Protein AF-A0A959MSJ4-F1 (afdb_monomer)

Structure (mmCIF, N/CA/C/O backbone):
data_AF-A0A959MSJ4-F1
#
_entry.id   AF-A0A959MSJ4-F1
#
loop_
_atom_site.group_PDB
_atom_site.id
_atom_site.type_symbol
_atom_site.label_atom_id
_atom_site.label_alt_id
_atom_site.label_comp_id
_atom_site.label_asym_id
_atom_site.label_entity_id
_atom_site.label_seq_id
_atom_site.pdbx_PDB_ins_code
_atom_site.Cartn_x
_atom_site.Cartn_y
_atom_site.Cartn_z
_atom_site.occupancy
_atom_site.B_iso_or_equiv
_atom_site.auth_seq_id
_atom_site.auth_comp_id
_atom_site.auth_asym_id
_atom_site.auth_atom_id
_atom_site.pdbx_PDB_model_num
ATOM 1 N N . MET A 1 1 ? -48.640 30.436 11.383 1.00 39.69 1 MET A N 1
ATOM 2 C CA . MET A 1 1 ? -48.910 29.351 10.415 1.00 39.69 1 MET A CA 1
ATOM 3 C C . MET A 1 1 ? -49.982 29.755 9.416 1.00 39.69 1 MET A C 1
ATOM 5 O O . MET A 1 1 ? -49.741 29.589 8.230 1.00 39.69 1 MET A O 1
ATOM 9 N N . ASP A 1 2 ? -51.082 30.374 9.847 1.00 40.62 2 ASP A N 1
ATOM 10 C CA . ASP A 1 2 ? -52.229 30.666 8.967 1.00 40.62 2 ASP A CA 1
ATOM 11 C C . ASP A 1 2 ? -51.912 31.559 7.757 1.00 40.62 2 ASP A C 1
ATOM 13 O O . ASP A 1 2 ? -52.328 31.244 6.649 1.00 40.62 2 ASP A O 1
ATOM 17 N N . LYS A 1 3 ? -51.060 32.585 7.902 1.00 43.44 3 LYS A N 1
ATOM 18 C CA . LYS A 1 3 ? -50.625 33.423 6.762 1.00 43.44 3 LYS A CA 1
ATOM 19 C C . LYS A 1 3 ? -49.760 32.686 5.726 1.00 43.44 3 LYS A C 1
ATOM 21 O O . LYS A 1 3 ? -49.741 33.074 4.563 1.00 43.44 3 LYS A O 1
ATOM 26 N N . ILE A 1 4 ? -49.041 31.637 6.134 1.00 43.44 4 ILE A N 1
ATOM 27 C CA . ILE A 1 4 ? -48.208 30.823 5.230 1.00 43.44 4 ILE A CA 1
ATOM 28 C C . ILE A 1 4 ? -49.094 29.821 4.485 1.00 43.44 4 ILE A C 1
ATOM 30 O O . ILE A 1 4 ? -48.937 29.642 3.281 1.00 43.44 4 ILE A O 1
ATOM 34 N N . ILE A 1 5 ? -50.068 29.229 5.181 1.00 50.47 5 ILE A N 1
ATOM 35 C CA . ILE A 1 5 ? -51.049 28.307 4.597 1.00 50.47 5 ILE A CA 1
ATOM 36 C C . ILE A 1 5 ? -51.940 29.045 3.585 1.00 50.47 5 ILE A C 1
ATOM 38 O O . ILE A 1 5 ? -52.158 28.543 2.486 1.00 50.47 5 ILE A O 1
ATOM 42 N N . GLU A 1 6 ? -52.371 30.271 3.896 1.00 55.88 6 GLU A N 1
ATOM 43 C CA . GLU A 1 6 ? -53.158 31.107 2.981 1.00 55.88 6 GLU A CA 1
ATOM 44 C C . GLU A 1 6 ? -52.357 31.520 1.728 1.00 55.88 6 GLU A C 1
ATOM 46 O O . GLU A 1 6 ? -52.889 31.534 0.615 1.00 55.88 6 GLU A O 1
ATOM 51 N N . GLY A 1 7 ? -51.055 31.793 1.885 1.00 59.06 7 GLY A N 1
ATOM 52 C CA . GLY A 1 7 ? -50.142 32.053 0.768 1.00 59.06 7 GLY A CA 1
ATOM 53 C C . GLY A 1 7 ? -49.938 30.830 -0.133 1.00 59.06 7 GLY A C 1
ATOM 54 O O . GLY A 1 7 ? -49.958 30.955 -1.357 1.00 59.06 7 GLY A O 1
ATOM 55 N N . PHE A 1 8 ? -49.817 29.639 0.460 1.00 54.66 8 PHE A N 1
ATOM 56 C CA . PHE A 1 8 ? -49.661 28.384 -0.279 1.00 54.66 8 PHE A CA 1
ATOM 57 C C . PHE A 1 8 ? -50.933 28.012 -1.055 1.00 54.66 8 PHE A C 1
ATOM 59 O O . PHE A 1 8 ? -50.850 27.569 -2.199 1.00 54.66 8 PHE A O 1
ATOM 66 N N . TYR A 1 9 ? -52.112 28.269 -0.479 1.00 63.47 9 TYR A N 1
ATOM 67 C CA . TYR A 1 9 ? -53.400 28.047 -1.143 1.00 63.47 9 TYR A CA 1
ATOM 68 C C . TYR A 1 9 ? -53.600 28.971 -2.352 1.00 63.47 9 TYR A C 1
ATOM 70 O O . TYR A 1 9 ? -54.039 28.519 -3.409 1.00 63.47 9 TYR A O 1
ATOM 78 N N . LYS A 1 10 ? -53.224 30.253 -2.231 1.00 66.44 10 LYS A N 1
ATOM 79 C CA . LYS A 1 10 ? -53.262 31.208 -3.352 1.00 66.44 10 LYS A CA 1
ATOM 80 C C . LYS A 1 10 ? -52.304 30.804 -4.476 1.00 66.44 10 LYS A C 1
ATOM 82 O O . LYS A 1 10 ? -52.672 30.906 -5.642 1.00 66.44 10 LYS A O 1
ATOM 87 N N . LEU A 1 11 ? -51.120 30.290 -4.140 1.00 60.59 11 LEU A N 1
ATOM 88 C CA . LEU A 1 11 ? -50.159 29.791 -5.127 1.00 60.59 11 LEU A CA 1
ATOM 89 C C . LEU A 1 11 ? -50.690 28.550 -5.867 1.00 60.59 11 LEU A C 1
ATOM 91 O O . LEU A 1 11 ? -50.603 28.482 -7.090 1.00 60.59 11 LEU A O 1
ATOM 95 N N . LEU A 1 12 ? -51.297 27.605 -5.142 1.00 63.50 12 LEU A N 1
ATOM 96 C CA . LEU A 1 12 ? -51.919 26.405 -5.714 1.00 63.50 12 LEU A CA 1
ATOM 97 C C . LEU A 1 12 ? -53.081 26.743 -6.655 1.00 63.50 12 LEU A C 1
ATOM 99 O O . LEU A 1 12 ? -53.193 26.141 -7.719 1.00 63.50 12 LEU A O 1
ATOM 103 N N . LEU A 1 13 ? -53.894 27.744 -6.308 1.00 67.56 13 LEU A N 1
ATOM 104 C CA . LEU A 1 13 ? -54.973 28.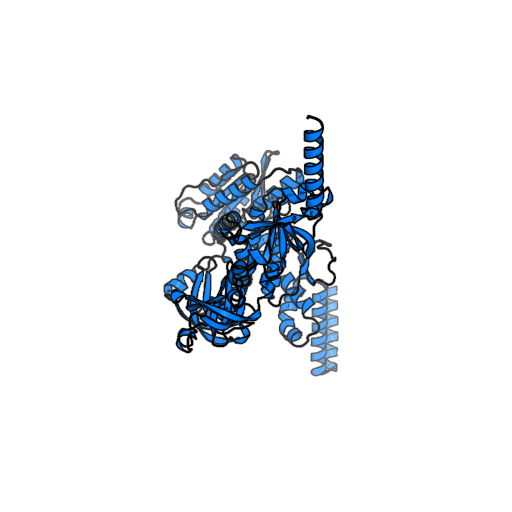251 -7.161 1.00 67.56 13 LEU A CA 1
ATOM 105 C C . LEU A 1 13 ? -54.446 28.883 -8.455 1.00 67.56 13 LEU A C 1
ATOM 107 O O . LEU A 1 13 ? -55.001 28.632 -9.520 1.00 67.56 13 LEU A O 1
ATOM 111 N N . VAL A 1 14 ? -53.355 29.653 -8.386 1.00 67.06 14 VAL A N 1
ATOM 112 C CA . VAL A 1 14 ? -52.717 30.250 -9.573 1.00 67.06 14 VAL A CA 1
ATOM 113 C C . VAL A 1 14 ? -52.116 29.174 -10.480 1.00 67.06 14 VAL A C 1
ATOM 115 O O . VAL A 1 14 ? -52.281 29.236 -11.698 1.00 67.06 14 VAL A O 1
ATOM 118 N N . VAL A 1 15 ? -51.466 28.160 -9.901 1.00 61.62 15 VAL A N 1
ATOM 119 C CA . VAL A 1 15 ? -50.906 27.024 -10.651 1.00 61.62 15 VAL A CA 1
ATOM 120 C C . VAL A 1 15 ? -52.016 26.190 -11.296 1.00 61.62 15 VAL A C 1
ATOM 122 O O . VAL A 1 15 ? -51.901 25.849 -12.471 1.00 61.62 15 VAL A O 1
ATOM 125 N N . TYR A 1 16 ? -53.115 25.929 -10.582 1.00 67.81 16 TYR A N 1
ATOM 126 C CA . TYR A 1 16 ? -54.288 25.238 -11.124 1.00 67.81 16 TYR A CA 1
ATOM 127 C C . TYR A 1 16 ? -54.891 25.993 -12.320 1.00 67.81 16 TYR A C 1
ATOM 129 O O . TYR A 1 16 ? -55.100 25.406 -13.380 1.00 67.81 16 TYR A O 1
ATOM 137 N N . PHE A 1 17 ? -55.067 27.314 -12.201 1.00 66.31 17 PHE A N 1
ATOM 138 C CA . PHE A 1 17 ? -55.611 28.150 -13.280 1.00 66.31 17 PHE A CA 1
ATOM 139 C C . PHE A 1 17 ? -54.689 28.223 -14.511 1.00 66.31 17 PHE A C 1
ATOM 141 O O . PHE A 1 17 ? -55.156 28.299 -15.648 1.00 66.31 17 PHE A O 1
ATOM 148 N N . LEU A 1 18 ? -53.368 28.200 -14.299 1.00 58.41 18 LEU A N 1
ATOM 149 C CA . LEU A 1 18 ? -52.376 28.143 -15.378 1.00 58.41 18 LEU A CA 1
ATOM 150 C C . LEU A 1 18 ? -52.411 26.793 -16.104 1.00 58.41 18 LEU A C 1
ATOM 152 O O . LEU A 1 18 ? -52.370 26.769 -17.332 1.00 58.41 18 LEU A O 1
ATOM 156 N N . ILE A 1 19 ? -52.540 25.687 -15.366 1.00 61.50 19 ILE A N 1
ATOM 157 C CA . ILE A 1 19 ? -52.662 24.330 -15.920 1.00 61.50 19 ILE A CA 1
ATOM 158 C C . ILE A 1 19 ? -53.930 24.192 -16.776 1.00 61.50 19 ILE A C 1
ATOM 160 O O . ILE A 1 19 ? -53.875 23.609 -17.858 1.00 61.50 19 ILE A O 1
ATOM 164 N N . GLU A 1 20 ? -55.046 24.785 -16.345 1.00 66.94 20 GLU A N 1
ATOM 165 C CA . GLU A 1 20 ? -56.328 24.725 -17.059 1.00 66.94 20 GLU A CA 1
ATOM 166 C C . GLU A 1 20 ? -56.305 25.504 -18.392 1.00 66.94 20 GLU A C 1
ATOM 168 O O . GLU A 1 20 ? -56.897 25.071 -19.380 1.00 66.94 20 GLU A O 1
ATOM 173 N N . LYS A 1 21 ? -55.556 26.616 -18.468 1.00 66.06 21 LYS A N 1
ATOM 174 C CA . LYS A 1 21 ? -55.425 27.431 -19.694 1.00 66.06 21 LYS A CA 1
ATOM 175 C C . LYS A 1 21 ? -54.394 26.927 -20.706 1.00 66.06 21 LYS A C 1
ATOM 177 O O . LYS A 1 21 ? -54.508 27.251 -21.885 1.00 66.06 21 LYS A O 1
ATOM 182 N N . LEU A 1 22 ? -53.367 26.207 -20.261 1.00 63.62 22 LEU A N 1
ATOM 183 C CA . LEU A 1 22 ? -52.199 25.860 -21.081 1.00 63.62 22 LEU A CA 1
ATOM 184 C C . LEU A 1 22 ? -52.282 24.466 -21.735 1.00 63.62 22 LEU A C 1
ATOM 186 O O . LEU A 1 22 ? -51.413 24.102 -22.531 1.00 63.62 22 LEU A O 1
ATOM 190 N N . GLY A 1 23 ? -53.326 23.691 -21.427 1.00 71.44 23 GLY A N 1
ATOM 191 C CA . GLY A 1 23 ? -53.483 22.315 -21.899 1.00 71.44 23 GLY A CA 1
ATOM 192 C C . GLY A 1 23 ? -52.412 21.363 -21.345 1.00 71.44 23 GLY A C 1
ATOM 193 O O . GLY A 1 23 ? -51.493 21.759 -20.626 1.00 71.44 23 GLY A O 1
ATOM 194 N N . PHE A 1 24 ? -52.513 20.075 -21.691 1.00 61.75 24 PHE A N 1
ATOM 195 C CA . PHE A 1 24 ? -51.659 19.014 -21.128 1.00 61.75 24 PHE A CA 1
ATOM 196 C C . PHE A 1 24 ? -50.152 19.273 -21.323 1.00 61.75 24 PHE A C 1
ATOM 198 O O . PHE A 1 24 ? -49.358 19.081 -20.402 1.00 61.75 24 PHE A O 1
ATOM 205 N N . PHE A 1 25 ? -49.753 19.777 -22.495 1.00 54.62 25 PHE A N 1
ATOM 206 C CA . PHE A 1 25 ? -48.349 20.073 -22.793 1.00 54.62 25 PHE A CA 1
ATOM 207 C C . PHE A 1 25 ? -47.805 21.263 -21.997 1.00 54.62 25 PHE A C 1
ATOM 209 O O . PHE A 1 25 ? -46.685 21.198 -21.494 1.00 54.62 25 PHE A O 1
ATOM 216 N N . GLY A 1 26 ? -48.576 22.338 -21.831 1.00 66.75 26 GLY A N 1
ATOM 217 C CA . GLY A 1 26 ? -48.100 23.480 -21.058 1.00 66.75 26 GLY A CA 1
ATOM 218 C C . GLY A 1 26 ? -48.110 23.222 -19.548 1.00 66.75 26 GLY A C 1
ATOM 219 O O . GLY A 1 26 ? -47.221 23.706 -18.851 1.00 66.75 26 GLY A O 1
ATOM 220 N N . ALA A 1 27 ? -49.013 22.368 -19.051 1.00 65.06 27 ALA A N 1
ATOM 221 C CA . ALA A 1 27 ? -48.964 21.862 -17.679 1.00 65.06 27 ALA A CA 1
ATOM 222 C C . ALA A 1 27 ? -47.688 21.043 -17.411 1.00 65.06 27 ALA A C 1
ATOM 224 O O . ALA A 1 27 ? -47.039 21.230 -16.382 1.00 65.06 27 ALA A O 1
ATOM 225 N N . PHE A 1 28 ? -47.280 20.198 -18.364 1.00 64.75 28 PHE A N 1
ATOM 226 C CA . PHE A 1 28 ? -46.033 19.435 -18.281 1.00 64.75 28 PHE A CA 1
ATOM 227 C C . PHE A 1 28 ? -44.800 20.349 -18.201 1.00 64.75 28 PHE A C 1
ATOM 229 O O . PHE A 1 28 ? -43.960 20.172 -17.319 1.00 64.75 28 PHE A O 1
ATOM 236 N N . PHE A 1 29 ? -44.720 21.379 -19.052 1.00 66.38 29 PHE A N 1
ATOM 237 C CA . PHE A 1 29 ? -43.623 22.354 -19.009 1.00 66.38 29 PHE A CA 1
ATOM 238 C C . PHE A 1 29 ? -43.627 23.208 -17.736 1.00 66.38 29 PHE A C 1
ATOM 240 O O . PHE A 1 29 ? -42.558 23.503 -17.204 1.00 66.38 29 PHE A O 1
ATOM 247 N N . LEU A 1 30 ? -44.800 23.567 -17.209 1.00 70.19 30 LEU A N 1
ATOM 248 C CA . LEU A 1 30 ? -44.914 24.312 -15.954 1.00 70.19 30 LEU A CA 1
ATOM 249 C C . LEU A 1 30 ? -44.437 23.471 -14.760 1.00 70.19 30 LEU A C 1
ATOM 251 O O . LEU A 1 30 ? -43.705 23.973 -13.911 1.00 70.19 30 LEU A O 1
ATOM 255 N N . ILE A 1 31 ? -44.789 22.181 -14.721 1.00 70.12 31 ILE A N 1
ATOM 256 C CA . ILE A 1 31 ? -44.311 21.238 -13.700 1.00 70.12 31 ILE A CA 1
ATOM 257 C C . ILE A 1 31 ? -42.794 21.067 -13.804 1.00 70.12 31 ILE A C 1
ATOM 259 O O . ILE A 1 31 ? -42.111 21.126 -12.784 1.00 70.12 31 ILE A O 1
ATOM 263 N N . LEU A 1 32 ? -42.249 20.929 -15.016 1.00 66.25 32 LEU A N 1
ATOM 264 C CA . LEU A 1 32 ? -40.802 20.869 -15.242 1.00 66.25 32 LEU A CA 1
ATOM 265 C C . LEU A 1 32 ? -40.090 22.154 -14.800 1.00 66.25 32 LEU A C 1
ATOM 267 O O . LEU A 1 32 ? -39.016 22.088 -14.205 1.00 66.25 32 LEU A O 1
ATOM 271 N N . PHE A 1 33 ? -40.692 23.317 -15.044 1.00 74.00 33 PHE A N 1
ATOM 272 C CA . PHE A 1 33 ? -40.145 24.611 -14.646 1.00 74.00 33 PHE A CA 1
ATOM 273 C C . PHE A 1 33 ? -40.177 24.812 -13.125 1.00 74.00 33 PHE A C 1
ATOM 275 O O . PHE A 1 33 ? -39.187 25.246 -12.538 1.00 74.00 33 PHE A O 1
ATOM 282 N N . ILE A 1 34 ? -41.276 24.433 -12.467 1.00 70.88 34 ILE A N 1
ATOM 283 C CA . ILE A 1 34 ? -41.399 24.461 -11.003 1.00 70.88 34 ILE A CA 1
ATOM 284 C C . ILE A 1 34 ? -40.434 23.452 -10.374 1.00 70.88 34 ILE A C 1
ATOM 286 O O . ILE A 1 34 ? -39.748 23.791 -9.415 1.00 70.88 34 ILE A O 1
ATOM 290 N N . PHE A 1 35 ? -40.310 22.248 -10.936 1.00 70.25 35 PHE A N 1
ATOM 291 C CA . PHE A 1 35 ? -39.333 21.252 -10.498 1.00 70.25 35 PHE A CA 1
ATOM 292 C C . PHE A 1 35 ? -37.901 21.777 -10.648 1.00 70.25 35 PHE A C 1
ATOM 294 O O . PHE A 1 35 ? -37.117 21.684 -9.710 1.00 70.25 35 PHE A O 1
ATOM 301 N N . SER A 1 36 ? -37.580 22.421 -11.774 1.00 65.94 36 SER A N 1
ATOM 302 C CA . SER A 1 36 ? -36.308 23.118 -11.991 1.00 65.94 36 SER A CA 1
ATOM 303 C C . SER A 1 36 ? -36.064 24.204 -10.940 1.00 65.94 36 SER A C 1
ATOM 305 O O . SER A 1 36 ? -34.979 24.267 -10.375 1.00 65.94 36 SER A O 1
ATOM 307 N N . LEU A 1 37 ? -37.063 25.032 -10.621 1.00 65.88 37 LEU A N 1
ATOM 308 C CA . LEU A 1 37 ? -36.950 26.068 -9.590 1.00 65.88 37 LEU A CA 1
ATOM 309 C C . LEU A 1 37 ? -36.778 25.490 -8.184 1.00 65.88 37 LEU A C 1
ATOM 311 O O . LEU A 1 37 ? -35.983 26.020 -7.418 1.00 65.88 37 LEU A O 1
ATOM 315 N N . VAL A 1 38 ? -37.465 24.395 -7.852 1.00 65.75 38 VAL A N 1
ATOM 316 C CA . VAL A 1 38 ? -37.291 23.679 -6.580 1.00 65.75 38 VAL A CA 1
ATOM 317 C C . VAL A 1 38 ? -35.899 23.057 -6.510 1.00 65.75 38 VAL A C 1
ATOM 319 O O . VAL A 1 38 ? -35.240 23.165 -5.484 1.00 65.75 38 VAL A O 1
ATOM 322 N N . VAL A 1 39 ? -35.402 22.480 -7.605 1.00 58.56 39 VAL A N 1
ATOM 323 C CA . VAL A 1 39 ? -34.027 21.976 -7.699 1.00 58.56 39 VAL A CA 1
ATOM 324 C C . VAL A 1 39 ? -33.019 23.121 -7.555 1.00 58.56 39 VAL A C 1
ATOM 326 O O . VAL A 1 39 ? -32.069 22.978 -6.797 1.00 58.56 39 VAL A O 1
ATOM 329 N N . ILE A 1 40 ? -33.236 24.276 -8.192 1.00 61.00 40 ILE A N 1
ATOM 330 C CA . ILE A 1 40 ? -32.391 25.478 -8.057 1.00 61.00 40 ILE A CA 1
ATOM 331 C C . ILE A 1 40 ? -32.438 26.039 -6.629 1.00 61.00 40 ILE A C 1
ATOM 333 O O . ILE A 1 40 ? -31.405 26.422 -6.090 1.00 61.00 40 ILE A O 1
ATOM 337 N N . TYR A 1 41 ? -33.604 26.054 -5.989 1.00 59.56 41 TYR A N 1
ATOM 338 C CA . TYR A 1 41 ? -33.762 26.489 -4.602 1.00 59.56 41 TYR A CA 1
ATOM 339 C C . TYR A 1 41 ? -33.049 25.534 -3.632 1.00 59.56 41 TYR A C 1
ATOM 341 O O . TYR A 1 41 ? -32.261 25.980 -2.802 1.00 59.56 41 TYR A O 1
ATOM 349 N N . LEU A 1 42 ? -33.199 24.219 -3.822 1.00 46.53 42 LEU A N 1
ATOM 350 C CA . LEU A 1 42 ? -32.448 23.195 -3.086 1.00 46.53 42 LEU A CA 1
ATOM 351 C C . LEU A 1 42 ? -30.930 23.269 -3.359 1.00 46.53 42 LEU A C 1
ATOM 353 O O . LEU A 1 42 ? -30.136 22.942 -2.480 1.00 46.53 42 LEU A O 1
ATOM 357 N N . ILE A 1 43 ? -30.516 23.733 -4.546 1.00 48.34 43 ILE A N 1
ATOM 358 C CA . ILE A 1 43 ? -29.118 24.045 -4.895 1.00 48.34 43 ILE A CA 1
ATOM 359 C C . ILE A 1 43 ? -28.602 25.294 -4.150 1.00 48.34 43 ILE A C 1
ATOM 361 O O . ILE A 1 43 ? -27.398 25.428 -3.939 1.00 48.34 43 ILE A O 1
ATOM 365 N N . ILE A 1 44 ? -29.470 26.226 -3.757 1.00 49.62 44 ILE A N 1
ATOM 366 C CA . ILE A 1 44 ? -29.071 27.448 -3.043 1.00 49.62 44 ILE A CA 1
ATOM 367 C C . ILE A 1 44 ? -29.031 27.219 -1.522 1.00 49.62 44 ILE A C 1
ATOM 369 O O . ILE A 1 44 ? -28.192 27.811 -0.846 1.00 49.62 44 ILE A O 1
ATOM 373 N N . GLU A 1 45 ? -29.892 26.352 -0.983 1.00 40.47 45 GLU A N 1
ATOM 374 C CA . GLU A 1 45 ? -30.111 26.227 0.466 1.00 40.47 45 GLU A CA 1
ATOM 375 C C . GLU A 1 45 ? -29.155 25.249 1.185 1.00 40.47 45 GLU A C 1
ATOM 377 O O . GLU A 1 45 ? -28.860 25.456 2.361 1.00 40.47 45 GLU A O 1
ATOM 382 N N . ASP A 1 46 ? -28.609 24.223 0.513 1.00 42.59 46 ASP A N 1
ATOM 383 C CA . ASP A 1 46 ? -27.745 23.226 1.173 1.00 42.59 46 ASP A CA 1
ATOM 384 C C . ASP A 1 46 ? -26.601 22.726 0.266 1.00 42.59 46 ASP A C 1
ATOM 386 O O . ASP A 1 46 ? -26.752 21.798 -0.533 1.00 42.59 46 ASP A O 1
ATOM 390 N N . SER A 1 47 ? -25.416 23.338 0.397 1.00 47.81 47 SER A N 1
ATOM 391 C CA . SER A 1 47 ? -24.247 23.023 -0.446 1.00 47.81 47 SER A CA 1
ATOM 392 C C . SER A 1 47 ? -23.699 21.599 -0.269 1.00 47.81 47 SER A C 1
ATOM 394 O O . SER A 1 47 ? -23.043 21.087 -1.177 1.00 47.81 47 SER A O 1
ATOM 396 N N . ASP A 1 48 ? -24.037 20.920 0.833 1.00 44.16 48 ASP A N 1
ATOM 397 C CA . ASP A 1 48 ? -23.501 19.598 1.178 1.00 44.16 48 ASP A CA 1
ATOM 398 C C . ASP A 1 48 ? -24.294 18.435 0.527 1.00 44.16 48 ASP A C 1
ATOM 400 O O . ASP A 1 48 ? -23.748 17.349 0.318 1.00 44.16 48 ASP A O 1
ATOM 404 N N . ARG A 1 49 ? -25.566 18.632 0.132 1.00 47.56 49 ARG A N 1
ATOM 405 C CA . ARG A 1 49 ? -26.350 17.622 -0.628 1.00 47.56 49 ARG A CA 1
ATOM 406 C C . ARG A 1 49 ? -26.074 17.658 -2.132 1.00 47.56 49 ARG A C 1
ATOM 408 O O . ARG A 1 49 ? -26.305 16.672 -2.832 1.00 47.56 49 ARG A O 1
ATOM 415 N N . ILE A 1 50 ? -25.548 18.779 -2.614 1.00 48.78 50 ILE A N 1
ATOM 416 C CA . ILE A 1 50 ? -25.322 19.061 -4.031 1.00 48.78 50 ILE A CA 1
ATOM 417 C C . ILE A 1 50 ? -24.198 18.213 -4.619 1.00 48.78 50 ILE A C 1
ATOM 419 O O . ILE A 1 50 ? -24.336 17.775 -5.754 1.00 48.78 50 ILE A O 1
ATOM 423 N N . GLU A 1 51 ? -23.107 17.949 -3.898 1.00 48.31 51 GLU A N 1
ATOM 424 C CA . GLU A 1 51 ? -21.986 17.173 -4.462 1.00 48.31 51 GLU A CA 1
ATOM 425 C C . GLU A 1 51 ? -22.391 15.731 -4.780 1.00 48.31 51 GLU A C 1
ATOM 427 O O . GLU A 1 51 ? -22.064 15.207 -5.841 1.00 48.31 51 GLU A O 1
ATOM 432 N N . LYS A 1 52 ? -23.207 15.130 -3.911 1.00 43.81 52 LYS A N 1
ATOM 433 C CA . LYS A 1 52 ? -23.695 13.756 -4.065 1.00 43.81 52 LYS A CA 1
ATOM 434 C C . LYS A 1 52 ? -24.808 13.620 -5.112 1.00 43.81 52 LYS A C 1
ATOM 436 O O . LYS A 1 52 ? -24.973 12.571 -5.727 1.00 43.81 52 LYS A O 1
ATOM 441 N N . LEU A 1 53 ? -25.601 14.678 -5.302 1.00 44.56 53 LEU A N 1
ATOM 442 C CA . LEU A 1 53 ? -26.661 14.727 -6.313 1.00 44.56 53 LEU A CA 1
ATOM 443 C C . LEU A 1 53 ? -26.087 15.086 -7.695 1.00 44.56 53 LEU A C 1
ATOM 445 O O . LEU A 1 53 ? -26.534 14.547 -8.703 1.00 44.56 53 LEU A O 1
ATOM 449 N N . LYS A 1 54 ? -25.032 15.916 -7.738 1.00 47.34 54 LYS A N 1
ATOM 450 C CA . LYS A 1 54 ? -24.239 16.195 -8.944 1.00 47.34 54 LYS A CA 1
ATOM 451 C C . LYS A 1 54 ? -23.513 14.958 -9.469 1.00 47.34 54 LYS A C 1
ATOM 453 O O . LYS A 1 54 ? -23.471 14.801 -10.684 1.00 47.34 54 LYS A O 1
ATOM 458 N N . SER A 1 55 ? -22.997 14.084 -8.597 1.00 49.50 55 SER A N 1
ATOM 459 C CA . SER A 1 55 ? -22.368 12.827 -9.028 1.00 49.50 55 SER A CA 1
ATOM 460 C C . SER A 1 55 ? -23.396 11.837 -9.584 1.00 49.50 55 SER A C 1
ATOM 462 O O . SER A 1 55 ? -23.260 11.363 -10.704 1.00 49.50 55 SER A O 1
ATOM 464 N N . ASN A 1 56 ? -24.484 11.580 -8.851 1.00 45.47 56 ASN A N 1
ATOM 465 C CA . ASN A 1 56 ? -25.384 10.468 -9.178 1.00 45.47 56 ASN A CA 1
ATOM 466 C C . ASN A 1 56 ? -26.441 10.789 -10.250 1.00 45.47 56 ASN A C 1
ATOM 468 O O . ASN A 1 56 ? -26.851 9.888 -10.974 1.00 45.47 56 ASN A O 1
ATOM 472 N N . VAL A 1 57 ? -26.912 12.038 -10.359 1.00 47.91 57 VAL A N 1
ATOM 473 C CA . VAL A 1 57 ? -28.001 12.406 -11.295 1.00 47.91 57 VAL A CA 1
ATOM 474 C C . VAL A 1 57 ? -27.465 12.810 -12.666 1.00 47.91 57 VAL A C 1
ATOM 476 O O . VAL A 1 57 ? -28.103 12.556 -13.685 1.00 47.91 57 VAL A O 1
ATOM 479 N N . PHE A 1 58 ? -26.280 13.416 -12.714 1.00 47.50 58 PHE A N 1
ATOM 480 C CA . PHE A 1 58 ? -25.713 13.921 -13.960 1.00 47.50 58 PHE A CA 1
ATOM 481 C C . PHE A 1 58 ? -24.674 12.990 -14.598 1.00 47.50 58 PHE A C 1
ATOM 483 O O . PHE A 1 58 ? -24.208 13.306 -15.688 1.00 47.50 58 PHE A O 1
ATOM 490 N N . TYR A 1 59 ? -24.339 11.841 -13.998 1.00 45.91 59 TYR A N 1
ATOM 491 C CA . TYR A 1 59 ? -23.435 10.849 -14.604 1.00 45.91 59 TYR A CA 1
ATOM 492 C C . TYR A 1 59 ? -23.810 10.484 -16.061 1.00 45.91 59 TYR A C 1
ATOM 494 O O . TYR A 1 59 ? -22.937 10.550 -16.931 1.00 45.91 59 TYR A O 1
ATOM 502 N N . PRO A 1 60 ? -25.094 10.232 -16.407 1.00 49.00 60 PRO A N 1
ATOM 503 C CA . PRO A 1 60 ? -25.479 9.977 -17.798 1.00 49.00 60 PRO A CA 1
ATOM 504 C C . PRO A 1 60 ? -25.366 11.224 -18.691 1.00 49.00 60 PRO A C 1
ATOM 506 O O . PRO A 1 60 ? -25.033 11.119 -19.868 1.00 49.00 60 PRO A O 1
ATOM 509 N N . PHE A 1 61 ? -25.624 12.413 -18.135 1.00 44.19 61 PHE A N 1
ATOM 510 C CA . PHE A 1 61 ? -25.628 13.692 -18.857 1.00 44.19 61 PHE A CA 1
ATOM 511 C C . PHE A 1 61 ? -24.212 14.223 -19.143 1.00 44.19 61 PHE A C 1
ATOM 513 O O . PHE A 1 61 ? -23.968 14.782 -20.212 1.00 44.19 61 PHE A O 1
ATOM 520 N N . PHE A 1 62 ? -23.261 14.030 -18.225 1.00 45.84 62 PHE A N 1
ATOM 521 C CA . PHE A 1 62 ? -21.871 14.468 -18.384 1.00 45.84 62 PHE A CA 1
ATOM 522 C C . PHE A 1 62 ? -21.058 13.552 -19.304 1.00 45.84 62 PHE A C 1
ATOM 524 O O . PHE A 1 62 ? -20.167 14.046 -19.992 1.00 45.84 62 PHE A O 1
ATOM 531 N N . LYS A 1 63 ? -21.414 12.261 -19.414 1.00 42.91 63 LYS A N 1
ATOM 532 C CA . LYS A 1 63 ? -20.825 11.345 -20.410 1.00 42.91 63 LYS A CA 1
ATOM 533 C C . LYS A 1 63 ? -21.035 11.835 -21.855 1.00 42.91 63 LYS A C 1
ATOM 535 O O . LYS A 1 63 ? -20.205 11.561 -22.716 1.00 42.91 63 LYS A O 1
ATOM 540 N N . PHE A 1 64 ? -22.104 12.595 -22.113 1.00 40.84 64 PHE A N 1
ATOM 541 C CA . PHE A 1 64 ? -22.443 13.114 -23.444 1.00 40.84 64 PHE A CA 1
ATOM 542 C C . PHE A 1 64 ? -21.798 14.468 -23.801 1.00 40.84 64 PHE A C 1
ATOM 544 O O . PHE A 1 64 ? -21.656 14.770 -24.984 1.00 40.84 64 PHE A O 1
ATOM 551 N N . PHE A 1 65 ? -21.366 15.279 -22.827 1.00 39.59 65 PHE A N 1
ATOM 552 C CA . PHE A 1 65 ? -20.807 16.617 -23.078 1.00 39.59 65 PHE A CA 1
ATOM 553 C C . PHE A 1 65 ? -19.380 16.751 -22.515 1.00 39.59 65 PHE A C 1
ATOM 555 O O . PHE A 1 65 ? -19.187 17.004 -21.327 1.00 39.59 65 PHE A O 1
ATOM 562 N N . LYS A 1 66 ? -18.363 16.678 -23.392 1.00 38.12 66 LYS A N 1
ATOM 563 C CA . LYS A 1 66 ? -16.908 16.764 -23.092 1.00 38.12 66 LYS A CA 1
ATOM 564 C C . LYS A 1 66 ? -16.415 18.080 -22.439 1.00 38.12 66 LYS A C 1
ATOM 566 O O . LYS A 1 66 ? -15.215 18.264 -22.274 1.00 38.12 66 LYS A O 1
ATOM 571 N N . PHE A 1 67 ? -17.297 19.009 -22.066 1.00 40.28 67 PHE A N 1
ATOM 572 C CA . PHE A 1 67 ? -16.926 20.375 -21.657 1.00 40.28 67 PHE A CA 1
ATOM 573 C C . PHE A 1 67 ? -16.659 20.561 -20.145 1.00 40.28 67 PHE A C 1
ATOM 575 O O . PHE A 1 67 ? -16.112 21.590 -19.752 1.00 40.28 67 PHE A O 1
ATOM 582 N N . PHE A 1 68 ? -17.021 19.598 -19.281 1.00 47.16 68 PHE A N 1
ATOM 583 C CA . PHE A 1 68 ? -16.912 19.726 -17.810 1.00 47.16 68 PHE A CA 1
ATOM 584 C C . PHE A 1 68 ? -16.179 18.604 -17.018 1.00 47.16 68 PHE A C 1
ATOM 586 O O . PHE A 1 68 ? -16.349 18.572 -15.793 1.00 47.16 68 PHE A O 1
ATOM 593 N N . PRO A 1 69 ? -15.336 17.723 -17.605 1.00 61.28 69 PRO A N 1
ATOM 594 C CA . PRO A 1 69 ? -14.804 16.543 -16.905 1.00 61.28 69 PRO A CA 1
ATOM 595 C C . PRO A 1 69 ? -14.009 16.895 -15.637 1.00 61.28 69 PRO A C 1
ATOM 597 O O . PRO A 1 69 ? -14.286 16.369 -14.563 1.00 61.28 69 PRO A O 1
ATOM 600 N N . ASN A 1 70 ? -13.113 17.882 -15.700 1.00 60.28 70 ASN A N 1
ATOM 601 C CA . ASN A 1 70 ? -12.206 18.182 -14.585 1.00 60.28 70 ASN A CA 1
ATOM 602 C C . ASN A 1 70 ? -12.936 18.696 -13.332 1.00 60.28 70 ASN A C 1
ATOM 604 O O . ASN A 1 70 ? -12.572 18.351 -12.208 1.00 60.28 70 ASN A O 1
ATOM 608 N N . LYS A 1 71 ? -13.988 19.511 -13.496 1.00 63.78 71 LYS A N 1
ATOM 609 C CA . LYS A 1 71 ? -14.780 20.009 -12.355 1.00 63.78 71 LYS A CA 1
ATOM 610 C C . LYS A 1 71 ? -15.616 18.901 -11.717 1.00 63.78 71 LYS A C 1
ATOM 612 O O . LYS A 1 71 ? -15.784 18.911 -10.501 1.00 63.78 71 LYS A O 1
ATOM 617 N N . TYR A 1 72 ? -16.135 17.984 -12.531 1.00 67.75 72 TYR A N 1
ATOM 618 C CA . TYR A 1 72 ? -16.888 16.828 -12.060 1.00 67.75 72 TYR A CA 1
ATOM 619 C C . TYR A 1 72 ? -15.984 15.878 -11.266 1.00 67.75 72 TYR A C 1
ATOM 621 O O . TYR A 1 72 ? -16.259 15.631 -10.095 1.00 67.75 72 TYR A O 1
ATOM 629 N N . ILE A 1 73 ? -14.856 15.464 -11.851 1.00 69.69 73 ILE A N 1
ATOM 630 C CA . ILE A 1 73 ? -13.895 14.553 -11.216 1.00 69.69 73 ILE A CA 1
ATOM 631 C C . ILE A 1 73 ? -13.391 15.144 -9.892 1.00 69.69 73 ILE A C 1
ATOM 633 O O . ILE A 1 73 ? -13.410 14.481 -8.861 1.00 69.69 73 ILE A O 1
ATOM 637 N N . ALA A 1 74 ? -13.034 16.433 -9.870 1.00 72.00 74 ALA A N 1
ATOM 638 C CA . ALA A 1 74 ? -12.615 17.091 -8.633 1.00 72.00 74 ALA A CA 1
ATOM 639 C C . ALA A 1 74 ? -13.704 17.057 -7.543 1.00 72.00 74 ALA A C 1
ATOM 641 O O . ALA A 1 74 ? -13.388 16.881 -6.365 1.00 72.00 74 ALA A O 1
ATOM 642 N N . SER A 1 75 ? -14.977 17.226 -7.916 1.00 75.12 75 SER A N 1
ATOM 643 C CA . SER A 1 75 ? -16.108 17.151 -6.982 1.00 75.12 75 SER A CA 1
ATOM 644 C C . SER A 1 75 ? -16.331 15.731 -6.471 1.00 75.12 75 SER A C 1
ATOM 646 O O . SER A 1 75 ? -16.615 15.554 -5.290 1.00 75.12 75 SER A O 1
ATOM 648 N N . GLU A 1 76 ? -16.207 14.731 -7.341 1.00 75.56 76 GLU A N 1
ATOM 649 C CA . GLU A 1 76 ? -16.349 13.324 -6.978 1.00 75.56 76 GLU A CA 1
ATOM 650 C C . GLU A 1 76 ? -15.269 12.904 -5.982 1.00 75.56 76 GLU A C 1
ATOM 652 O O . GLU A 1 76 ? -15.595 12.428 -4.892 1.00 75.56 76 GLU A O 1
ATOM 657 N N . ILE A 1 77 ? -14.001 13.196 -6.288 1.00 81.12 77 ILE A N 1
ATOM 658 C CA . ILE A 1 77 ? -12.888 12.901 -5.384 1.00 81.12 77 ILE A CA 1
ATOM 659 C C . ILE A 1 77 ? -13.084 13.624 -4.039 1.00 81.12 77 ILE A C 1
ATOM 661 O O . ILE A 1 77 ? -12.947 13.022 -2.971 1.00 81.12 77 ILE A O 1
ATOM 665 N N . SER A 1 78 ? -13.466 14.908 -4.071 1.00 82.31 78 SER A N 1
ATOM 666 C CA . SER A 1 78 ? -13.701 15.699 -2.853 1.00 82.31 78 SER A CA 1
ATOM 667 C C . SER A 1 78 ? -14.791 15.070 -1.988 1.00 82.31 78 SER A C 1
ATOM 669 O O . SER A 1 78 ? -14.629 14.969 -0.769 1.00 82.31 78 SER A O 1
ATOM 671 N N . SER A 1 79 ? -15.874 14.603 -2.615 1.00 82.25 79 SER A N 1
ATOM 672 C CA . SER A 1 79 ? -17.000 13.974 -1.933 1.00 82.25 79 SER A CA 1
ATOM 673 C C . SER A 1 79 ? -16.611 12.643 -1.296 1.00 82.25 79 SER A C 1
ATOM 675 O O . SER A 1 79 ? -16.948 12.407 -0.134 1.00 82.25 79 SER A O 1
ATOM 677 N N . GLN A 1 80 ? -15.866 11.793 -2.010 1.00 83.88 80 GLN A N 1
ATOM 678 C CA . GLN A 1 80 ? -15.420 10.492 -1.504 1.00 83.88 80 GLN A CA 1
ATOM 679 C C . GLN A 1 80 ? -14.514 10.649 -0.273 1.00 83.88 80 GLN A C 1
ATOM 681 O O . GLN A 1 80 ? -14.781 10.042 0.767 1.00 83.88 80 GLN A O 1
ATOM 686 N N . ILE A 1 81 ? -13.517 11.539 -0.335 1.00 85.75 81 ILE A N 1
ATOM 687 C CA . ILE A 1 81 ? -12.594 11.793 0.785 1.00 85.75 81 ILE A CA 1
ATOM 688 C C . ILE A 1 81 ? -13.325 12.441 1.961 1.00 85.75 81 ILE A C 1
ATOM 690 O O . ILE A 1 81 ? -13.193 12.001 3.104 1.00 85.75 81 ILE A O 1
ATOM 694 N N . THR A 1 82 ? -14.145 13.461 1.693 1.00 85.75 82 THR A N 1
ATOM 695 C CA . THR A 1 82 ? -14.937 14.143 2.727 1.00 85.75 82 THR A CA 1
ATOM 696 C C . THR A 1 82 ? -15.889 13.168 3.417 1.00 85.75 82 THR A C 1
ATOM 698 O O . THR A 1 82 ? -16.051 13.211 4.639 1.00 85.75 82 THR A O 1
ATOM 701 N N . ALA A 1 83 ? -16.522 12.269 2.659 1.00 85.75 83 ALA A N 1
ATOM 702 C CA . ALA A 1 83 ? -17.400 11.248 3.208 1.00 85.75 83 ALA A CA 1
ATOM 703 C C . ALA A 1 83 ? -16.628 10.240 4.063 1.00 85.75 83 ALA A C 1
ATOM 705 O O . ALA A 1 83 ? -17.099 9.923 5.155 1.00 85.75 83 ALA A O 1
ATOM 706 N N . PHE A 1 84 ? -15.469 9.771 3.596 1.00 87.88 84 PHE A N 1
ATOM 707 C CA . PHE A 1 84 ? -14.603 8.865 4.345 1.00 87.88 84 PHE A CA 1
ATOM 708 C C . PHE A 1 84 ? -14.169 9.484 5.676 1.00 87.88 84 PHE A C 1
ATOM 710 O O . PHE A 1 84 ? -14.508 8.947 6.729 1.00 87.88 84 PHE A O 1
ATOM 717 N N . LEU A 1 85 ? -13.527 10.655 5.656 1.00 85.75 85 LEU A N 1
ATOM 718 C CA . LEU A 1 85 ? -13.019 11.296 6.872 1.00 85.75 85 LEU A CA 1
ATOM 719 C C . LEU A 1 85 ? -14.138 11.574 7.868 1.00 85.75 85 LEU A C 1
ATOM 721 O O . LEU A 1 85 ? -14.043 11.187 9.028 1.00 85.75 85 LEU A O 1
ATOM 725 N N . ASN A 1 86 ? -15.242 12.177 7.420 1.00 85.38 86 ASN A N 1
ATOM 726 C CA . ASN A 1 86 ? -16.317 12.534 8.339 1.00 85.38 86 ASN A CA 1
ATOM 727 C C . ASN A 1 86 ? -17.053 11.318 8.905 1.00 85.38 86 ASN A C 1
ATOM 729 O O . ASN A 1 86 ? -17.477 11.358 10.057 1.00 85.38 86 ASN A O 1
ATOM 733 N N . LYS A 1 87 ? -17.256 10.252 8.121 1.00 81.00 87 LYS A N 1
ATOM 734 C CA . LYS A 1 87 ? -18.052 9.095 8.565 1.00 81.00 87 LYS A CA 1
ATOM 735 C C . LYS A 1 87 ? -17.229 8.027 9.269 1.00 81.00 87 LYS A C 1
ATOM 737 O O . LYS A 1 87 ? -17.755 7.406 10.189 1.00 81.00 87 LYS A O 1
ATOM 742 N N . GLU A 1 88 ? -15.995 7.802 8.829 1.00 79.81 88 GLU A N 1
ATOM 743 C CA . GLU A 1 88 ? -15.164 6.685 9.283 1.00 79.81 88 GLU A CA 1
ATOM 744 C C . GLU A 1 88 ? -14.093 7.096 10.286 1.00 79.81 88 GLU A C 1
ATOM 746 O O . GLU A 1 88 ? -13.752 6.272 11.133 1.00 79.81 88 GLU A O 1
ATOM 751 N N . VAL A 1 89 ? -13.606 8.340 10.222 1.00 81.88 89 VAL A N 1
ATOM 752 C CA . VAL A 1 89 ? -12.561 8.853 11.120 1.00 81.88 89 VAL A CA 1
ATOM 753 C C . VAL A 1 89 ? -13.178 9.779 12.170 1.00 81.88 89 VAL A C 1
ATOM 755 O O . VAL A 1 89 ? -13.380 9.375 13.310 1.00 81.88 89 VAL A O 1
ATOM 758 N N . ILE A 1 90 ? -13.600 10.978 11.766 1.00 79.94 90 ILE A N 1
ATOM 759 C CA . ILE A 1 90 ? -14.054 12.069 12.645 1.00 79.94 90 ILE A CA 1
ATOM 760 C C . ILE A 1 90 ? -15.272 11.661 13.468 1.00 79.94 90 ILE A C 1
ATOM 762 O O . ILE A 1 90 ? -15.313 11.903 14.663 1.00 79.94 90 ILE A O 1
ATOM 766 N N . LYS A 1 91 ? -16.262 10.970 12.887 1.00 75.38 91 LYS A N 1
ATOM 767 C CA . LYS A 1 91 ? -17.430 10.501 13.655 1.00 75.38 91 LYS A CA 1
ATOM 768 C C . LYS A 1 91 ? -17.052 9.558 14.810 1.00 75.38 91 LYS A C 1
ATOM 770 O O . LYS A 1 91 ? -17.841 9.436 15.748 1.00 75.38 91 LYS A O 1
ATOM 775 N N . LYS A 1 92 ? -15.913 8.862 14.728 1.00 73.56 92 LYS A N 1
ATOM 776 C CA . LYS A 1 92 ? -15.421 7.934 15.761 1.00 73.56 92 LYS A CA 1
ATOM 777 C C . LYS A 1 92 ? -14.507 8.619 16.790 1.00 73.56 92 LYS A C 1
ATOM 779 O O . LYS A 1 92 ? -14.175 7.979 17.781 1.00 73.56 92 LYS A O 1
ATOM 784 N N . ILE A 1 93 ? -14.151 9.886 16.574 1.00 70.69 93 ILE A N 1
ATOM 785 C CA . ILE A 1 93 ? -13.333 10.715 17.464 1.00 70.69 93 ILE A CA 1
ATOM 786 C C . ILE A 1 93 ? -14.263 11.766 18.102 1.00 70.69 93 ILE A C 1
ATOM 788 O O . ILE A 1 93 ? -14.840 12.588 17.384 1.00 70.69 93 ILE A O 1
ATOM 792 N N . PRO A 1 94 ? -14.488 11.744 19.426 1.00 62.03 94 PRO A N 1
ATOM 793 C CA . PRO A 1 94 ? -15.314 12.741 20.101 1.00 62.03 94 PRO A CA 1
ATOM 794 C C . PRO A 1 94 ? -14.846 14.179 19.830 1.00 62.03 94 PRO A C 1
ATOM 796 O O . PRO A 1 94 ? -13.655 14.442 19.739 1.00 62.03 94 PRO A O 1
ATOM 799 N N . ASN A 1 95 ? -15.795 15.114 19.709 1.00 62.59 95 ASN A N 1
ATOM 800 C CA . ASN A 1 95 ? -15.560 16.565 19.597 1.00 62.59 95 ASN A CA 1
ATOM 801 C C . ASN A 1 95 ? -14.681 17.046 18.419 1.00 62.59 95 ASN A C 1
ATOM 803 O O . ASN A 1 95 ? -14.405 18.240 18.319 1.00 62.59 95 ASN A O 1
ATOM 807 N N . SER A 1 96 ? -14.318 16.169 17.477 1.00 67.06 96 SER A N 1
ATOM 808 C CA . SER A 1 96 ? -13.517 16.542 16.309 1.00 67.06 96 SER A CA 1
ATOM 809 C C . SER A 1 96 ? -14.346 17.327 15.268 1.00 67.06 96 SER A C 1
ATOM 811 O O . SER A 1 96 ? -15.478 16.936 14.941 1.00 67.06 96 SER A O 1
ATOM 813 N N . PRO A 1 97 ? -13.835 18.456 14.734 1.00 71.56 97 PRO A N 1
ATOM 814 C CA . PRO A 1 97 ? -14.556 19.265 13.759 1.00 71.56 97 PRO A CA 1
ATOM 815 C C . PRO A 1 97 ? -14.704 18.530 12.423 1.00 71.56 97 PRO A C 1
ATOM 817 O O . PRO A 1 97 ? -13.791 17.863 11.944 1.00 71.56 97 PRO A O 1
ATOM 820 N N . LYS A 1 98 ? -15.855 18.710 11.762 1.00 78.75 98 LYS A N 1
ATOM 821 C CA . LYS A 1 98 ? -16.055 18.173 10.409 1.00 78.75 98 LYS A CA 1
ATOM 822 C C . LYS A 1 98 ? -15.038 18.765 9.438 1.00 78.75 98 LYS A C 1
ATOM 824 O O . LYS A 1 98 ? -14.862 19.982 9.373 1.00 78.75 98 LYS A O 1
ATOM 829 N N . VAL A 1 99 ? -14.460 17.903 8.612 1.00 79.88 99 VAL A N 1
ATOM 830 C CA . VAL A 1 99 ? -13.533 18.293 7.549 1.00 79.88 99 VAL A CA 1
ATOM 831 C C . VAL A 1 99 ? -14.313 18.537 6.262 1.00 79.88 99 VAL A C 1
ATOM 833 O O . VAL A 1 99 ? -15.179 17.743 5.897 1.00 79.88 99 VAL A O 1
ATOM 836 N N . LYS A 1 100 ? -13.999 19.628 5.557 1.00 79.12 100 LYS A N 1
ATOM 837 C CA . LYS A 1 100 ? -14.484 19.896 4.196 1.00 79.12 100 LYS A CA 1
ATOM 838 C C . LYS A 1 100 ? -13.295 19.956 3.239 1.00 79.12 100 LYS A C 1
ATOM 840 O O . LYS A 1 100 ? -12.397 20.781 3.417 1.00 79.12 100 LYS A O 1
ATOM 845 N N . VAL A 1 101 ? -13.298 19.094 2.226 1.00 80.19 101 VAL A N 1
ATOM 846 C CA . VAL A 1 101 ? -12.234 19.012 1.214 1.00 80.19 101 VAL A CA 1
ATOM 847 C C . VAL A 1 101 ? -12.742 19.593 -0.095 1.00 80.19 101 VAL A C 1
ATOM 849 O O . VAL A 1 101 ? -13.870 19.323 -0.492 1.00 80.19 101 VAL A O 1
ATOM 852 N N . LYS A 1 102 ? -11.911 20.381 -0.780 1.00 77.69 102 LYS A N 1
ATOM 853 C CA . LYS A 1 102 ? -12.189 20.849 -2.136 1.00 77.69 102 LYS A CA 1
ATOM 854 C C . LYS A 1 102 ? -10.958 20.696 -3.012 1.00 77.69 102 LYS A C 1
ATOM 856 O O . LYS A 1 102 ? -9.939 21.339 -2.790 1.00 77.69 102 LYS A O 1
ATOM 861 N N . ILE A 1 103 ? -11.072 19.905 -4.063 1.00 74.44 103 ILE A N 1
ATOM 862 C CA . ILE A 1 103 ? -9.966 19.663 -4.985 1.00 74.44 103 ILE A CA 1
ATOM 863 C C . ILE A 1 103 ? -9.944 20.707 -6.095 1.00 74.44 103 ILE A C 1
ATOM 865 O O . ILE A 1 103 ? -10.982 21.120 -6.624 1.00 74.44 103 ILE A O 1
ATOM 869 N N . ARG A 1 104 ? -8.734 21.145 -6.445 1.00 68.56 104 ARG A N 1
ATOM 870 C CA . ARG A 1 104 ? -8.457 21.944 -7.635 1.00 68.56 104 ARG A CA 1
ATOM 871 C C . ARG A 1 104 ? -7.331 21.287 -8.422 1.00 68.56 104 ARG A C 1
ATOM 873 O O . ARG A 1 104 ? -6.288 20.948 -7.876 1.00 68.56 104 ARG A O 1
ATOM 880 N N . TRP A 1 105 ? -7.529 21.136 -9.722 1.00 65.88 105 TRP A N 1
ATOM 881 C CA . TRP A 1 105 ? -6.442 20.743 -10.614 1.00 65.88 105 TRP A CA 1
ATOM 882 C C . TRP A 1 105 ? -5.398 21.854 -10.679 1.00 65.88 105 TRP A C 1
ATOM 884 O O . TRP A 1 105 ? -5.746 23.032 -10.563 1.00 65.88 105 TRP A O 1
ATOM 894 N N . VAL A 1 106 ? -4.131 21.477 -10.837 1.00 58.72 106 VAL A N 1
ATOM 895 C CA . VAL A 1 106 ? -3.036 22.439 -11.003 1.00 58.72 106 VAL A CA 1
ATOM 896 C C . VAL A 1 106 ? -3.298 23.282 -12.252 1.00 58.72 106 VAL A C 1
ATOM 898 O O . VAL A 1 106 ? -3.472 22.731 -13.336 1.00 58.72 106 VAL A O 1
ATOM 901 N N . ILE A 1 107 ? -3.332 24.609 -12.095 1.00 53.91 107 ILE A N 1
ATOM 902 C CA . ILE A 1 107 ? -3.363 25.559 -13.219 1.00 53.91 107 ILE A CA 1
ATOM 903 C C . ILE A 1 107 ? -2.009 26.276 -13.311 1.00 53.91 107 ILE A C 1
ATOM 905 O O . ILE A 1 107 ? -1.481 26.395 -14.410 1.00 53.91 107 ILE A O 1
ATOM 909 N N . ASN A 1 108 ? -1.411 26.660 -12.170 1.00 50.50 108 ASN A N 1
ATOM 910 C CA . ASN A 1 108 ? -0.050 27.200 -12.085 1.00 50.50 108 ASN A CA 1
ATOM 911 C C . ASN A 1 108 ? 0.824 26.450 -11.048 1.00 50.50 108 ASN A C 1
ATOM 913 O O . ASN A 1 108 ? 0.306 26.016 -10.012 1.00 50.50 108 ASN A O 1
ATOM 917 N N . PRO A 1 109 ? 2.153 26.342 -11.263 1.00 47.56 109 PRO A N 1
ATOM 918 C CA . PRO A 1 109 ? 3.094 25.686 -10.341 1.00 47.56 109 PRO A CA 1
ATOM 919 C C . PRO A 1 109 ? 3.194 26.309 -8.938 1.00 47.56 109 PRO A C 1
ATOM 921 O O . PRO A 1 109 ? 3.679 25.645 -8.024 1.00 47.56 109 PRO A O 1
ATOM 924 N N . ASP A 1 110 ? 2.675 27.524 -8.731 1.00 48.81 110 ASP A N 1
ATOM 925 C CA . ASP A 1 110 ? 2.834 28.294 -7.487 1.00 48.81 110 ASP A CA 1
ATOM 926 C C . ASP A 1 110 ? 1.540 28.450 -6.645 1.00 48.81 110 ASP A C 1
ATOM 928 O O . ASP A 1 110 ? 1.600 28.990 -5.548 1.00 48.81 110 ASP A O 1
ATOM 932 N N . ASP A 1 111 ? 0.376 27.927 -7.070 1.00 50.16 111 ASP A N 1
ATOM 933 C CA . ASP A 1 111 ? -0.955 28.083 -6.407 1.00 50.16 111 ASP A CA 1
ATOM 934 C C . ASP A 1 111 ? -1.108 27.458 -4.992 1.00 50.16 111 ASP A C 1
ATOM 936 O O . ASP A 1 111 ? -1.468 26.295 -4.869 1.00 50.16 111 ASP A O 1
ATOM 940 N N . PRO A 1 112 ? -0.851 28.092 -3.851 1.00 46.91 112 PRO A N 1
ATOM 941 C CA . PRO A 1 112 ? -0.430 27.336 -2.661 1.00 46.91 112 PRO A CA 1
ATOM 942 C C . PRO A 1 112 ? -1.526 26.458 -2.020 1.00 46.91 112 PRO A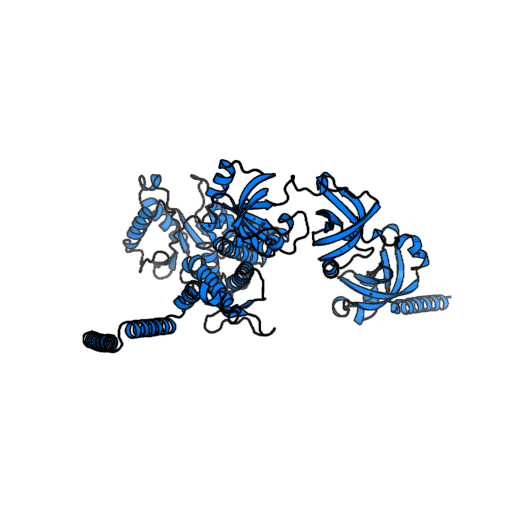 C 1
ATOM 944 O O . PRO A 1 112 ? -2.725 26.722 -2.149 1.00 46.91 112 PRO A O 1
ATOM 947 N N . ILE A 1 113 ? -1.107 25.388 -1.330 1.00 53.34 113 ILE A N 1
ATOM 948 C CA . ILE A 1 113 ? -2.010 24.557 -0.522 1.00 53.34 113 ILE A CA 1
ATOM 949 C C . ILE A 1 113 ? -2.432 25.406 0.672 1.00 53.34 113 ILE A C 1
ATOM 951 O O . ILE A 1 113 ? -1.617 25.723 1.535 1.00 53.34 113 ILE A O 1
ATOM 955 N N . PHE A 1 114 ? -3.698 25.807 0.718 1.00 56.81 114 PHE A N 1
ATOM 956 C CA . PHE A 1 114 ? -4.176 26.691 1.770 1.00 56.81 114 PHE A CA 1
ATOM 957 C C . PHE A 1 114 ? -5.503 26.225 2.344 1.00 56.81 114 PHE A C 1
ATOM 959 O O . PHE A 1 114 ? -6.449 25.896 1.623 1.00 56.81 114 PHE A O 1
ATOM 966 N N . LYS A 1 115 ? -5.590 26.299 3.672 1.00 53.47 115 LYS A N 1
ATOM 967 C CA . LYS A 1 115 ? -6.847 26.266 4.411 1.00 53.47 115 LYS A CA 1
ATOM 968 C C . LYS A 1 115 ? -7.513 27.632 4.256 1.00 53.47 115 LYS A C 1
ATOM 970 O O . LYS A 1 115 ? -7.070 28.610 4.853 1.00 53.47 115 LYS A O 1
ATOM 975 N N . LYS A 1 116 ? -8.580 27.722 3.459 1.00 53.53 116 LYS A N 1
ATOM 976 C CA . LYS A 1 116 ? -9.372 28.956 3.320 1.00 53.53 116 LYS A CA 1
ATOM 977 C C . LYS A 1 116 ? -10.769 28.719 3.874 1.00 53.53 116 LYS A C 1
ATOM 979 O O . LYS A 1 116 ? -11.481 27.850 3.385 1.00 53.53 116 LYS A O 1
ATOM 984 N N . ASN A 1 117 ? -11.158 29.481 4.896 1.00 53.97 117 ASN A N 1
ATOM 985 C CA . ASN A 1 117 ? -12.473 29.387 5.548 1.00 53.97 117 ASN A CA 1
ATOM 986 C C . ASN A 1 117 ? -12.838 27.955 6.006 1.00 53.97 117 ASN A C 1
ATOM 988 O O . ASN A 1 117 ? -13.978 27.527 5.855 1.00 53.97 117 ASN A O 1
ATOM 992 N N . GLY A 1 118 ? -11.864 27.188 6.512 1.00 58.28 118 GLY A N 1
ATOM 993 C CA . GLY A 1 118 ? -12.087 25.805 6.963 1.00 58.28 118 GLY A CA 1
ATOM 994 C C . GLY A 1 118 ? -12.178 24.754 5.848 1.00 58.28 118 GLY A C 1
ATOM 995 O O . GLY A 1 118 ? -12.480 23.602 6.139 1.00 58.28 118 GLY A O 1
ATOM 996 N N . VAL A 1 119 ? -11.896 25.127 4.594 1.00 62.84 119 VAL A N 1
ATOM 997 C CA . VAL A 1 119 ? -11.844 24.210 3.446 1.00 62.84 119 VAL A CA 1
ATOM 998 C C . VAL A 1 119 ? -10.393 23.949 3.053 1.00 62.84 119 VAL A C 1
ATOM 1000 O O . VAL A 1 119 ? -9.619 24.897 2.888 1.00 62.84 119 VAL A O 1
ATOM 1003 N N . LEU A 1 120 ? -10.040 22.673 2.881 1.00 67.44 120 LEU A N 1
ATOM 1004 C CA . LEU A 1 120 ? -8.731 22.254 2.384 1.00 67.44 120 LEU A CA 1
ATOM 1005 C C . LEU A 1 120 ? -8.707 22.293 0.852 1.00 67.44 120 LEU A C 1
ATOM 1007 O O . LEU A 1 120 ? -9.552 21.652 0.224 1.00 67.44 120 LEU A O 1
ATOM 1011 N N . ILE A 1 121 ? -7.764 23.028 0.256 1.00 66.12 121 ILE A N 1
ATOM 1012 C CA . ILE A 1 121 ? -7.595 23.095 -1.201 1.00 66.12 121 ILE A CA 1
ATOM 1013 C C . ILE A 1 121 ? -6.366 22.286 -1.612 1.00 66.12 121 ILE A C 1
ATOM 1015 O O . ILE A 1 121 ? -5.243 22.694 -1.326 1.00 66.12 121 ILE A O 1
ATOM 1019 N N . LEU A 1 122 ? -6.586 21.163 -2.300 1.00 66.25 122 LEU A N 1
ATOM 1020 C CA . LEU A 1 122 ? -5.516 20.293 -2.798 1.00 66.25 122 LEU A CA 1
ATOM 1021 C C . LEU A 1 122 ? -5.254 20.497 -4.285 1.00 66.25 122 LEU A C 1
ATOM 1023 O O . LEU A 1 122 ? -6.199 20.692 -5.051 1.00 66.25 122 LEU A O 1
ATOM 1027 N N . ARG A 1 123 ? -3.975 20.382 -4.662 1.00 66.62 123 ARG A N 1
ATOM 1028 C CA . ARG A 1 123 ? -3.498 20.312 -6.043 1.00 66.62 123 ARG A CA 1
ATOM 1029 C C . ARG A 1 123 ? -3.316 18.860 -6.462 1.00 66.62 123 ARG A C 1
ATOM 1031 O O . ARG A 1 123 ? -2.522 18.162 -5.842 1.00 66.62 123 ARG A O 1
ATOM 1038 N N . LEU A 1 124 ? -3.977 18.439 -7.535 1.00 66.50 124 LEU A N 1
ATOM 1039 C CA . LEU A 1 124 ? -3.751 17.120 -8.133 1.00 66.50 124 LEU A CA 1
ATOM 1040 C C . LEU A 1 124 ? -3.155 17.242 -9.533 1.00 66.50 124 LEU A C 1
ATOM 1042 O O . LEU A 1 124 ? -3.538 18.128 -10.304 1.00 66.50 124 LEU A O 1
ATOM 1046 N N . LYS A 1 125 ? -2.204 16.352 -9.832 1.00 64.25 125 LYS A N 1
ATOM 1047 C CA . LYS A 1 125 ? -1.744 16.070 -11.195 1.00 64.25 125 LYS A CA 1
ATOM 1048 C C . LYS A 1 125 ? -2.767 15.155 -11.858 1.00 64.25 125 LYS A C 1
ATOM 1050 O O . LYS A 1 125 ? -3.350 14.326 -11.172 1.00 64.25 125 LYS A O 1
ATOM 1055 N N . HIS A 1 126 ? -2.990 15.330 -13.156 1.00 62.62 126 HIS A N 1
ATOM 1056 C CA . HIS A 1 126 ? -3.870 14.438 -13.902 1.00 62.62 126 HIS A CA 1
ATOM 1057 C C . HIS A 1 126 ? -3.261 13.031 -13.940 1.00 62.62 126 HIS A C 1
ATOM 1059 O O . HIS A 1 126 ? -2.094 12.888 -14.297 1.00 62.62 126 HIS A O 1
ATOM 1065 N N . ASP A 1 127 ? -4.059 12.034 -13.576 1.00 68.31 127 ASP A N 1
ATOM 1066 C CA . ASP A 1 127 ? -3.772 10.607 -13.729 1.00 68.31 127 ASP A CA 1
ATOM 1067 C C . ASP A 1 127 ? -5.009 9.959 -14.361 1.00 68.31 127 ASP A C 1
ATOM 1069 O O . ASP A 1 127 ? -6.142 10.386 -14.083 1.00 68.31 127 ASP A O 1
ATOM 1073 N N . ASP A 1 128 ? -4.784 8.980 -15.231 1.00 69.31 128 ASP A N 1
ATOM 1074 C CA . ASP A 1 128 ? -5.848 8.292 -15.955 1.00 69.31 128 ASP A CA 1
ATOM 1075 C C . ASP A 1 128 ? -6.656 7.383 -15.015 1.00 69.31 128 ASP A C 1
ATOM 1077 O O . ASP A 1 128 ? -7.866 7.224 -15.205 1.00 69.31 128 ASP A O 1
ATOM 1081 N N . ASP A 1 129 ? -6.040 6.888 -13.932 1.00 77.50 129 ASP A N 1
ATOM 1082 C CA . ASP A 1 129 ? -6.736 6.157 -12.876 1.00 77.50 129 ASP A CA 1
ATOM 1083 C C . ASP A 1 129 ? -7.307 7.108 -11.812 1.00 77.50 129 ASP A C 1
ATOM 1085 O O . ASP A 1 129 ? -6.612 7.686 -10.966 1.00 77.50 129 ASP A O 1
ATOM 1089 N N . GLN A 1 130 ? -8.635 7.229 -11.803 1.00 80.00 130 GLN A N 1
ATOM 1090 C CA . GLN A 1 130 ? -9.333 8.069 -10.834 1.00 80.00 130 GLN A CA 1
ATOM 1091 C C . GLN A 1 130 ? -9.183 7.581 -9.397 1.00 80.00 130 GLN A C 1
ATOM 1093 O O . GLN A 1 130 ? -9.141 8.400 -8.481 1.00 80.00 130 GLN A O 1
ATOM 1098 N N . THR A 1 131 ? -9.028 6.281 -9.175 1.00 83.56 131 THR A N 1
ATOM 1099 C CA . THR A 1 131 ? -8.818 5.735 -7.833 1.00 83.56 131 THR A CA 1
ATOM 1100 C C . THR A 1 131 ? -7.478 6.178 -7.270 1.00 83.56 131 THR A C 1
ATOM 1102 O O . THR A 1 131 ? -7.388 6.551 -6.099 1.00 83.56 131 THR A O 1
ATOM 1105 N N . LYS A 1 132 ? -6.445 6.230 -8.112 1.00 84.06 132 LYS A N 1
ATOM 1106 C CA . LYS A 1 132 ? -5.139 6.765 -7.730 1.00 84.06 132 LYS A CA 1
ATOM 1107 C C . LYS A 1 132 ? -5.227 8.249 -7.385 1.00 84.06 132 LYS A C 1
ATOM 1109 O O . LYS A 1 132 ? -4.718 8.646 -6.339 1.00 84.06 132 LYS A O 1
ATOM 1114 N N . ASN A 1 133 ? -5.977 9.041 -8.160 1.00 82.62 133 ASN A N 1
ATOM 1115 C CA . ASN A 1 133 ? -6.262 10.440 -7.814 1.00 82.62 133 ASN A CA 1
ATOM 1116 C C . ASN A 1 133 ? -6.957 10.572 -6.446 1.00 82.62 133 ASN A C 1
ATOM 1118 O O . ASN A 1 133 ? -6.596 11.449 -5.654 1.00 82.62 133 ASN A O 1
ATOM 1122 N N . VAL A 1 134 ? -7.924 9.695 -6.138 1.00 86.38 134 VAL A N 1
ATOM 1123 C CA . VAL A 1 134 ? -8.615 9.673 -4.837 1.00 86.38 134 VAL A CA 1
ATOM 1124 C C . VAL A 1 134 ? -7.667 9.330 -3.699 1.00 86.38 134 VAL A C 1
ATOM 1126 O O . VAL A 1 134 ? -7.694 10.009 -2.673 1.00 86.38 134 VAL A O 1
ATOM 1129 N N . LEU A 1 135 ? -6.820 8.316 -3.861 1.00 89.44 135 LEU A N 1
ATOM 1130 C CA . LEU A 1 135 ? -5.880 7.890 -2.828 1.00 89.44 135 LEU A CA 1
ATOM 1131 C C . LEU A 1 135 ? -4.761 8.912 -2.608 1.00 89.44 135 LEU A C 1
ATOM 1133 O O . LEU A 1 135 ? -4.477 9.249 -1.461 1.00 89.44 135 LEU A O 1
ATOM 1137 N N . SER A 1 136 ? -4.195 9.495 -3.669 1.00 88.88 136 SER A N 1
ATOM 1138 C CA . SER A 1 136 ? -3.199 10.568 -3.550 1.00 88.88 136 SER A CA 1
ATOM 1139 C C . SER A 1 136 ? -3.769 11.776 -2.813 1.00 88.88 136 SER A C 1
ATOM 1141 O O . SER A 1 136 ? -3.169 12.267 -1.857 1.00 88.88 136 SER A O 1
ATOM 1143 N N . ALA A 1 137 ? -4.961 12.228 -3.209 1.00 85.31 137 ALA A N 1
ATOM 1144 C CA . ALA A 1 137 ? -5.649 13.305 -2.513 1.00 85.31 137 ALA A CA 1
ATOM 1145 C C . ALA A 1 137 ? -5.972 12.918 -1.063 1.00 85.31 137 ALA A C 1
ATOM 1147 O O . ALA A 1 137 ? -5.747 13.707 -0.150 1.00 85.31 137 ALA A O 1
ATOM 1148 N N . GLY A 1 138 ? -6.467 11.699 -0.845 1.00 89.38 138 GLY A N 1
ATOM 1149 C CA . GLY A 1 138 ? -6.809 11.163 0.467 1.00 89.38 138 GLY A CA 1
ATOM 1150 C C . GLY A 1 138 ? -5.624 11.185 1.423 1.00 89.38 138 GLY A C 1
ATOM 1151 O O . GLY A 1 138 ? -5.760 11.706 2.527 1.00 89.38 138 GLY A O 1
ATOM 1152 N N . LEU A 1 139 ? -4.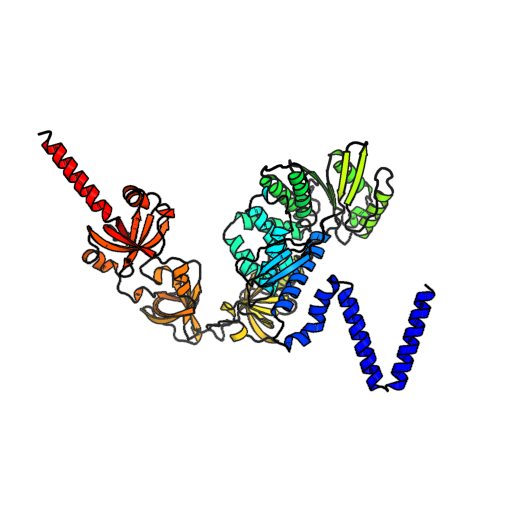458 10.712 0.979 1.00 91.50 139 LEU A N 1
ATOM 1153 C CA . LEU A 1 139 ? -3.219 10.728 1.754 1.00 91.50 139 LEU A CA 1
ATOM 1154 C C . LEU A 1 139 ? -2.828 12.155 2.162 1.00 91.50 139 LEU A C 1
ATOM 1156 O O . LEU A 1 139 ? -2.568 12.407 3.337 1.00 91.50 139 LEU A O 1
ATOM 1160 N N . MET A 1 140 ? -2.878 13.108 1.224 1.00 86.31 140 MET A N 1
ATOM 1161 C CA . MET A 1 140 ? -2.590 14.516 1.519 1.00 86.31 140 MET A CA 1
ATOM 1162 C C . MET A 1 140 ? -3.571 15.109 2.540 1.00 86.31 140 MET A C 1
ATOM 1164 O O . MET A 1 140 ? -3.160 15.860 3.424 1.00 86.31 140 MET A O 1
ATOM 1168 N N . VAL A 1 141 ? -4.870 14.791 2.444 1.00 86.12 141 VAL A N 1
ATOM 1169 C CA . VAL A 1 141 ? -5.845 15.265 3.440 1.00 86.12 141 VAL A CA 1
ATOM 1170 C C . VAL A 1 141 ? -5.592 14.619 4.798 1.00 86.12 141 VAL A C 1
ATOM 1172 O O . VAL A 1 141 ? -5.598 15.329 5.802 1.00 86.12 141 VAL A O 1
ATOM 1175 N N . ILE A 1 142 ? -5.362 13.304 4.852 1.00 90.06 142 ILE A N 1
ATOM 1176 C CA . ILE A 1 142 ? -5.070 12.568 6.093 1.00 90.06 142 ILE A CA 1
ATOM 1177 C C . ILE A 1 142 ? -3.891 13.229 6.816 1.00 90.06 142 ILE A C 1
ATOM 1179 O O . ILE A 1 142 ? -4.021 13.595 7.986 1.00 90.06 142 ILE A O 1
ATOM 1183 N N . GLN A 1 143 ? -2.810 13.515 6.088 1.00 87.62 143 GLN A N 1
ATOM 1184 C CA . GLN A 1 143 ? -1.612 14.168 6.619 1.00 87.62 143 GLN A CA 1
ATOM 1185 C C . GLN A 1 143 ? -1.863 15.546 7.241 1.00 87.62 143 GLN A C 1
ATOM 1187 O O . GLN A 1 143 ? -1.156 15.949 8.160 1.00 87.62 143 GLN A O 1
ATOM 1192 N N . GLN A 1 144 ? -2.863 16.274 6.746 1.00 81.94 144 GLN A N 1
ATOM 1193 C CA . GLN A 1 144 ? -3.173 17.634 7.195 1.00 81.94 144 GLN A CA 1
ATOM 1194 C C . GLN A 1 144 ? -4.294 17.703 8.232 1.00 81.94 144 GLN A C 1
ATOM 1196 O O . GLN A 1 144 ? -4.483 18.747 8.855 1.00 81.94 144 GLN A O 1
ATOM 1201 N N . THR A 1 145 ? -5.078 16.636 8.381 1.00 81.38 145 THR A N 1
ATOM 1202 C CA . THR A 1 145 ? -6.318 16.663 9.173 1.00 81.38 145 THR A CA 1
ATOM 1203 C C . THR A 1 145 ? -6.343 15.680 10.326 1.00 81.38 145 THR A C 1
ATOM 1205 O O . THR A 1 145 ? -7.201 15.827 11.188 1.00 81.38 145 THR A O 1
ATOM 1208 N N . THR A 1 146 ? -5.429 14.711 10.357 1.00 85.31 146 THR A N 1
ATOM 1209 C CA . THR A 1 146 ? -5.365 13.704 11.419 1.00 85.31 146 THR A CA 1
ATOM 1210 C C . THR A 1 146 ? -4.070 13.826 12.208 1.00 85.31 146 THR A C 1
ATOM 1212 O O . THR A 1 146 ? -2.989 14.019 11.639 1.00 85.31 146 THR A O 1
ATOM 1215 N N . CYS A 1 147 ? -4.198 13.729 13.529 1.00 86.38 147 CYS A N 1
ATOM 1216 C CA . CYS A 1 147 ? -3.132 13.869 14.514 1.00 86.38 147 CYS A CA 1
ATOM 1217 C C . CYS A 1 147 ? -2.336 15.174 14.338 1.00 86.38 147 CYS A C 1
ATOM 1219 O O . CYS A 1 147 ? -1.120 15.192 14.534 1.00 86.38 147 CYS A O 1
ATOM 1221 N N . SER A 1 148 ? -2.993 16.270 13.931 1.00 82.88 148 SER A N 1
ATOM 1222 C CA . SER A 1 148 ? -2.304 17.471 13.431 1.00 82.88 148 SER A CA 1
ATOM 1223 C C . SER A 1 148 ? -1.360 18.103 14.451 1.00 82.88 148 SER A C 1
ATOM 1225 O O . SER A 1 148 ? -0.326 18.634 14.066 1.00 82.88 148 SER A O 1
ATOM 1227 N N . TYR A 1 149 ? -1.698 18.026 15.740 1.00 84.38 149 TYR A N 1
ATOM 1228 C CA . TYR A 1 149 ? -0.947 18.688 16.807 1.00 84.38 149 TYR A CA 1
ATOM 1229 C C . TYR A 1 149 ? 0.208 17.863 17.378 1.00 84.38 149 TYR A C 1
ATOM 1231 O O . TYR A 1 149 ? 1.142 18.438 17.916 1.00 84.38 149 TYR A O 1
ATOM 1239 N N . ILE A 1 150 ? 0.163 16.533 17.266 1.00 88.00 150 ILE A N 1
ATOM 1240 C CA . ILE A 1 150 ? 1.205 15.649 17.818 1.00 88.00 150 ILE A CA 1
ATOM 1241 C C . ILE A 1 150 ? 2.257 15.252 16.772 1.00 88.00 150 ILE A C 1
ATOM 1243 O O . ILE A 1 150 ? 3.294 14.688 17.107 1.00 88.00 150 ILE A O 1
ATOM 1247 N N . ARG A 1 151 ? 2.005 15.550 15.492 1.00 91.00 151 ARG A N 1
ATOM 1248 C CA . ARG A 1 151 ? 2.886 15.211 14.366 1.00 91.00 151 ARG A CA 1
ATOM 1249 C C . ARG A 1 151 ? 4.317 15.722 14.523 1.00 91.00 151 ARG A C 1
ATOM 1251 O O . ARG A 1 151 ? 5.239 15.004 14.168 1.00 91.00 151 ARG A O 1
ATOM 1258 N N . GLU A 1 152 ? 4.515 16.915 15.076 1.00 89.25 152 GLU A N 1
ATOM 1259 C CA . GLU A 1 152 ? 5.862 17.477 15.283 1.00 89.25 152 GLU A CA 1
ATOM 1260 C C . GLU A 1 152 ? 6.643 16.773 16.406 1.00 89.25 152 GLU A C 1
ATOM 1262 O O . GLU A 1 152 ? 7.863 16.893 16.486 1.00 89.25 152 GLU A O 1
ATOM 1267 N N . ASN A 1 153 ? 5.955 16.002 17.251 1.00 93.06 153 ASN A N 1
ATOM 1268 C CA . ASN A 1 153 ? 6.521 15.313 18.406 1.00 93.06 153 ASN A CA 1
ATOM 1269 C C . ASN A 1 153 ? 6.756 13.815 18.170 1.00 93.06 153 ASN A C 1
ATOM 1271 O O . ASN A 1 153 ? 7.110 13.104 19.112 1.00 93.06 153 ASN A O 1
ATOM 1275 N N . ILE A 1 154 ? 6.492 13.303 16.968 1.00 93.75 154 ILE A N 1
ATOM 1276 C CA . ILE A 1 154 ? 6.562 11.874 16.660 1.00 93.75 154 ILE A CA 1
ATOM 1277 C C . ILE A 1 154 ? 7.452 11.659 15.436 1.00 93.75 154 ILE A C 1
ATOM 1279 O O . ILE A 1 154 ? 7.389 12.401 14.460 1.00 93.75 154 ILE A O 1
ATOM 1283 N N . ASP A 1 155 ? 8.243 10.591 15.480 1.00 94.75 155 ASP A N 1
ATOM 1284 C CA . ASP A 1 155 ? 9.071 10.133 14.377 1.00 94.75 155 ASP A CA 1
ATOM 1285 C C . ASP A 1 155 ? 8.275 9.915 13.077 1.00 94.75 155 ASP A C 1
ATOM 1287 O O . ASP A 1 155 ? 7.149 9.402 13.054 1.00 94.75 155 ASP A O 1
ATOM 1291 N N . THR A 1 156 ? 8.915 10.267 11.964 1.00 93.88 156 THR A N 1
ATOM 1292 C CA . THR A 1 156 ? 8.304 10.230 10.633 1.00 93.88 156 THR A CA 1
ATOM 1293 C C . THR A 1 156 ? 7.846 8.833 10.208 1.00 93.88 156 THR A C 1
ATOM 1295 O O . THR A 1 156 ? 6.826 8.725 9.526 1.00 93.88 156 THR A O 1
ATOM 1298 N N . ASN A 1 157 ? 8.501 7.757 10.656 1.00 95.44 157 ASN A N 1
ATOM 1299 C CA . ASN A 1 157 ? 8.113 6.391 10.298 1.00 95.44 157 ASN A CA 1
ATOM 1300 C C . ASN A 1 157 ? 6.815 5.962 10.978 1.00 95.44 157 ASN A C 1
ATOM 1302 O O . ASN A 1 157 ? 5.991 5.268 10.379 1.00 95.44 157 ASN A O 1
ATOM 1306 N N . ILE A 1 158 ? 6.596 6.415 12.215 1.00 96.19 158 ILE A N 1
ATOM 1307 C CA . ILE A 1 158 ? 5.338 6.189 12.932 1.00 96.19 158 ILE A CA 1
ATOM 1308 C C . ILE A 1 158 ? 4.203 6.924 12.218 1.00 96.19 158 ILE A C 1
ATOM 1310 O O . ILE A 1 158 ? 3.146 6.335 11.986 1.00 96.19 158 ILE A O 1
ATOM 1314 N N . LEU A 1 159 ? 4.427 8.180 11.820 1.00 95.06 159 LEU A N 1
ATOM 1315 C CA . LEU A 1 159 ? 3.438 8.960 11.073 1.00 95.06 159 LEU A CA 1
ATOM 1316 C C . LEU A 1 159 ? 3.090 8.307 9.736 1.00 95.06 159 LEU A C 1
ATOM 1318 O O . LEU A 1 159 ? 1.910 8.135 9.439 1.00 95.06 159 LEU A O 1
ATOM 1322 N N . LYS A 1 160 ? 4.096 7.868 8.971 1.00 95.50 160 LYS A N 1
ATOM 1323 C CA . LYS A 1 160 ? 3.882 7.131 7.720 1.00 95.50 160 LYS A CA 1
ATOM 1324 C C . LYS A 1 160 ? 3.039 5.877 7.943 1.00 95.50 160 LYS A C 1
ATOM 1326 O O . LYS A 1 160 ? 2.064 5.669 7.229 1.00 95.50 160 LYS A O 1
ATOM 1331 N N . ALA A 1 161 ? 3.351 5.068 8.956 1.00 96.38 161 ALA A N 1
ATOM 1332 C CA . ALA A 1 161 ? 2.578 3.864 9.254 1.00 96.38 161 ALA A CA 1
ATOM 1333 C C . ALA A 1 161 ? 1.108 4.178 9.605 1.00 96.38 161 ALA A C 1
ATOM 1335 O O . ALA A 1 161 ? 0.202 3.463 9.166 1.00 96.38 161 ALA A O 1
ATOM 1336 N N . ILE A 1 162 ? 0.855 5.258 10.353 1.00 96.06 162 ILE A N 1
ATOM 1337 C CA . ILE A 1 162 ? -0.499 5.742 10.669 1.00 96.06 162 ILE A CA 1
ATOM 1338 C C . ILE A 1 162 ? -1.234 6.178 9.398 1.00 96.06 162 ILE A C 1
ATOM 1340 O O . ILE A 1 162 ? -2.365 5.742 9.163 1.00 96.06 162 ILE A O 1
ATOM 1344 N N . ASP A 1 163 ? -0.584 6.990 8.568 1.00 95.75 163 ASP A N 1
ATOM 1345 C CA . ASP A 1 163 ? -1.158 7.541 7.342 1.00 95.75 163 ASP A CA 1
ATOM 1346 C C . ASP A 1 163 ? -1.507 6.445 6.341 1.00 95.75 163 ASP A C 1
ATOM 1348 O O . ASP A 1 163 ? -2.628 6.407 5.835 1.00 95.75 163 ASP A O 1
ATOM 1352 N N . LEU A 1 164 ? -0.589 5.502 6.117 1.00 96.06 164 LEU A N 1
ATOM 1353 C CA . LEU A 1 164 ? -0.809 4.344 5.251 1.00 96.06 164 LEU A CA 1
ATOM 1354 C C . LEU A 1 164 ? -1.934 3.447 5.776 1.00 96.06 164 LEU A C 1
ATOM 1356 O O . LEU A 1 164 ? -2.704 2.894 4.989 1.00 96.06 164 LEU A O 1
ATOM 1360 N N . SER A 1 165 ? -2.086 3.324 7.096 1.00 94.94 165 SER A N 1
ATOM 1361 C CA . SER A 1 165 ? -3.179 2.549 7.698 1.00 94.94 165 SER A CA 1
ATOM 1362 C C . SER A 1 165 ? -4.541 3.218 7.482 1.00 94.94 165 SER A C 1
ATOM 1364 O O . SER A 1 165 ? -5.508 2.554 7.109 1.00 94.94 165 SER A O 1
ATOM 1366 N N . LEU A 1 166 ? -4.631 4.543 7.644 1.00 93.62 166 LEU A N 1
ATOM 1367 C CA . LEU A 1 166 ? -5.845 5.305 7.326 1.00 93.62 166 LEU A CA 1
ATOM 1368 C C . LEU A 1 166 ? -6.141 5.304 5.820 1.00 93.62 166 LEU A C 1
ATOM 1370 O O . LEU A 1 166 ? -7.298 5.153 5.423 1.00 93.62 166 LEU A O 1
ATOM 1374 N N . LEU A 1 167 ? -5.110 5.407 4.979 1.00 95.00 167 LEU A N 1
ATOM 1375 C CA . LEU A 1 167 ? -5.242 5.324 3.527 1.00 95.00 167 LEU A CA 1
ATOM 1376 C C . LEU A 1 167 ? -5.739 3.943 3.088 1.00 95.00 167 LEU A C 1
ATOM 1378 O O . LEU A 1 167 ? -6.638 3.857 2.257 1.00 95.00 167 LEU A O 1
ATOM 1382 N N . THR A 1 168 ? -5.249 2.871 3.716 1.00 92.94 168 THR A N 1
ATOM 1383 C CA . THR A 1 168 ? -5.723 1.497 3.478 1.00 92.94 168 THR A CA 1
ATOM 1384 C C . THR A 1 168 ? -7.222 1.374 3.751 1.00 92.94 168 THR A C 1
ATOM 1386 O O . THR A 1 168 ? -7.948 0.733 2.992 1.00 92.94 168 THR A O 1
ATOM 1389 N N . LYS A 1 169 ? -7.737 2.049 4.784 1.00 90.00 169 LYS A N 1
ATOM 1390 C CA . LYS A 1 169 ? -9.184 2.084 5.027 1.00 90.00 169 LYS A CA 1
ATOM 1391 C C . LYS A 1 169 ? -9.963 2.800 3.932 1.00 90.00 169 LYS A C 1
ATOM 1393 O O . LYS A 1 169 ? -11.052 2.345 3.584 1.00 90.00 169 LYS A O 1
ATOM 1398 N N . LEU A 1 170 ? -9.441 3.916 3.420 1.00 90.75 170 LEU A N 1
ATOM 1399 C CA . LEU A 1 170 ? -10.045 4.618 2.288 1.00 90.75 170 LEU A CA 1
ATOM 1400 C C . LEU A 1 170 ? -10.045 3.710 1.053 1.00 90.75 170 LEU A C 1
ATOM 1402 O O . LEU A 1 170 ? -11.094 3.518 0.449 1.00 90.75 170 LEU A O 1
ATOM 1406 N N . ALA A 1 171 ? -8.909 3.086 0.747 1.00 89.94 171 ALA A N 1
ATOM 1407 C CA . ALA A 1 171 ? -8.744 2.150 -0.358 1.00 89.94 171 ALA A CA 1
ATOM 1408 C C . ALA A 1 171 ? -9.751 1.000 -0.314 1.00 89.94 171 ALA A C 1
ATOM 1410 O O . ALA A 1 171 ? -10.438 0.744 -1.297 1.00 89.94 171 ALA A O 1
ATOM 1411 N N . ASN A 1 172 ? -9.933 0.378 0.851 1.00 85.06 172 ASN A N 1
ATOM 1412 C CA . ASN A 1 172 ? -10.897 -0.706 1.017 1.00 85.06 172 ASN A CA 1
ATOM 1413 C C . ASN A 1 172 ? -12.350 -0.255 0.752 1.00 85.06 172 ASN A C 1
ATOM 1415 O O . ASN A 1 172 ? -13.164 -1.051 0.289 1.00 85.06 172 ASN A O 1
ATOM 1419 N N . LYS A 1 173 ? -12.697 1.019 1.002 1.00 84.50 173 LYS A N 1
ATOM 1420 C CA . LYS A 1 173 ? -14.024 1.581 0.670 1.00 84.50 173 LYS A CA 1
ATOM 1421 C C . LYS A 1 173 ? -14.213 1.853 -0.821 1.00 84.50 173 LYS A C 1
ATOM 1423 O O . LYS A 1 173 ? -15.358 1.933 -1.259 1.00 84.50 173 LYS A O 1
ATOM 1428 N N . LEU A 1 174 ? -13.123 1.999 -1.570 1.00 82.56 174 LEU A N 1
ATOM 1429 C CA . LEU A 1 174 ? -13.137 2.147 -3.027 1.00 82.56 174 LEU A CA 1
ATOM 1430 C C . LEU A 1 174 ? -13.251 0.788 -3.746 1.00 82.56 174 LEU A C 1
ATOM 1432 O O . LEU A 1 174 ? -13.268 0.747 -4.971 1.00 82.56 174 LEU A O 1
ATOM 1436 N N . GLY A 1 175 ? -13.365 -0.318 -3.003 1.00 77.69 175 GLY A N 1
ATOM 1437 C CA . GLY A 1 175 ? -13.473 -1.665 -3.559 1.00 77.69 175 GLY A CA 1
ATOM 1438 C C . GLY A 1 175 ? -12.113 -2.264 -3.914 1.00 77.69 175 GLY A C 1
ATOM 1439 O O . GLY A 1 175 ? -11.066 -1.744 -3.530 1.00 77.69 175 GLY A O 1
ATOM 1440 N N . ASN A 1 176 ? -12.122 -3.388 -4.629 1.00 74.00 176 ASN A N 1
ATOM 1441 C CA . ASN A 1 176 ? -10.903 -4.154 -4.896 1.00 74.00 176 ASN A CA 1
ATOM 1442 C C . ASN A 1 176 ? -9.911 -3.413 -5.803 1.00 74.00 176 ASN A C 1
ATOM 1444 O O . ASN A 1 176 ? -8.712 -3.457 -5.531 1.00 74.00 176 ASN A O 1
ATOM 1448 N N . HIS A 1 177 ? -10.404 -2.623 -6.763 1.00 79.12 177 HIS A N 1
ATOM 1449 C CA . HIS A 1 177 ? -9.586 -1.671 -7.526 1.00 79.12 177 HIS A CA 1
ATOM 1450 C C . HIS A 1 177 ? -8.811 -0.732 -6.584 1.00 79.12 177 HIS A C 1
ATOM 1452 O O . HIS A 1 177 ? -7.590 -0.636 -6.653 1.00 79.12 177 HIS A O 1
ATOM 1458 N N . GLY A 1 178 ? -9.499 -0.149 -5.595 1.00 84.44 178 GLY A N 1
ATOM 1459 C CA . GLY A 1 178 ? -8.906 0.639 -4.508 1.00 84.44 178 GLY A CA 1
ATOM 1460 C C . GLY A 1 178 ? -7.781 -0.061 -3.759 1.00 84.44 178 GLY A C 1
ATOM 1461 O O . GLY A 1 178 ? -6.711 0.521 -3.569 1.00 84.44 178 GLY A O 1
ATOM 1462 N N . LYS A 1 179 ? -8.004 -1.311 -3.345 1.00 84.38 179 LYS A N 1
ATOM 1463 C CA . LYS A 1 179 ? -7.010 -2.103 -2.605 1.00 84.38 179 LYS A CA 1
ATOM 1464 C C . LYS A 1 179 ? -5.730 -2.316 -3.409 1.00 84.38 179 LYS A C 1
ATOM 1466 O O . LYS A 1 179 ? -4.640 -2.142 -2.868 1.00 84.38 179 LYS A O 1
ATOM 1471 N N . VAL A 1 180 ? -5.869 -2.662 -4.688 1.00 80.62 180 VAL A N 1
ATOM 1472 C CA . VAL A 1 180 ? -4.744 -2.948 -5.590 1.00 80.62 180 VAL A CA 1
ATOM 1473 C C . VAL A 1 180 ? -3.928 -1.688 -5.852 1.00 80.62 180 VAL A C 1
ATOM 1475 O O . VAL A 1 180 ? -2.709 -1.712 -5.686 1.00 80.62 180 VAL A O 1
ATOM 1478 N N . VAL A 1 181 ? -4.591 -0.570 -6.168 1.00 85.38 181 VAL A N 1
ATOM 1479 C CA . VAL A 1 181 ? -3.924 0.729 -6.363 1.00 85.38 181 VAL A CA 1
ATOM 1480 C C . VAL A 1 181 ? -3.176 1.139 -5.102 1.00 85.38 181 VAL A C 1
ATOM 1482 O O . VAL A 1 181 ? -2.016 1.541 -5.172 1.00 85.38 181 VAL A O 1
ATOM 1485 N N . ASN A 1 182 ? -3.816 1.011 -3.938 1.00 90.62 182 ASN A N 1
ATOM 1486 C CA . ASN A 1 182 ? -3.190 1.330 -2.662 1.00 90.62 182 ASN A CA 1
ATOM 1487 C C . ASN A 1 182 ? -1.948 0.474 -2.405 1.00 90.62 182 ASN A C 1
ATOM 1489 O O . ASN A 1 182 ? -0.904 1.017 -2.054 1.00 90.62 182 ASN A O 1
ATOM 1493 N N . LYS A 1 183 ? -2.042 -0.843 -2.623 1.00 86.75 183 LYS A N 1
ATOM 1494 C CA . LYS A 1 183 ? -0.907 -1.753 -2.465 1.00 86.75 183 LYS A CA 1
ATOM 1495 C C . LYS A 1 183 ? 0.250 -1.351 -3.381 1.00 86.75 183 LYS A C 1
ATOM 1497 O O . LYS A 1 183 ? 1.304 -0.972 -2.884 1.00 86.75 183 LYS A O 1
ATOM 1502 N N . LYS A 1 184 ? 0.004 -1.310 -4.692 1.00 83.75 184 LYS A N 1
ATOM 1503 C CA . LYS A 1 184 ? 1.032 -1.073 -5.713 1.00 83.75 184 LYS A CA 1
ATOM 1504 C C . LYS A 1 184 ? 1.711 0.293 -5.586 1.00 83.75 184 LYS A C 1
ATOM 1506 O O . LYS A 1 184 ? 2.927 0.386 -5.714 1.00 83.75 184 LYS A O 1
ATOM 1511 N N . PHE A 1 185 ? 0.939 1.362 -5.381 1.00 87.81 185 PHE A N 1
ATOM 1512 C CA . PHE A 1 185 ? 1.458 2.730 -5.503 1.00 87.81 185 PHE A CA 1
ATOM 1513 C C . PHE A 1 185 ? 1.738 3.432 -4.174 1.00 87.81 185 PHE A C 1
ATOM 1515 O O . PHE A 1 185 ? 2.421 4.453 -4.182 1.00 87.81 185 PHE A O 1
ATOM 1522 N N . PHE A 1 186 ? 1.218 2.929 -3.050 1.00 91.31 186 PHE A N 1
ATOM 1523 C CA . PHE A 1 186 ? 1.330 3.615 -1.757 1.00 91.31 186 PHE A CA 1
ATOM 1524 C C . PHE A 1 186 ? 1.903 2.727 -0.650 1.00 91.31 186 PHE A C 1
ATOM 1526 O O . PHE A 1 186 ? 2.684 3.220 0.158 1.00 91.31 186 PHE A O 1
ATOM 1533 N N . LEU A 1 187 ? 1.551 1.437 -0.599 1.00 90.12 187 LEU A N 1
ATOM 1534 C CA . LEU A 1 187 ? 2.092 0.517 0.405 1.00 90.12 187 LEU A CA 1
ATOM 1535 C C . LEU A 1 187 ? 3.447 -0.045 -0.023 1.00 90.12 187 LEU A C 1
ATOM 1537 O O . LEU A 1 187 ? 4.436 0.227 0.647 1.00 90.12 187 LEU A O 1
ATOM 1541 N N . ASP A 1 188 ? 3.519 -0.787 -1.128 1.00 87.06 188 ASP A N 1
ATOM 1542 C CA . ASP A 1 188 ? 4.728 -1.508 -1.545 1.00 87.06 188 ASP A CA 1
ATOM 1543 C C . ASP A 1 188 ? 5.976 -0.605 -1.623 1.00 87.06 188 ASP A C 1
ATOM 1545 O O . ASP A 1 188 ? 7.019 -1.026 -1.110 1.00 87.06 188 ASP A O 1
ATOM 1549 N N . PRO A 1 189 ? 5.903 0.643 -2.145 1.00 88.50 189 PRO A N 1
ATOM 1550 C CA . PRO A 1 189 ? 7.051 1.548 -2.159 1.00 88.50 189 PRO A CA 1
ATOM 1551 C C . PRO A 1 189 ? 7.551 1.936 -0.761 1.00 88.50 189 PRO A C 1
ATOM 1553 O O . PRO A 1 189 ? 8.745 2.124 -0.569 1.00 88.50 189 PRO A O 1
ATOM 1556 N N . GLU A 1 190 ? 6.672 2.059 0.232 1.00 88.31 190 GLU A N 1
ATOM 1557 C CA . GLU A 1 190 ? 7.058 2.472 1.588 1.00 88.31 190 GLU A CA 1
ATOM 1558 C C . GLU A 1 190 ? 7.435 1.264 2.462 1.00 88.31 190 GLU A C 1
ATOM 1560 O O . GLU A 1 190 ? 8.423 1.303 3.196 1.00 88.31 190 GLU A O 1
ATOM 1565 N N . LEU A 1 191 ? 6.683 0.162 2.364 1.00 87.44 191 LEU A N 1
ATOM 1566 C CA . LEU A 1 191 ? 6.874 -1.027 3.200 1.00 87.44 191 LEU A CA 1
ATOM 1567 C C . LEU A 1 191 ? 8.103 -1.851 2.785 1.00 87.44 191 LEU A C 1
ATOM 1569 O O . LEU A 1 191 ? 8.751 -2.444 3.649 1.00 87.44 191 LEU A O 1
ATOM 1573 N N . SER A 1 192 ? 8.447 -1.875 1.491 1.00 80.31 192 SER A N 1
ATOM 1574 C CA . SER A 1 192 ? 9.625 -2.607 0.991 1.00 80.31 192 SER A CA 1
ATOM 1575 C C . SER A 1 192 ? 10.936 -1.888 1.306 1.00 80.31 192 SER A C 1
ATOM 1577 O O . SER A 1 192 ? 11.973 -2.530 1.472 1.00 80.31 192 SER A O 1
ATOM 1579 N N . ASN A 1 193 ? 10.890 -0.557 1.401 1.00 79.06 193 ASN A N 1
ATOM 1580 C CA . ASN A 1 193 ? 12.068 0.274 1.620 1.00 79.06 193 ASN A CA 1
ATOM 1581 C C . ASN A 1 193 ? 12.513 0.286 3.086 1.00 79.06 193 ASN A C 1
ATOM 1583 O O . ASN A 1 193 ? 13.713 0.313 3.362 1.00 79.06 193 ASN A O 1
ATOM 1587 N N . GLU A 1 194 ? 11.571 0.249 4.035 1.00 85.81 194 GLU A N 1
ATOM 1588 C CA . GLU A 1 194 ? 11.892 0.432 5.449 1.00 85.81 194 GLU A CA 1
ATOM 1589 C C . GLU A 1 194 ? 11.139 -0.532 6.373 1.00 85.81 194 GLU A C 1
ATOM 1591 O O . GLU A 1 194 ? 9.939 -0.416 6.636 1.00 85.81 194 GLU A O 1
ATOM 1596 N N . LYS A 1 195 ? 11.894 -1.471 6.958 1.00 90.19 195 LYS A N 1
ATOM 1597 C CA . LYS A 1 195 ? 11.352 -2.528 7.826 1.00 90.19 195 LYS A CA 1
ATOM 1598 C C . LYS A 1 195 ? 10.562 -1.989 9.024 1.00 90.19 195 LYS A C 1
ATOM 1600 O O . LYS A 1 195 ? 9.565 -2.591 9.413 1.00 90.19 195 LYS A O 1
ATOM 1605 N N . LEU A 1 196 ? 10.983 -0.861 9.603 1.00 91.62 196 LEU A N 1
ATOM 1606 C CA . LEU A 1 196 ? 10.298 -0.268 10.754 1.00 91.62 196 LEU A CA 1
ATOM 1607 C C . LEU A 1 196 ? 8.868 0.168 10.401 1.00 91.62 196 LEU A C 1
ATOM 1609 O O . LEU A 1 196 ? 7.952 -0.071 11.188 1.00 91.62 196 LEU A O 1
ATOM 1613 N N . ILE A 1 197 ? 8.666 0.751 9.213 1.00 93.31 197 ILE A N 1
ATOM 1614 C CA . ILE A 1 197 ? 7.338 1.142 8.724 1.00 93.31 197 ILE A CA 1
ATOM 1615 C C . ILE A 1 197 ? 6.479 -0.109 8.535 1.00 93.31 197 ILE A C 1
ATOM 1617 O O . ILE A 1 197 ? 5.352 -0.143 9.024 1.00 93.31 197 ILE A O 1
ATOM 1621 N N . SER A 1 198 ? 7.026 -1.156 7.910 1.00 90.88 198 SER A N 1
ATOM 1622 C CA . SER A 1 198 ? 6.343 -2.446 7.731 1.00 90.88 198 SER A CA 1
ATOM 1623 C C . SER A 1 198 ? 5.888 -3.073 9.053 1.00 90.88 198 SER A C 1
ATOM 1625 O O . SER A 1 198 ? 4.732 -3.494 9.185 1.00 90.88 198 SER A O 1
ATOM 1627 N N . ASP A 1 199 ? 6.762 -3.093 10.061 1.00 93.19 199 ASP A N 1
ATOM 1628 C CA . ASP A 1 199 ? 6.444 -3.643 11.378 1.00 93.19 199 ASP A CA 1
ATOM 1629 C C . ASP A 1 199 ? 5.349 -2.817 12.079 1.00 93.19 199 ASP A C 1
ATOM 1631 O O . ASP A 1 199 ? 4.395 -3.380 12.623 1.00 93.19 199 ASP A O 1
ATOM 1635 N N . LEU A 1 200 ? 5.443 -1.483 12.048 1.00 96.12 200 LEU A N 1
ATOM 1636 C CA . LEU A 1 200 ? 4.446 -0.589 12.649 1.00 96.12 200 LEU A CA 1
ATOM 1637 C C . LEU A 1 200 ? 3.094 -0.669 11.933 1.00 96.12 200 LEU A C 1
ATOM 1639 O O . LEU A 1 200 ? 2.068 -0.816 12.598 1.00 96.12 200 LEU A O 1
ATOM 1643 N N . TYR A 1 201 ? 3.091 -0.642 10.600 1.00 95.44 201 TYR A N 1
ATOM 1644 C CA . TYR A 1 201 ? 1.895 -0.798 9.772 1.00 95.44 201 TYR A CA 1
ATOM 1645 C C . TYR A 1 201 ? 1.177 -2.108 10.105 1.00 95.44 201 TYR A C 1
ATOM 1647 O O . TYR A 1 201 ? -0.003 -2.106 10.451 1.00 95.44 201 TYR A O 1
ATOM 1655 N N . SER A 1 202 ? 1.910 -3.224 10.135 1.00 91.75 202 SER A N 1
ATOM 1656 C CA . SER A 1 202 ? 1.352 -4.540 10.469 1.00 91.75 202 SER A CA 1
ATOM 1657 C C . SER A 1 202 ? 0.721 -4.572 11.866 1.00 91.75 202 SER A C 1
ATOM 1659 O O . SER A 1 202 ? -0.360 -5.136 12.057 1.00 91.75 202 SER A O 1
ATOM 1661 N N . LYS A 1 203 ? 1.357 -3.937 12.863 1.00 95.81 203 LYS A N 1
ATOM 1662 C CA . LYS A 1 203 ? 0.781 -3.803 14.211 1.00 95.81 203 LYS A CA 1
ATOM 1663 C C . LYS A 1 203 ? -0.505 -2.977 14.196 1.00 95.81 203 LYS A C 1
ATOM 1665 O O . LYS A 1 203 ? -1.473 -3.375 14.844 1.00 95.81 203 LYS A O 1
ATOM 1670 N N . ILE A 1 204 ? -0.530 -1.861 13.467 1.00 95.44 204 ILE A N 1
ATOM 1671 C CA . ILE A 1 204 ? -1.712 -0.998 13.358 1.00 95.44 204 ILE A CA 1
ATOM 1672 C C . ILE A 1 204 ? -2.872 -1.749 12.702 1.00 95.44 204 ILE A C 1
ATOM 1674 O O . ILE A 1 204 ? -3.972 -1.726 13.248 1.00 95.44 204 ILE A O 1
ATOM 1678 N N . ILE A 1 205 ? -2.633 -2.476 11.608 1.00 90.56 205 ILE A N 1
ATOM 1679 C CA . ILE A 1 205 ? -3.664 -3.283 10.939 1.00 90.56 205 ILE A CA 1
ATOM 1680 C C . ILE A 1 205 ? -4.262 -4.329 11.893 1.00 90.56 205 ILE A C 1
ATOM 1682 O O . ILE A 1 205 ? -5.477 -4.516 11.935 1.00 90.56 205 ILE A O 1
ATOM 1686 N N . GLU A 1 206 ? -3.449 -4.983 12.724 1.00 88.19 206 GLU A N 1
ATOM 1687 C CA . GLU A 1 206 ? -3.945 -5.935 13.728 1.00 88.19 206 GLU A CA 1
ATOM 1688 C C . GLU A 1 206 ? -4.771 -5.263 14.840 1.00 88.19 206 GLU A C 1
ATOM 1690 O O . GLU A 1 206 ? -5.794 -5.795 15.283 1.00 88.19 206 GLU A O 1
ATOM 1695 N N . VAL A 1 207 ? -4.360 -4.072 15.280 1.00 91.19 207 VAL A N 1
ATOM 1696 C CA . VAL A 1 207 ? -5.119 -3.245 16.232 1.00 91.19 207 VAL A CA 1
ATOM 1697 C C . VAL A 1 207 ? -6.447 -2.783 15.625 1.00 91.19 207 VAL A C 1
ATOM 1699 O O . VAL A 1 207 ? -7.481 -2.772 16.305 1.00 91.19 207 VAL A O 1
ATOM 1702 N N . ASP A 1 208 ? -6.438 -2.452 14.339 1.00 88.19 208 ASP A N 1
ATOM 1703 C CA . ASP A 1 208 ? -7.593 -1.998 13.581 1.00 88.19 208 ASP A CA 1
ATOM 1704 C C . ASP A 1 208 ? -8.612 -3.114 13.323 1.00 88.19 208 ASP A C 1
ATOM 1706 O O . ASP A 1 208 ? -9.796 -2.921 13.587 1.00 88.19 208 ASP A O 1
ATOM 1710 N N . LYS A 1 209 ? -8.173 -4.332 12.975 1.00 81.06 209 LYS A N 1
ATOM 1711 C CA . LYS A 1 209 ? -9.034 -5.536 12.937 1.00 81.06 209 LYS A CA 1
ATOM 1712 C C . LYS A 1 209 ? -9.782 -5.758 14.259 1.00 81.06 209 LYS A C 1
ATOM 1714 O O . LYS A 1 209 ? -10.920 -6.236 14.280 1.00 81.06 209 LYS A O 1
ATOM 1719 N N . GLY A 1 210 ? -9.149 -5.405 15.380 1.00 78.12 210 GLY A N 1
ATOM 1720 C CA . GLY A 1 210 ? -9.752 -5.434 16.714 1.00 78.12 210 GLY A CA 1
ATOM 1721 C C . GLY A 1 210 ? -10.764 -4.311 16.991 1.00 78.12 210 GLY A C 1
ATOM 1722 O O . GLY A 1 210 ? -11.509 -4.410 17.967 1.00 78.12 210 GLY A O 1
ATOM 1723 N N . GLY A 1 211 ? -10.808 -3.282 16.142 1.00 79.50 211 GLY A N 1
ATOM 1724 C CA . GLY A 1 211 ? -11.652 -2.093 16.260 1.00 79.50 211 GLY A CA 1
ATOM 1725 C C . GLY A 1 211 ? -11.059 -0.980 17.131 1.00 79.50 211 GLY A C 1
ATOM 1726 O O . GLY A 1 211 ? -11.785 -0.063 17.503 1.00 79.50 211 GLY A O 1
ATOM 1727 N N . TYR A 1 212 ? -9.775 -1.047 17.503 1.00 86.31 212 TYR A N 1
ATOM 1728 C CA . TYR A 1 212 ? -9.172 -0.130 18.485 1.00 86.31 212 TYR A CA 1
ATOM 1729 C C . TYR A 1 212 ? -8.374 1.026 17.862 1.00 86.31 212 TYR A C 1
ATOM 1731 O O . TYR A 1 212 ? -8.047 1.977 18.570 1.00 86.31 212 TYR A O 1
ATOM 1739 N N . PHE A 1 213 ? -8.058 0.963 16.564 1.00 90.88 213 PHE A N 1
ATOM 1740 C CA . PHE A 1 213 ? -7.173 1.931 15.910 1.00 90.88 213 PHE A CA 1
ATOM 1741 C C . PHE A 1 213 ? -7.763 3.346 15.897 1.00 90.88 213 PHE A C 1
ATOM 1743 O O . PHE A 1 213 ? -7.274 4.220 16.598 1.00 90.88 213 PHE A O 1
ATOM 1750 N N . ILE A 1 214 ? -8.858 3.600 15.184 1.00 86.12 214 ILE A N 1
ATOM 1751 C CA . ILE A 1 214 ? -9.446 4.953 15.182 1.00 86.12 214 ILE A CA 1
ATOM 1752 C C . ILE A 1 214 ? -10.030 5.332 16.559 1.00 86.12 214 ILE A C 1
ATOM 1754 O O . ILE A 1 214 ? -9.688 6.394 17.077 1.00 86.12 214 ILE A O 1
ATOM 1758 N N . PRO A 1 215 ? -10.877 4.499 17.196 1.00 82.12 215 PRO A N 1
ATOM 1759 C CA . PRO A 1 215 ? -11.638 4.946 18.367 1.00 82.12 215 PRO A CA 1
ATOM 1760 C C . PRO A 1 215 ? -10.822 5.109 19.653 1.00 82.12 215 PRO A C 1
ATOM 1762 O O . PRO A 1 215 ? -11.308 5.738 20.589 1.00 82.12 215 PRO A O 1
ATOM 1765 N N . ILE A 1 216 ? -9.632 4.501 19.735 1.00 87.12 216 ILE A N 1
ATOM 1766 C CA . ILE A 1 216 ? -8.749 4.621 20.903 1.00 87.12 216 ILE A CA 1
ATOM 1767 C C . ILE A 1 216 ? -7.390 5.169 20.488 1.00 87.12 216 ILE A C 1
ATOM 1769 O O . ILE A 1 216 ? -6.993 6.204 21.002 1.00 87.12 216 ILE A O 1
ATOM 1773 N N . PHE A 1 217 ? -6.678 4.508 19.568 1.00 93.00 217 PHE A N 1
ATOM 1774 C CA . PHE A 1 217 ? -5.308 4.909 19.231 1.00 93.00 217 PHE A CA 1
ATOM 1775 C C . PHE A 1 217 ? -5.246 6.324 18.642 1.00 93.00 217 PHE A C 1
ATOM 1777 O O . PHE A 1 217 ? -4.593 7.182 19.222 1.00 93.00 217 PHE A O 1
ATOM 1784 N N . ILE A 1 218 ? -5.969 6.598 17.551 1.00 90.88 218 ILE A N 1
ATOM 1785 C CA . ILE A 1 218 ? -6.011 7.940 16.945 1.00 90.88 218 ILE A CA 1
ATOM 1786 C C . ILE A 1 218 ? -6.615 8.960 17.913 1.00 90.88 218 ILE A C 1
ATOM 1788 O O . ILE A 1 218 ? -6.099 10.063 18.034 1.00 90.88 218 ILE A O 1
ATOM 1792 N N . ASN A 1 219 ? -7.666 8.585 18.647 1.00 86.38 219 ASN A N 1
ATOM 1793 C CA . ASN A 1 219 ? -8.295 9.484 19.610 1.00 86.38 219 ASN A CA 1
ATOM 1794 C C . ASN A 1 219 ? -7.330 9.954 20.716 1.00 86.38 219 ASN A C 1
ATOM 1796 O O . ASN A 1 219 ? -7.256 11.143 21.000 1.00 86.38 219 ASN A O 1
ATOM 1800 N N . GLU A 1 220 ? -6.564 9.043 21.320 1.00 88.31 220 GLU A N 1
ATOM 1801 C CA . GLU A 1 220 ? -5.568 9.405 22.337 1.00 88.31 220 GLU A CA 1
ATOM 1802 C C . GLU A 1 220 ? -4.440 10.268 21.756 1.00 88.31 220 GLU A C 1
ATOM 1804 O O . GLU A 1 220 ? -3.954 11.162 22.444 1.00 88.31 220 GLU A O 1
ATOM 1809 N N . LEU A 1 221 ? -4.045 10.048 20.495 1.00 91.88 221 LEU A N 1
ATOM 1810 C CA . LEU A 1 221 ? -3.062 10.899 19.815 1.00 91.88 221 LEU A CA 1
ATOM 1811 C C . LEU A 1 221 ? -3.574 12.327 19.596 1.00 91.88 221 LEU A C 1
ATOM 1813 O O . LEU A 1 221 ? -2.817 13.270 19.816 1.00 91.88 221 LEU A O 1
ATOM 1817 N N . GLU A 1 222 ? -4.837 12.494 19.200 1.00 85.81 222 GLU A N 1
ATOM 1818 C CA . GLU A 1 222 ? -5.455 13.819 19.052 1.00 85.81 222 GLU A CA 1
ATOM 1819 C C . GLU A 1 222 ? -5.520 14.549 20.399 1.00 85.81 222 GLU A C 1
ATOM 1821 O O . GLU A 1 222 ? -5.050 15.682 20.506 1.00 85.81 222 GLU A O 1
ATOM 1826 N N . ILE A 1 223 ? -6.005 13.878 21.452 1.00 81.88 223 ILE A N 1
ATOM 1827 C CA . ILE A 1 223 ? -6.111 14.469 22.796 1.00 81.88 223 ILE A CA 1
ATOM 1828 C C . ILE A 1 223 ? -4.729 14.854 23.342 1.00 81.88 223 ILE A C 1
ATOM 1830 O O . ILE A 1 223 ? -4.537 15.959 23.856 1.00 81.88 223 ILE A O 1
ATOM 1834 N N . ALA A 1 224 ? -3.743 13.960 23.219 1.00 86.19 224 ALA A N 1
ATOM 1835 C CA . ALA A 1 224 ? -2.376 14.252 23.634 1.00 86.19 224 ALA A CA 1
ATOM 1836 C C . ALA A 1 224 ? -1.788 15.424 22.835 1.00 86.19 224 ALA A C 1
ATOM 1838 O O . ALA A 1 224 ? -1.148 16.297 23.419 1.00 86.19 224 ALA A O 1
ATOM 1839 N N . GLY A 1 225 ? -2.050 15.481 21.526 1.00 85.75 225 GLY A N 1
ATOM 1840 C CA . GLY A 1 225 ? -1.641 16.583 20.663 1.00 85.75 225 GLY A CA 1
ATOM 1841 C C . GLY A 1 225 ? -2.196 17.934 21.113 1.00 85.75 225 GLY A C 1
ATOM 1842 O O . GLY A 1 225 ? -1.438 18.894 21.217 1.00 85.75 225 GLY A O 1
ATOM 1843 N N . GLU A 1 226 ? -3.485 18.018 21.444 1.00 80.62 226 GLU A N 1
ATOM 1844 C CA . GLU A 1 226 ? -4.095 19.254 21.957 1.00 80.62 226 GLU A CA 1
ATOM 1845 C C . GLU A 1 226 ? -3.438 19.724 23.266 1.00 80.62 226 GLU A C 1
ATOM 1847 O O . GLU A 1 226 ? -3.149 20.916 23.436 1.00 80.62 226 GLU A O 1
ATOM 1852 N N . GLY A 1 227 ? -3.152 18.791 24.182 1.00 78.19 227 GLY A N 1
ATOM 1853 C CA . GLY A 1 227 ? -2.453 19.079 25.437 1.00 78.19 227 GLY A CA 1
ATOM 1854 C C . GLY A 1 227 ? -1.009 19.551 25.229 1.00 78.19 227 GLY A C 1
ATOM 1855 O O . GLY A 1 227 ? -0.568 20.519 25.858 1.00 78.19 227 GLY A O 1
ATOM 1856 N N . ILE A 1 228 ? -0.282 18.909 24.314 1.00 80.00 228 ILE A N 1
ATOM 1857 C CA . ILE A 1 228 ? 1.090 19.264 23.932 1.00 80.00 228 ILE A CA 1
ATOM 1858 C C . ILE A 1 228 ? 1.137 20.656 23.293 1.00 80.00 228 ILE A C 1
ATOM 1860 O O . ILE A 1 228 ? 1.892 21.516 23.747 1.00 80.00 228 ILE A O 1
ATOM 1864 N N . TYR A 1 229 ? 0.272 20.919 22.313 1.00 75.44 229 TYR A N 1
ATOM 1865 C CA . TYR A 1 229 ? 0.177 22.218 21.649 1.00 75.44 229 TYR A CA 1
ATOM 1866 C C . TYR A 1 229 ? -0.151 23.342 22.640 1.00 75.44 229 TYR A C 1
ATOM 1868 O O . TYR A 1 229 ? 0.455 24.410 22.603 1.00 75.44 229 TYR A O 1
ATOM 1876 N N . SER A 1 230 ? -1.068 23.084 23.578 1.00 75.44 230 SER A N 1
ATOM 1877 C CA . SER A 1 230 ? -1.451 24.058 24.608 1.00 75.44 230 SER A CA 1
ATOM 1878 C C . SER A 1 230 ? -0.329 24.354 25.607 1.00 75.44 230 SER A C 1
ATOM 1880 O O . SER A 1 230 ? -0.275 25.451 26.162 1.00 75.44 230 SER A O 1
ATOM 1882 N N . SER A 1 231 ? 0.554 23.385 25.860 1.00 75.06 231 SER A N 1
ATOM 1883 C CA . SER A 1 231 ? 1.681 23.524 26.791 1.00 75.06 231 SER A CA 1
ATOM 1884 C C . SER A 1 231 ? 2.984 23.977 26.123 1.00 75.06 231 SER A C 1
ATOM 1886 O O . SER A 1 231 ? 3.896 24.413 26.825 1.00 75.06 231 SER A O 1
ATOM 1888 N N . GLY A 1 232 ? 3.069 23.918 24.789 1.00 76.00 232 GLY A N 1
ATOM 1889 C CA . GLY A 1 232 ? 4.290 24.193 24.029 1.00 76.00 232 GLY A CA 1
ATOM 1890 C C . GLY A 1 232 ? 5.391 23.151 24.256 1.00 76.00 232 GLY A C 1
ATOM 1891 O O . GLY A 1 232 ? 6.570 23.501 24.259 1.00 76.00 232 GLY A O 1
ATOM 1892 N N . ASP A 1 233 ? 5.025 21.893 24.513 1.00 78.31 233 ASP A N 1
ATOM 1893 C CA . ASP A 1 233 ? 5.980 20.802 24.739 1.00 78.31 233 ASP A CA 1
ATOM 1894 C C . ASP A 1 233 ? 6.526 20.257 23.405 1.00 78.31 233 ASP A C 1
ATOM 1896 O O . ASP A 1 233 ? 5.813 19.627 22.636 1.00 78.31 233 ASP A O 1
ATOM 1900 N N . TYR A 1 234 ? 7.816 20.456 23.132 1.00 81.25 234 TYR A N 1
ATOM 1901 C CA . TYR A 1 234 ? 8.476 19.960 21.911 1.00 81.25 234 TYR A CA 1
ATOM 1902 C C . TYR A 1 234 ? 9.229 18.639 22.119 1.00 81.25 234 TYR A C 1
ATOM 1904 O O . TYR A 1 234 ? 10.061 18.257 21.297 1.00 81.25 234 TYR A O 1
ATOM 1912 N N . SER A 1 235 ? 9.012 17.947 23.241 1.00 86.50 235 SER A N 1
ATOM 1913 C CA . SER A 1 235 ? 9.688 16.675 23.499 1.00 86.50 235 SER A CA 1
ATOM 1914 C C . SER A 1 235 ? 9.176 15.555 22.593 1.00 86.50 235 SER A C 1
ATOM 1916 O O . SER A 1 235 ? 7.994 15.495 22.244 1.00 86.50 235 SER A O 1
ATOM 1918 N N . ASP A 1 236 ? 10.087 14.650 22.238 1.00 91.69 236 ASP A N 1
ATOM 1919 C CA . ASP A 1 236 ? 9.788 13.460 21.446 1.00 91.69 236 ASP A CA 1
ATOM 1920 C C . ASP A 1 236 ? 8.898 12.484 22.236 1.00 91.69 236 ASP A C 1
ATOM 1922 O O . ASP A 1 236 ? 9.252 12.022 23.327 1.00 91.69 236 ASP A O 1
ATOM 1926 N N . LYS A 1 237 ? 7.733 12.159 21.669 1.00 94.25 237 LYS A N 1
ATOM 1927 C CA . LYS A 1 237 ? 6.736 11.229 22.217 1.00 94.25 237 LYS A CA 1
ATOM 1928 C C . LYS A 1 237 ? 6.722 9.879 21.501 1.00 94.25 237 LYS A C 1
ATOM 1930 O O . LYS A 1 237 ? 5.913 9.018 21.849 1.00 94.25 237 LYS A O 1
ATOM 1935 N N . SER A 1 238 ? 7.624 9.635 20.552 1.00 94.88 238 SER A N 1
ATOM 1936 C CA . SER A 1 238 ? 7.651 8.422 19.718 1.00 94.88 238 SER A CA 1
ATOM 1937 C C . SER A 1 238 ? 7.604 7.132 20.536 1.00 94.88 238 SER A C 1
ATOM 1939 O O . SER A 1 238 ? 6.807 6.234 20.262 1.00 94.88 238 SER A O 1
ATOM 1941 N N . ARG A 1 239 ? 8.403 7.051 21.607 1.00 95.12 239 ARG A N 1
ATOM 1942 C CA . ARG A 1 239 ? 8.433 5.878 22.495 1.00 95.12 239 ARG A CA 1
ATOM 1943 C C . ARG A 1 239 ? 7.090 5.630 23.184 1.00 95.12 239 ARG A C 1
ATOM 1945 O O . ARG A 1 239 ? 6.681 4.478 23.341 1.00 95.12 239 ARG A O 1
ATOM 1952 N N . ASP A 1 240 ? 6.416 6.694 23.600 1.00 94.94 240 ASP A N 1
ATOM 1953 C CA . ASP A 1 240 ? 5.123 6.602 24.267 1.00 94.94 240 ASP A CA 1
ATOM 1954 C C . ASP A 1 240 ? 4.033 6.140 23.299 1.00 94.94 240 ASP A C 1
ATOM 1956 O O . ASP A 1 240 ? 3.201 5.311 23.673 1.00 94.94 240 ASP A O 1
ATOM 1960 N N . VAL A 1 241 ? 4.079 6.611 22.051 1.00 96.69 241 VAL A N 1
ATOM 1961 C CA . VAL A 1 241 ? 3.157 6.213 20.978 1.00 96.69 241 VAL A CA 1
ATOM 1962 C C . VAL A 1 241 ? 3.339 4.743 20.599 1.00 96.69 241 VAL A C 1
ATOM 1964 O O . VAL A 1 241 ? 2.358 4.004 20.505 1.00 96.69 241 VAL A O 1
ATOM 1967 N N . VAL A 1 242 ? 4.581 4.275 20.448 1.00 97.25 242 VAL A N 1
ATOM 1968 C CA . VAL A 1 242 ? 4.858 2.854 20.168 1.00 97.25 242 VAL A CA 1
ATOM 1969 C C . VAL A 1 242 ? 4.408 1.968 21.335 1.00 97.25 242 VAL A C 1
ATOM 1971 O O . VAL A 1 242 ? 3.774 0.938 21.114 1.00 97.25 242 VAL A O 1
ATOM 1974 N N . SER A 1 243 ? 4.648 2.392 22.580 1.00 97.12 243 SER A N 1
ATOM 1975 C CA . SER A 1 243 ? 4.179 1.679 23.779 1.00 97.12 243 SER A CA 1
ATOM 1976 C C . SER A 1 243 ? 2.649 1.564 23.828 1.00 97.12 243 SER A C 1
ATOM 1978 O O . SER A 1 243 ? 2.109 0.505 24.163 1.00 97.12 243 SER A O 1
ATOM 1980 N N . LEU A 1 244 ? 1.937 2.630 23.446 1.00 96.94 244 LEU A N 1
ATOM 1981 C CA . LEU A 1 244 ? 0.481 2.624 23.317 1.00 96.94 244 LEU A CA 1
ATOM 1982 C C . LEU A 1 244 ? 0.016 1.617 22.254 1.00 96.94 244 LEU A C 1
ATOM 1984 O O . LEU A 1 244 ? -0.896 0.824 22.509 1.00 96.94 244 LEU A O 1
ATOM 1988 N N . LEU A 1 245 ? 0.657 1.614 21.084 1.00 97.50 245 LEU A N 1
ATOM 1989 C CA . LEU A 1 245 ? 0.346 0.677 20.004 1.00 97.50 245 LEU A CA 1
ATOM 1990 C C . LEU A 1 245 ? 0.553 -0.782 20.444 1.00 97.50 245 LEU A C 1
ATOM 1992 O O . LEU A 1 245 ? -0.330 -1.617 20.244 1.00 97.50 245 LEU A O 1
ATOM 1996 N N . ASP A 1 246 ? 1.675 -1.084 21.098 1.00 96.69 246 ASP A N 1
ATOM 1997 C CA . ASP A 1 246 ? 1.998 -2.426 21.601 1.00 96.69 246 ASP A CA 1
ATOM 1998 C C . ASP A 1 246 ? 1.012 -2.898 22.683 1.00 96.69 246 ASP A C 1
ATOM 2000 O O . ASP A 1 246 ? 0.598 -4.068 22.718 1.00 96.69 246 ASP A O 1
ATOM 2004 N N . TYR A 1 247 ? 0.573 -1.982 23.549 1.00 96.00 247 TYR A N 1
ATOM 2005 C CA . TYR A 1 247 ? -0.486 -2.256 24.513 1.00 96.00 247 TYR A CA 1
ATOM 2006 C C . TYR A 1 247 ? -1.801 -2.619 23.813 1.00 96.00 247 TYR A C 1
ATOM 2008 O O . TYR A 1 247 ? -2.394 -3.658 24.116 1.00 96.00 247 TYR A O 1
ATOM 2016 N N . LEU A 1 248 ? -2.249 -1.810 22.849 1.00 94.38 248 LEU A N 1
ATOM 2017 C CA . LEU A 1 248 ? -3.491 -2.080 22.123 1.00 94.38 248 LEU A CA 1
ATOM 2018 C C . LEU A 1 248 ? -3.409 -3.368 21.303 1.00 94.38 248 LEU A C 1
ATOM 2020 O O . LEU A 1 248 ? -4.386 -4.114 21.250 1.00 94.38 248 LEU A O 1
ATOM 2024 N N . LEU A 1 249 ? -2.242 -3.692 20.746 1.00 94.44 249 LEU A N 1
ATOM 2025 C CA . LEU A 1 249 ? -2.003 -4.959 20.058 1.00 94.44 249 LEU A CA 1
ATOM 2026 C C . LEU A 1 249 ? -2.194 -6.152 21.000 1.00 94.44 249 LEU A C 1
ATOM 2028 O O . LEU A 1 249 ? -2.833 -7.141 20.636 1.00 94.44 249 LEU A O 1
ATOM 2032 N N . THR A 1 250 ? -1.711 -6.039 22.239 1.00 93.38 250 THR A N 1
ATOM 2033 C CA . THR A 1 250 ? -1.920 -7.054 23.283 1.00 93.38 250 THR A CA 1
ATOM 2034 C C . THR A 1 250 ? -3.406 -7.204 23.625 1.00 93.38 250 THR A C 1
ATOM 2036 O O . THR A 1 250 ? -3.909 -8.319 23.790 1.00 93.38 250 THR A O 1
ATOM 2039 N N . VAL A 1 251 ? -4.142 -6.090 23.688 1.00 90.19 251 VAL A N 1
ATOM 2040 C CA . VAL A 1 251 ? -5.594 -6.087 23.928 1.00 90.19 251 VAL A CA 1
ATOM 2041 C C . VAL A 1 251 ? -6.359 -6.707 22.751 1.00 90.19 251 VAL A C 1
ATOM 2043 O O . VAL A 1 251 ? -7.344 -7.416 22.988 1.00 90.19 251 VAL A O 1
ATOM 2046 N N . ALA A 1 252 ? -5.915 -6.466 21.514 1.00 86.69 252 ALA A N 1
ATOM 2047 C CA . ALA A 1 252 ? -6.524 -6.960 20.281 1.00 86.69 252 ALA A CA 1
ATOM 2048 C C . ALA A 1 252 ? -6.291 -8.465 20.068 1.00 86.69 252 ALA A C 1
ATOM 2050 O O . ALA A 1 252 ? -7.241 -9.190 19.776 1.00 86.69 252 ALA A O 1
ATOM 2051 N N . LYS A 1 253 ? -5.066 -8.955 20.301 1.00 87.19 253 LYS A N 1
ATOM 2052 C CA . LYS A 1 253 ? -4.668 -10.365 20.104 1.00 87.19 253 LYS A CA 1
ATOM 2053 C C . LYS A 1 253 ? -5.025 -11.301 21.264 1.00 87.19 253 LYS A C 1
ATOM 2055 O O . LYS A 1 253 ? -4.657 -12.478 21.253 1.00 87.19 253 LYS A O 1
ATOM 2060 N N . ARG A 1 254 ? -5.728 -10.809 22.287 1.00 83.81 254 ARG A N 1
ATOM 2061 C CA . ARG A 1 254 ? -6.065 -11.603 23.476 1.00 83.81 254 ARG A CA 1
ATOM 2062 C C . ARG A 1 254 ? -6.892 -12.845 23.121 1.00 83.81 254 ARG A C 1
ATOM 2064 O O . ARG A 1 254 ? -7.859 -12.773 22.359 1.00 83.81 254 ARG A O 1
ATOM 2071 N N . LYS A 1 255 ? -6.575 -13.978 23.750 1.00 75.38 255 LYS A N 1
ATOM 2072 C CA . LYS A 1 255 ? -7.406 -15.187 23.670 1.00 75.38 255 LYS A CA 1
ATOM 2073 C C . LYS A 1 255 ? -8.537 -15.114 24.696 1.00 75.38 255 LYS A C 1
ATOM 2075 O O . LYS A 1 255 ? -8.467 -14.395 25.694 1.00 75.38 255 LYS A O 1
ATOM 2080 N N . VAL A 1 256 ? -9.615 -15.857 24.466 1.00 67.12 256 VAL A N 1
ATOM 2081 C CA . VAL A 1 256 ? -10.703 -15.942 25.449 1.00 67.12 256 VAL A CA 1
ATOM 2082 C C . VAL A 1 256 ? -10.147 -16.531 26.750 1.00 67.12 256 VAL A C 1
ATOM 2084 O O . VAL A 1 256 ? -9.487 -17.562 26.730 1.00 67.12 256 VAL A O 1
ATOM 2087 N N . GLY A 1 257 ? -10.392 -15.857 27.877 1.00 63.97 257 GLY A N 1
ATOM 2088 C CA . GLY A 1 257 ? -9.953 -16.309 29.202 1.00 63.97 257 GLY A CA 1
ATOM 2089 C C . GLY A 1 257 ? -8.575 -15.813 29.655 1.00 63.97 257 GLY A C 1
ATOM 2090 O O . GLY A 1 257 ? -8.243 -15.993 30.824 1.00 63.97 257 GLY A O 1
ATOM 2091 N N . THR A 1 258 ? -7.793 -15.135 28.806 1.00 76.19 258 THR A N 1
ATOM 2092 C CA . THR A 1 258 ? -6.501 -14.565 29.231 1.00 76.19 258 THR A CA 1
ATOM 2093 C C . THR A 1 258 ? -6.700 -13.346 30.126 1.00 76.19 258 THR A C 1
ATOM 2095 O O . THR A 1 258 ? -7.449 -12.431 29.770 1.00 76.19 258 THR A O 1
ATOM 2098 N N . GLN A 1 259 ? -5.996 -13.296 31.259 1.00 75.69 259 GLN A N 1
ATOM 2099 C CA . GLN A 1 259 ? -5.929 -12.088 32.076 1.00 75.69 259 GLN A CA 1
ATOM 2100 C C . GLN A 1 259 ? -4.977 -11.081 31.429 1.00 75.69 259 GLN A C 1
ATOM 2102 O O . GLN A 1 259 ? -3.801 -11.369 31.231 1.00 75.69 259 GLN A O 1
ATOM 2107 N N . ILE A 1 260 ? -5.495 -9.897 31.108 1.00 83.12 260 ILE A N 1
ATOM 2108 C CA . ILE A 1 260 ? -4.714 -8.776 30.583 1.00 83.12 260 ILE A CA 1
ATOM 2109 C C . ILE A 1 260 ? -4.959 -7.536 31.438 1.00 83.12 260 ILE A C 1
ATOM 2111 O O . ILE A 1 260 ? -6.061 -7.325 31.954 1.00 83.12 260 ILE A O 1
ATOM 2115 N N . LYS A 1 261 ? -3.930 -6.699 31.588 1.00 84.56 261 LYS A N 1
ATOM 2116 C CA . LYS A 1 261 ? -4.072 -5.385 32.217 1.00 84.56 261 LYS A CA 1
ATOM 2117 C C . LYS A 1 261 ? -4.894 -4.506 31.273 1.00 84.56 261 LYS A C 1
ATOM 2119 O O . LYS A 1 261 ? -4.508 -4.331 30.129 1.00 84.56 261 LYS A O 1
ATOM 2124 N N . LEU A 1 262 ? -6.013 -3.964 31.749 1.00 86.38 262 LEU A N 1
ATOM 2125 C CA . LEU A 1 262 ? -6.895 -3.082 30.969 1.00 86.38 262 LEU A CA 1
ATOM 2126 C C . LEU A 1 262 ? -6.740 -1.606 31.354 1.00 86.38 262 LEU A C 1
ATOM 2128 O O . LEU A 1 262 ? -7.662 -0.817 31.205 1.00 86.38 262 LEU A O 1
ATOM 2132 N N . SER A 1 263 ? -5.598 -1.243 31.925 1.00 87.44 263 SER A N 1
ATOM 2133 C CA . SER A 1 263 ? -5.242 0.134 32.268 1.00 87.44 263 SER A CA 1
ATOM 2134 C C . SER A 1 263 ? -3.885 0.431 31.652 1.00 87.44 263 SER A C 1
ATOM 2136 O O . SER A 1 263 ? -2.941 -0.326 31.917 1.00 87.44 263 SER A O 1
ATOM 2138 N N . PHE A 1 264 ? -3.784 1.520 30.904 1.00 91.12 264 PHE A N 1
ATOM 2139 C CA . PHE A 1 264 ? -2.558 1.974 30.269 1.00 91.12 264 PHE A CA 1
ATOM 2140 C C . PHE A 1 264 ? -2.135 3.314 30.856 1.00 91.12 264 PHE A C 1
ATOM 2142 O O . PHE A 1 264 ? -2.959 4.210 31.003 1.00 91.12 264 PHE A O 1
ATOM 2149 N N . VAL A 1 265 ? -0.861 3.413 31.232 1.00 87.94 265 VAL A N 1
ATOM 2150 C CA . VAL A 1 265 ? -0.277 4.626 31.809 1.00 87.94 265 VAL A CA 1
ATOM 2151 C C . VAL A 1 265 ? 1.173 4.724 31.348 1.00 87.94 265 VAL A C 1
ATOM 2153 O O . VAL A 1 265 ? 1.945 3.787 31.574 1.00 87.94 265 VAL A O 1
ATOM 2156 N N . ASN A 1 266 ? 1.536 5.851 30.748 1.00 90.38 266 ASN A N 1
ATOM 2157 C CA . ASN A 1 266 ? 2.913 6.301 30.538 1.00 90.38 266 ASN A CA 1
ATOM 2158 C C . ASN A 1 266 ? 2.992 7.828 30.743 1.00 90.38 266 ASN A C 1
ATOM 2160 O O . ASN A 1 266 ? 2.140 8.384 31.436 1.00 90.38 266 ASN A O 1
ATOM 2164 N N . MET A 1 267 ? 4.034 8.497 30.232 1.00 84.50 267 MET A N 1
ATOM 2165 C CA . MET A 1 267 ? 4.190 9.943 30.451 1.00 84.50 267 MET A CA 1
ATOM 2166 C C . MET A 1 267 ? 3.157 10.768 29.675 1.00 84.50 267 MET A C 1
ATOM 2168 O O . MET A 1 267 ? 2.780 11.839 30.138 1.00 84.50 267 MET A O 1
ATOM 2172 N N . THR A 1 268 ? 2.699 10.267 28.525 1.00 85.38 268 THR A N 1
ATOM 2173 C CA . THR A 1 268 ? 1.795 10.991 27.616 1.00 85.38 268 THR A CA 1
ATOM 2174 C C . THR A 1 268 ? 0.329 10.571 27.758 1.00 85.38 268 THR A C 1
ATOM 2176 O O . THR A 1 268 ? -0.558 11.414 27.702 1.00 85.38 268 THR A O 1
ATOM 2179 N N . PHE A 1 269 ? 0.055 9.283 27.971 1.00 88.00 269 PHE A N 1
ATOM 2180 C CA . PHE A 1 269 ? -1.286 8.696 27.948 1.00 88.00 269 PHE A CA 1
ATOM 2181 C C . PHE A 1 269 ? -1.640 8.039 29.282 1.00 88.00 269 PHE A C 1
ATOM 2183 O O . PHE A 1 269 ? -0.830 7.328 29.888 1.00 88.00 269 PHE A O 1
ATOM 2190 N N . ASN A 1 270 ? -2.892 8.199 29.708 1.00 85.56 270 ASN A N 1
ATOM 2191 C CA . ASN A 1 270 ? -3.407 7.586 30.927 1.00 85.56 270 ASN A CA 1
ATOM 2192 C C . ASN A 1 270 ? -4.902 7.268 30.800 1.00 85.56 270 ASN A C 1
ATOM 2194 O O . ASN A 1 270 ? -5.761 8.122 31.030 1.00 85.56 270 ASN A O 1
ATOM 2198 N N . PHE A 1 271 ? -5.226 6.014 30.483 1.00 86.12 271 PHE A N 1
ATOM 2199 C CA . PHE A 1 271 ? -6.610 5.594 30.286 1.00 86.12 271 PHE A CA 1
ATOM 2200 C C . PHE A 1 271 ? -6.894 4.150 30.719 1.00 86.12 271 PHE A C 1
ATOM 2202 O O . PHE A 1 271 ? -6.007 3.308 30.894 1.00 86.12 271 PHE A O 1
ATOM 2209 N N . GLY A 1 272 ? -8.182 3.850 30.887 1.00 85.06 272 GLY A N 1
ATOM 2210 C CA . GLY A 1 272 ? -8.703 2.515 31.174 1.00 85.06 272 GLY A CA 1
ATOM 2211 C C . GLY A 1 272 ? -9.567 1.966 30.041 1.00 85.06 272 GLY A C 1
ATOM 2212 O O . GLY A 1 272 ? -10.242 2.713 29.344 1.00 85.06 272 GLY A O 1
ATOM 2213 N N . ILE A 1 273 ? -9.591 0.645 29.882 1.00 87.06 273 ILE A N 1
ATOM 2214 C CA . ILE A 1 273 ? -10.515 -0.085 29.011 1.00 87.06 273 ILE A CA 1
ATOM 2215 C C . ILE A 1 273 ? -11.423 -0.960 29.884 1.00 87.06 273 ILE A C 1
ATOM 2217 O O . ILE A 1 273 ? -10.986 -1.596 30.846 1.00 87.06 273 ILE A O 1
ATOM 2221 N N . ILE A 1 274 ? -12.706 -1.018 29.542 1.00 84.00 274 ILE A N 1
ATOM 2222 C CA . ILE A 1 274 ? -13.686 -1.940 30.116 1.00 84.00 274 ILE A CA 1
ATOM 2223 C C . ILE A 1 274 ? -14.283 -2.746 28.970 1.00 84.00 274 ILE A C 1
ATOM 2225 O O . ILE A 1 274 ? -14.932 -2.199 28.086 1.00 84.00 274 ILE A O 1
ATOM 2229 N N . LEU A 1 275 ? -14.072 -4.059 28.987 1.00 80.50 275 LEU A N 1
ATOM 2230 C CA . LEU A 1 275 ? -14.556 -4.964 27.948 1.00 80.50 275 LEU A CA 1
ATOM 2231 C C . LEU A 1 275 ? -15.882 -5.588 28.378 1.00 80.50 275 LEU A C 1
ATOM 2233 O O . LEU A 1 275 ? -15.894 -6.383 29.316 1.00 80.50 275 LEU A O 1
ATOM 2237 N N . LEU A 1 276 ? -16.982 -5.290 27.688 1.00 73.50 276 LEU A N 1
ATOM 2238 C CA . LEU A 1 276 ? -18.263 -5.947 27.954 1.00 73.50 276 LEU A CA 1
ATOM 2239 C C . LEU A 1 276 ? -18.255 -7.378 27.387 1.00 73.50 276 LEU A C 1
ATOM 2241 O O . LEU A 1 276 ? -18.011 -7.586 26.197 1.00 73.50 276 LEU A O 1
ATOM 2245 N N . ALA A 1 277 ? -18.493 -8.378 28.243 1.00 60.19 277 ALA A N 1
ATOM 2246 C CA . ALA A 1 277 ? -18.432 -9.794 27.865 1.00 60.19 277 ALA A CA 1
ATOM 2247 C C . ALA A 1 277 ? -19.566 -10.209 26.910 1.00 60.19 277 ALA A C 1
ATOM 2249 O O . ALA A 1 277 ? -20.605 -9.554 26.854 1.00 60.19 277 ALA A O 1
ATOM 2250 N N . LYS A 1 278 ? -19.394 -11.347 26.217 1.00 54.94 278 LYS A N 1
ATOM 2251 C CA . LYS A 1 278 ? -20.489 -12.057 25.531 1.00 54.94 278 LYS A CA 1
ATOM 2252 C C . LYS A 1 278 ? -21.475 -12.645 26.559 1.00 54.94 278 LYS A C 1
ATOM 2254 O O . LYS A 1 278 ? -21.105 -12.938 27.697 1.00 54.94 278 LYS A O 1
ATOM 2259 N N . THR A 1 279 ? -22.716 -12.807 26.120 1.00 51.88 279 THR A N 1
ATOM 2260 C CA . THR A 1 279 ? -23.972 -13.092 26.840 1.00 51.88 279 THR A CA 1
ATOM 2261 C C . THR A 1 279 ? -23.879 -14.042 28.054 1.00 51.88 279 THR A C 1
ATOM 2263 O O . THR A 1 279 ? -24.465 -13.749 29.090 1.00 51.88 279 THR A O 1
ATOM 2266 N N . ALA A 1 280 ? -23.046 -15.090 28.028 1.00 46.88 280 ALA A N 1
ATOM 2267 C CA . ALA A 1 280 ? -22.944 -16.082 29.115 1.00 46.88 280 ALA A CA 1
ATOM 2268 C C . ALA A 1 280 ? -22.430 -15.540 30.475 1.00 46.88 280 ALA A C 1
ATOM 2270 O O . ALA A 1 280 ? -22.872 -15.973 31.538 1.00 46.88 280 ALA A O 1
ATOM 2271 N N . LYS A 1 281 ? -21.504 -14.565 30.483 1.00 50.47 281 LYS A N 1
ATOM 2272 C CA . LYS A 1 281 ? -21.023 -13.935 31.738 1.00 50.47 281 LYS A CA 1
ATOM 2273 C C . LYS A 1 281 ? -21.968 -12.825 32.223 1.00 50.47 281 LYS A C 1
ATOM 2275 O O . LYS A 1 281 ? -21.947 -12.454 33.394 1.00 50.47 281 LYS A O 1
ATOM 2280 N N . GLN A 1 282 ? -22.792 -12.298 31.313 1.00 52.25 282 GLN A N 1
ATOM 2281 C CA . GLN A 1 282 ? -23.791 -11.266 31.601 1.00 52.25 282 GLN A CA 1
ATOM 2282 C C . GLN A 1 282 ? -24.955 -11.836 32.422 1.00 52.25 282 GLN A C 1
ATOM 2284 O O . GLN A 1 282 ? -25.449 -11.157 33.319 1.00 52.25 282 GLN A O 1
ATOM 2289 N N . GLU A 1 283 ? -25.347 -13.083 32.146 1.00 51.72 283 GLU A N 1
ATOM 2290 C CA . GLU A 1 283 ? -26.454 -13.776 32.819 1.00 51.72 283 GLU A CA 1
ATOM 2291 C C . GLU A 1 283 ? -26.127 -14.203 34.259 1.00 51.72 283 GLU A C 1
ATOM 2293 O O . GLU A 1 283 ? -27.024 -14.248 35.093 1.00 51.72 283 GLU A O 1
ATOM 2298 N N . SER A 1 284 ? -24.851 -14.447 34.588 1.00 58.06 284 SER A N 1
ATOM 2299 C CA . SER A 1 284 ? -24.436 -14.939 35.915 1.00 58.06 284 SER A CA 1
ATOM 2300 C C . SER A 1 284 ? -24.047 -13.852 36.926 1.00 58.06 284 SER A C 1
ATOM 2302 O O . SER A 1 284 ? -24.263 -14.039 38.119 1.00 58.06 284 SER A O 1
ATOM 2304 N N . GLN A 1 285 ? -23.457 -12.728 36.493 1.00 65.19 285 GLN A N 1
ATOM 2305 C CA . GLN A 1 285 ? -22.895 -11.707 37.405 1.00 65.19 285 GLN A CA 1
ATOM 2306 C C . GLN A 1 285 ? -23.498 -10.297 37.248 1.00 65.19 285 GLN A C 1
ATOM 2308 O O . GLN A 1 285 ? -23.212 -9.409 38.056 1.00 65.19 285 GLN A O 1
ATOM 2313 N N . GLY A 1 286 ? -24.329 -10.058 36.226 1.00 72.75 286 GLY A N 1
ATOM 2314 C CA . GLY A 1 286 ? -24.976 -8.761 36.002 1.00 72.75 286 GLY A CA 1
ATOM 2315 C C . GLY A 1 286 ? -23.998 -7.601 35.739 1.00 72.75 286 GLY A C 1
ATOM 2316 O O . GLY A 1 286 ? -22.954 -7.772 35.111 1.00 72.75 286 GLY A O 1
ATOM 2317 N N . LEU A 1 287 ? -24.354 -6.386 36.187 1.00 75.25 287 LEU A N 1
ATOM 2318 C CA . LEU A 1 287 ? -23.602 -5.142 35.921 1.00 75.25 287 LEU A CA 1
ATOM 2319 C C . LEU A 1 287 ? -22.465 -4.860 36.925 1.00 75.25 287 LEU A C 1
ATOM 2321 O O . LEU A 1 287 ? -21.562 -4.077 36.626 1.00 75.25 287 LEU A O 1
ATOM 2325 N N . VAL A 1 288 ? -22.493 -5.492 38.102 1.00 75.31 288 VAL A N 1
ATOM 2326 C CA . VAL A 1 288 ? -21.609 -5.184 39.244 1.00 75.31 288 VAL A CA 1
ATOM 2327 C C . VAL A 1 288 ? -20.111 -5.271 38.903 1.00 75.31 288 VAL A C 1
ATOM 2329 O O . VAL A 1 288 ? -19.383 -4.338 39.250 1.00 75.31 288 VAL A O 1
ATOM 2332 N N . PRO A 1 289 ? -19.613 -6.299 38.181 1.00 76.19 289 PRO A N 1
ATOM 2333 C CA . PRO A 1 289 ? -18.189 -6.384 37.846 1.00 76.19 289 PRO A CA 1
ATOM 2334 C C . PRO A 1 289 ? -17.687 -5.197 37.012 1.00 76.19 289 PRO A C 1
ATOM 2336 O O . PRO A 1 289 ? -16.560 -4.738 37.195 1.00 76.19 289 PRO A O 1
ATOM 2339 N N . TYR A 1 290 ? -18.530 -4.667 36.123 1.00 78.88 290 TYR A N 1
ATOM 2340 C CA . TYR A 1 290 ? -18.184 -3.554 35.238 1.00 78.88 290 TYR A CA 1
ATOM 2341 C C . TYR A 1 290 ? -18.152 -2.222 35.987 1.00 78.88 290 TYR A C 1
ATOM 2343 O O . TYR A 1 290 ? -17.248 -1.420 35.770 1.00 78.88 290 TYR A O 1
ATOM 2351 N N . ILE A 1 291 ? -19.079 -2.020 36.928 1.00 75.94 291 ILE A N 1
ATOM 2352 C CA . ILE A 1 291 ? -19.090 -0.852 37.822 1.00 75.94 291 ILE A CA 1
ATOM 2353 C C . ILE A 1 291 ? -17.858 -0.869 38.736 1.00 75.94 291 ILE A C 1
ATOM 2355 O O . ILE A 1 291 ? -17.196 0.151 38.918 1.00 75.94 291 ILE A O 1
ATOM 2359 N N . ASN A 1 292 ? -17.500 -2.035 39.279 1.00 76.62 292 ASN A N 1
ATOM 2360 C CA . ASN A 1 292 ? -16.292 -2.174 40.091 1.00 76.62 292 ASN A CA 1
ATOM 2361 C C . ASN A 1 292 ? -15.032 -1.876 39.272 1.00 76.62 292 ASN A C 1
ATOM 2363 O O . ASN A 1 292 ? -14.173 -1.128 39.733 1.00 76.62 292 ASN A O 1
ATOM 2367 N N . SER A 1 293 ? -14.944 -2.394 38.043 1.00 80.12 293 SER A N 1
ATOM 2368 C CA . SER A 1 293 ? -13.839 -2.075 37.132 1.00 80.12 293 SER A CA 1
ATOM 2369 C C . SER A 1 293 ? -13.760 -0.580 36.824 1.00 80.12 293 SER A C 1
ATOM 2371 O O . SER A 1 293 ? -12.664 -0.025 36.796 1.00 80.12 293 SER A O 1
ATOM 2373 N N . LEU A 1 294 ? -14.905 0.078 36.624 1.00 79.06 294 LEU A N 1
ATOM 2374 C CA . LEU A 1 294 ? -14.973 1.518 36.405 1.00 79.06 294 LEU A CA 1
ATOM 2375 C C . LEU A 1 294 ? -14.403 2.292 37.599 1.00 79.06 294 LEU A C 1
ATOM 2377 O O . LEU A 1 294 ? -13.512 3.121 37.433 1.00 79.06 294 LEU A O 1
ATOM 2381 N N . ASN A 1 295 ? -14.850 1.960 38.811 1.00 75.19 295 ASN A N 1
ATOM 2382 C CA . ASN A 1 295 ? -14.358 2.584 40.038 1.00 75.19 295 ASN A CA 1
ATOM 2383 C C . ASN A 1 295 ? -12.851 2.376 40.243 1.00 75.19 295 ASN A C 1
ATOM 2385 O O . ASN A 1 295 ? -12.170 3.270 40.742 1.00 75.19 295 ASN A O 1
ATOM 2389 N N . VAL A 1 296 ? -12.312 1.213 39.859 1.00 78.81 296 VAL A N 1
ATOM 2390 C CA . VAL A 1 296 ? -10.867 0.945 39.926 1.00 78.81 296 VAL A CA 1
ATOM 2391 C C . VAL A 1 296 ? -10.087 1.868 38.989 1.00 78.81 296 VAL A C 1
ATOM 2393 O O . VAL A 1 296 ? -9.062 2.404 39.405 1.00 78.81 296 VAL A O 1
ATOM 2396 N N . HIS A 1 297 ? -10.558 2.080 37.757 1.00 80.12 297 HIS A N 1
ATOM 2397 C CA . HIS A 1 297 ? -9.900 2.987 36.807 1.00 80.12 297 HIS A CA 1
ATOM 2398 C C . HIS A 1 297 ? -9.954 4.444 37.270 1.00 80.12 297 HIS A C 1
ATOM 2400 O O . HIS A 1 297 ? -8.926 5.118 37.260 1.00 80.12 297 HIS A O 1
ATOM 2406 N N . LEU A 1 298 ? -11.107 4.893 37.776 1.00 73.38 298 LEU A N 1
ATOM 2407 C CA . LEU A 1 298 ? -11.262 6.234 38.353 1.00 73.38 298 LEU A CA 1
ATOM 2408 C C . LEU A 1 298 ? -10.291 6.462 39.523 1.00 73.38 298 LEU A C 1
ATOM 2410 O O . LEU A 1 298 ? -9.562 7.449 39.546 1.00 73.38 298 LEU A O 1
ATOM 2414 N N . ARG A 1 299 ? -10.195 5.507 40.459 1.00 71.25 299 ARG A N 1
ATOM 2415 C CA . ARG A 1 299 ? -9.267 5.593 41.606 1.00 71.25 299 ARG A CA 1
ATOM 2416 C C . ARG A 1 299 ? -7.796 5.616 41.201 1.00 71.25 299 ARG A C 1
ATOM 2418 O O . ARG A 1 299 ? -6.985 6.206 41.905 1.00 71.25 299 ARG A O 1
ATOM 2425 N N . LYS A 1 300 ? -7.445 4.972 40.086 1.00 74.88 300 LYS A N 1
ATOM 2426 C CA . LYS A 1 300 ? -6.089 5.008 39.519 1.00 74.88 300 LYS A CA 1
ATOM 2427 C C . LYS A 1 300 ? -5.769 6.326 38.810 1.00 74.88 300 LYS A C 1
ATOM 2429 O O . LYS A 1 300 ? -4.635 6.506 38.384 1.00 74.88 300 LYS A O 1
ATOM 2434 N N . GLY A 1 301 ? -6.736 7.238 38.711 1.00 70.25 301 GLY A N 1
ATOM 2435 C CA . GLY A 1 301 ? -6.563 8.535 38.074 1.00 70.25 301 GLY A CA 1
ATOM 2436 C C . GLY A 1 301 ? -6.542 8.457 36.554 1.00 70.25 301 GLY A C 1
ATOM 2437 O O . GLY A 1 301 ? -5.855 9.270 35.946 1.00 70.25 301 GLY A O 1
ATOM 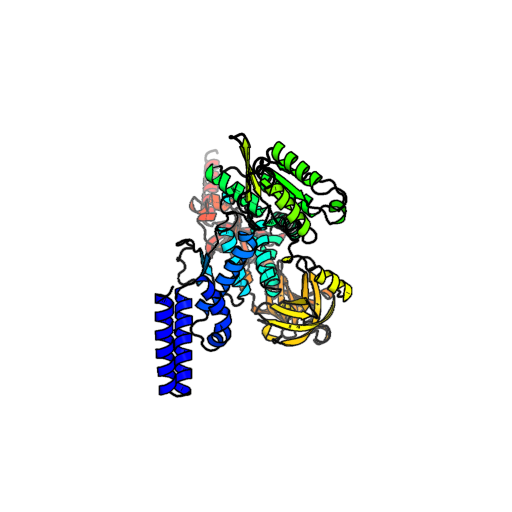2438 N N . ALA A 1 302 ? -7.244 7.491 35.951 1.00 72.69 302 ALA A N 1
ATOM 2439 C CA . ALA A 1 302 ? -7.436 7.463 34.503 1.00 72.69 302 ALA A CA 1
ATOM 2440 C C . ALA A 1 302 ? -8.019 8.805 34.026 1.00 72.69 302 ALA A C 1
ATOM 2442 O O . ALA A 1 302 ? -8.968 9.308 34.631 1.00 72.69 302 ALA A O 1
ATOM 2443 N N . GLN A 1 303 ? -7.444 9.380 32.969 1.00 74.62 303 GLN A N 1
ATOM 2444 C CA . GLN A 1 303 ? -7.962 10.594 32.331 1.00 74.62 303 GLN A CA 1
ATOM 2445 C C . GLN A 1 303 ? -9.140 10.252 31.422 1.00 74.62 303 GLN A C 1
ATOM 2447 O O . GLN A 1 303 ? -10.146 10.955 31.460 1.00 74.62 303 GLN A O 1
ATOM 2452 N N . HIS A 1 304 ? -9.034 9.121 30.710 1.00 78.94 304 HIS A N 1
ATOM 2453 C CA . HIS A 1 304 ? -10.076 8.583 29.835 1.00 78.94 304 HIS A CA 1
ATOM 2454 C C . HIS A 1 304 ? -10.447 7.143 30.209 1.00 78.94 304 HIS A C 1
ATOM 2456 O O . HIS A 1 304 ? -9.602 6.349 30.634 1.00 78.94 304 HIS A O 1
ATOM 2462 N N . ILE A 1 305 ? -11.717 6.760 30.055 1.00 79.31 305 ILE A N 1
ATOM 2463 C CA . ILE A 1 305 ? -12.163 5.369 30.256 1.00 79.31 305 ILE A CA 1
ATOM 2464 C C . ILE A 1 305 ? -13.030 4.916 29.085 1.00 79.31 305 ILE A C 1
ATOM 2466 O O . ILE A 1 305 ? -14.159 5.373 28.951 1.00 79.31 305 ILE A O 1
ATOM 2470 N N . TYR A 1 306 ? -12.530 3.948 28.315 1.00 81.12 306 TYR A N 1
ATOM 2471 C CA . TYR A 1 306 ? -13.175 3.371 27.138 1.00 81.12 306 TYR A CA 1
ATOM 2472 C C . TYR A 1 306 ? -14.013 2.142 27.487 1.00 81.12 306 TYR A C 1
ATOM 2474 O O . TYR A 1 306 ? -13.489 1.113 27.921 1.00 81.12 306 TYR A O 1
ATOM 2482 N N . ILE A 1 307 ? -15.324 2.207 27.250 1.00 77.62 307 ILE A N 1
ATOM 2483 C CA . ILE A 1 307 ? -16.233 1.061 27.421 1.00 77.62 307 ILE A CA 1
ATOM 2484 C C . ILE A 1 307 ? -16.466 0.385 26.074 1.00 77.62 307 ILE A C 1
ATOM 2486 O O . ILE A 1 307 ? -17.262 0.853 25.272 1.00 77.62 307 ILE A O 1
ATOM 2490 N N . VAL A 1 308 ? -15.814 -0.753 25.865 1.00 75.88 308 VAL A N 1
ATOM 2491 C CA . VAL A 1 308 ? -15.800 -1.495 24.606 1.00 75.88 308 VAL A CA 1
ATOM 2492 C C . VAL A 1 308 ? -16.879 -2.574 24.605 1.00 75.88 308 VAL A C 1
ATOM 2494 O O . VAL A 1 308 ? -16.879 -3.482 25.442 1.00 75.88 308 VAL A O 1
ATOM 2497 N N . SER A 1 309 ? -17.785 -2.508 23.628 1.00 69.56 309 SER A N 1
ATOM 2498 C CA . SER A 1 309 ? -18.879 -3.468 23.450 1.00 69.56 309 SER A CA 1
ATOM 2499 C C . SER A 1 309 ? -18.990 -3.936 22.006 1.00 69.56 309 SER A C 1
ATOM 2501 O O . SER A 1 309 ? -19.176 -3.114 21.117 1.00 69.56 309 SER A O 1
ATOM 2503 N N . PHE A 1 310 ? -18.948 -5.254 21.794 1.00 64.75 310 PHE A N 1
ATOM 2504 C CA . PHE A 1 310 ? -19.157 -5.874 20.482 1.00 64.75 310 PHE A CA 1
ATOM 2505 C C . PHE A 1 310 ? -20.654 -6.167 20.234 1.00 64.75 310 PHE A C 1
ATOM 2507 O O . PHE A 1 310 ? -21.381 -6.423 21.200 1.00 64.75 310 PHE A O 1
ATOM 2514 N N . PRO A 1 311 ? -21.128 -6.218 18.969 1.00 53.69 311 PRO A N 1
ATOM 2515 C CA . PRO A 1 311 ? -22.548 -6.314 18.590 1.00 53.69 311 PRO A CA 1
ATOM 2516 C C . PRO A 1 311 ? -23.476 -7.239 19.404 1.00 53.69 311 PRO A C 1
ATOM 2518 O O . PRO A 1 311 ? -24.568 -6.778 19.749 1.00 53.69 311 PRO A O 1
ATOM 2521 N N . PRO A 1 312 ? -23.104 -8.478 19.802 1.00 52.84 312 PRO A N 1
ATOM 2522 C CA . PRO A 1 312 ? -23.998 -9.328 20.601 1.00 52.84 312 PRO A CA 1
ATOM 2523 C C . PRO A 1 312 ? -24.335 -8.759 21.994 1.00 52.84 312 PRO A C 1
ATOM 2525 O O . PRO A 1 312 ? -25.272 -9.224 22.632 1.00 52.84 312 PRO A O 1
ATOM 2528 N N . ALA A 1 313 ? -23.605 -7.746 22.476 1.00 57.59 313 ALA A N 1
ATOM 2529 C CA . ALA A 1 313 ? -23.769 -7.148 23.801 1.00 57.59 313 ALA A CA 1
ATOM 2530 C C . ALA A 1 313 ? -24.475 -5.775 23.795 1.00 57.59 313 ALA A C 1
ATOM 2532 O O . ALA A 1 313 ? -24.530 -5.118 24.836 1.00 57.59 313 ALA A O 1
ATOM 2533 N N . LYS A 1 314 ? -25.048 -5.328 22.666 1.00 60.44 314 LYS A N 1
ATOM 2534 C CA . LYS A 1 314 ? -25.647 -3.981 22.535 1.00 60.44 314 LYS A CA 1
ATOM 2535 C C . LYS A 1 314 ? -26.797 -3.718 23.523 1.00 60.44 314 LYS A C 1
ATOM 2537 O O . LYS A 1 314 ? -26.918 -2.617 24.060 1.00 60.44 314 LYS A O 1
ATOM 2542 N N . SER A 1 315 ? -27.626 -4.726 23.800 1.00 64.19 315 SER A N 1
ATOM 2543 C CA . SER A 1 315 ? -28.729 -4.634 24.773 1.00 64.19 315 SER A CA 1
ATOM 2544 C C . SER A 1 315 ? -28.220 -4.498 26.213 1.00 64.19 315 SER A C 1
ATOM 2546 O O . SER A 1 315 ? -28.742 -3.697 26.989 1.00 64.19 315 SER A O 1
ATOM 2548 N N . PHE A 1 316 ? -27.167 -5.237 26.561 1.00 68.81 316 PHE A N 1
ATOM 2549 C CA . PHE A 1 316 ? -26.507 -5.173 27.863 1.00 68.81 316 PHE A CA 1
ATOM 2550 C C . PHE A 1 316 ? -25.783 -3.844 28.070 1.00 68.81 316 PHE A C 1
ATOM 2552 O O . PHE A 1 316 ? -25.901 -3.230 29.128 1.00 68.81 316 PHE A O 1
ATOM 2559 N N . PHE A 1 317 ? -25.106 -3.360 27.033 1.00 69.81 317 PHE A N 1
ATOM 2560 C CA . PHE A 1 317 ? -24.505 -2.037 27.021 1.00 69.81 317 PHE A CA 1
ATOM 2561 C C . PHE A 1 317 ? -25.545 -0.955 27.344 1.00 69.81 317 PHE A C 1
ATOM 2563 O O . PHE A 1 317 ? -25.319 -0.135 28.229 1.00 69.81 317 PHE A O 1
ATOM 2570 N N . LYS A 1 318 ? -26.724 -0.988 26.702 1.00 68.81 318 LYS A N 1
ATOM 2571 C CA . LYS A 1 318 ? -27.800 -0.026 26.989 1.00 68.81 318 LYS A CA 1
ATOM 2572 C C . LYS A 1 318 ? -28.211 -0.063 28.467 1.00 68.81 318 LYS A C 1
ATOM 2574 O O . LYS A 1 318 ? -28.297 0.989 29.090 1.00 68.81 318 LYS A O 1
ATOM 2579 N N . LYS A 1 319 ? -28.365 -1.259 29.052 1.00 73.62 319 LYS A N 1
ATOM 2580 C CA . LYS A 1 319 ? -28.651 -1.427 30.492 1.00 73.62 319 LYS A CA 1
ATOM 2581 C C . LYS A 1 319 ? -27.546 -0.849 31.383 1.00 73.62 319 LYS A C 1
ATOM 2583 O O . LYS A 1 319 ? -27.854 -0.226 32.394 1.00 73.62 319 LYS A O 1
ATOM 2588 N N . PHE A 1 320 ? -26.279 -1.050 31.019 1.00 76.00 320 PHE A N 1
ATOM 2589 C CA . PHE A 1 320 ? -25.136 -0.497 31.748 1.00 76.00 320 PHE A CA 1
ATOM 2590 C C . PHE A 1 320 ? -25.140 1.033 31.718 1.00 76.00 320 PHE A C 1
ATOM 2592 O O . PHE A 1 320 ? -25.038 1.668 32.764 1.00 76.00 320 PHE A O 1
ATOM 2599 N N . ILE A 1 321 ? -25.355 1.627 30.546 1.00 72.44 321 ILE A N 1
ATOM 2600 C CA . ILE A 1 321 ? -25.447 3.080 30.396 1.00 72.44 321 ILE A CA 1
ATOM 2601 C C . ILE A 1 321 ? -26.642 3.662 31.154 1.00 72.44 321 ILE A C 1
ATOM 2603 O O . ILE A 1 321 ? -26.494 4.660 31.855 1.00 72.44 321 ILE A O 1
ATOM 2607 N N . ASP A 1 322 ? -27.813 3.033 31.065 1.00 74.06 322 ASP A N 1
ATOM 2608 C CA . ASP A 1 322 ? -28.999 3.472 31.804 1.00 74.06 322 ASP A CA 1
ATOM 2609 C C . ASP A 1 322 ? -28.794 3.376 33.325 1.00 74.06 322 ASP A C 1
ATOM 2611 O O . ASP A 1 322 ? -29.368 4.167 34.073 1.00 74.06 322 ASP A O 1
ATOM 2615 N N . HIS A 1 323 ? -27.964 2.439 33.796 1.00 75.50 323 HIS A N 1
ATOM 2616 C CA . HIS A 1 323 ? -27.555 2.369 35.197 1.00 75.50 323 HIS A CA 1
ATOM 2617 C C . HIS A 1 323 ? -26.607 3.514 35.573 1.00 75.50 323 HIS A C 1
ATOM 2619 O O . HIS A 1 323 ? -26.844 4.179 36.578 1.00 75.50 323 HIS A O 1
ATOM 2625 N N . LEU A 1 324 ? -25.588 3.796 34.752 1.00 72.50 324 LEU A N 1
ATOM 2626 C CA . LEU A 1 324 ? -24.664 4.911 34.990 1.00 72.50 324 LEU A CA 1
ATOM 2627 C C . LEU A 1 324 ? -25.396 6.260 35.034 1.00 72.50 324 LEU A C 1
ATOM 2629 O O . LEU A 1 324 ? -25.124 7.063 35.919 1.00 72.50 324 LEU A O 1
ATOM 2633 N N . LYS A 1 325 ? -26.388 6.481 34.157 1.00 67.56 325 LYS A N 1
ATOM 2634 C CA . LYS A 1 325 ? -27.238 7.692 34.165 1.00 67.56 325 LYS A CA 1
ATOM 2635 C C . LYS A 1 325 ? -28.026 7.890 35.459 1.00 67.56 325 LYS A C 1
ATOM 2637 O O . LYS A 1 325 ? -28.432 9.009 35.752 1.00 67.56 325 LYS A O 1
ATOM 2642 N N . LYS A 1 326 ? -28.301 6.815 36.200 1.00 69.56 326 LYS A N 1
ATOM 2643 C CA . LYS A 1 326 ? -29.047 6.864 37.466 1.00 69.56 326 LYS A CA 1
ATOM 2644 C C . LYS A 1 326 ? -28.143 7.090 38.677 1.00 69.56 326 LYS A C 1
ATOM 2646 O O . LYS A 1 326 ? -28.663 7.405 39.748 1.00 69.56 326 LYS A O 1
ATOM 2651 N N . ASP A 1 327 ? -26.827 6.921 38.544 1.00 65.19 327 ASP A N 1
ATOM 2652 C CA . ASP A 1 327 ? -25.895 7.151 39.646 1.00 65.19 327 ASP A CA 1
ATOM 2653 C C . ASP A 1 327 ? -25.710 8.658 39.853 1.00 65.19 327 ASP A C 1
ATOM 2655 O O . ASP A 1 327 ? -25.047 9.333 39.074 1.00 65.19 327 ASP A O 1
ATOM 2659 N N . LYS A 1 328 ? -26.296 9.194 40.931 1.00 54.97 328 LYS A N 1
ATOM 2660 C CA . LYS A 1 328 ? -26.254 10.628 41.271 1.00 54.97 328 LYS A CA 1
ATOM 2661 C C . LYS A 1 328 ? -24.839 11.171 41.504 1.00 54.97 328 LYS A C 1
ATOM 2663 O O . LYS A 1 328 ? -24.668 12.384 41.558 1.00 54.97 328 LYS A O 1
ATOM 2668 N N . ARG A 1 329 ? -23.840 10.296 41.673 1.00 52.44 329 ARG A N 1
ATOM 2669 C CA . ARG A 1 329 ? -22.422 10.675 41.786 1.00 52.44 329 ARG A CA 1
ATOM 2670 C C . ARG A 1 329 ? -21.784 10.965 40.424 1.00 52.44 329 ARG A C 1
ATOM 2672 O O . ARG A 1 329 ? -20.666 11.463 40.384 1.00 52.44 329 ARG A O 1
ATOM 2679 N N . LEU A 1 330 ? -22.466 10.627 39.329 1.00 52.09 330 LEU A N 1
ATOM 2680 C CA . LEU A 1 330 ? -22.006 10.786 37.955 1.00 52.09 330 LEU A CA 1
ATOM 2681 C C . LEU A 1 330 ? -22.907 11.805 37.244 1.00 52.09 330 LEU A C 1
ATOM 2683 O O . LEU A 1 330 ? -24.100 11.572 37.065 1.00 52.09 330 LEU A O 1
ATOM 2687 N N . ASN A 1 331 ? -22.359 12.952 36.839 1.00 42.38 331 ASN A N 1
ATOM 2688 C CA . ASN A 1 331 ? -23.130 13.973 36.128 1.00 42.38 331 ASN A CA 1
ATOM 2689 C C . ASN A 1 331 ? -23.146 13.677 34.620 1.00 42.38 331 ASN A C 1
ATOM 2691 O O . ASN A 1 331 ? -22.278 14.130 33.884 1.00 42.38 331 ASN A O 1
ATOM 2695 N N . LEU A 1 332 ? -24.111 12.880 34.157 1.00 49.22 332 LEU A N 1
ATOM 2696 C CA . LEU A 1 332 ? -24.166 12.444 32.759 1.00 49.22 332 LEU A CA 1
ATOM 2697 C C . LEU A 1 332 ? -25.155 13.291 31.941 1.00 49.22 332 LEU A C 1
ATOM 2699 O O . LEU A 1 332 ? -26.353 13.003 31.926 1.00 49.22 332 LEU A O 1
ATOM 2703 N N . GLN A 1 333 ? -24.675 14.316 31.230 1.00 37.03 333 GLN A N 1
ATOM 2704 C CA . GLN A 1 333 ? -25.497 15.059 30.265 1.00 37.03 333 GLN A CA 1
ATOM 2705 C C . GLN A 1 333 ? -25.475 14.394 28.873 1.00 37.03 333 GLN A C 1
ATOM 2707 O O . GLN A 1 333 ? -24.427 14.029 28.361 1.00 37.03 333 GLN A O 1
ATOM 2712 N N . LEU A 1 334 ? -26.676 14.208 28.303 1.00 36.62 334 LEU A N 1
ATOM 2713 C CA . LEU A 1 334 ? -27.008 13.841 26.911 1.00 36.62 334 LEU A CA 1
ATOM 2714 C C . LEU A 1 334 ? -26.055 12.870 26.182 1.00 36.62 334 LEU A C 1
ATOM 2716 O O . LEU A 1 334 ? -25.213 13.247 25.375 1.00 36.62 334 LEU A O 1
ATOM 2720 N N . LEU A 1 335 ? -26.322 11.576 26.368 1.00 35.44 335 LEU A N 1
ATOM 2721 C CA . LEU A 1 335 ? -25.693 10.496 25.610 1.00 35.44 335 LEU A CA 1
ATOM 2722 C C . LEU A 1 335 ? -26.254 10.388 24.189 1.00 35.44 335 LEU A C 1
ATOM 2724 O O . LEU A 1 335 ? -27.323 9.804 23.986 1.00 35.44 335 LEU A O 1
ATOM 2728 N N . SER A 1 336 ? -25.507 10.896 23.211 1.00 36.62 336 SER A N 1
ATOM 2729 C CA . SER A 1 336 ? -25.589 10.396 21.837 1.00 36.62 336 SER A CA 1
ATOM 2730 C C . SER A 1 336 ? -24.605 9.230 21.702 1.00 36.62 336 SER A C 1
ATOM 2732 O O . SER A 1 336 ? -23.654 9.119 22.465 1.00 36.62 336 SER A O 1
ATOM 2734 N N . THR A 1 337 ? -24.821 8.298 20.782 1.00 38.81 337 THR A N 1
ATOM 2735 C CA . THR A 1 337 ? -24.056 7.038 20.717 1.00 38.81 337 THR A CA 1
ATOM 2736 C C . THR A 1 337 ? -22.540 7.180 20.493 1.00 38.81 337 THR A C 1
ATOM 2738 O O . THR A 1 337 ? -21.885 6.155 20.463 1.00 38.81 337 THR A O 1
ATOM 2741 N N . ASN A 1 338 ? -21.982 8.393 20.391 1.00 42.44 338 ASN A N 1
ATOM 2742 C CA . ASN A 1 338 ? -20.544 8.681 20.289 1.00 42.44 338 ASN A CA 1
ATOM 2743 C C . ASN A 1 338 ? -20.095 9.838 21.222 1.00 42.44 338 ASN A C 1
ATOM 2745 O O . ASN A 1 338 ? -19.151 10.551 20.898 1.00 42.44 338 ASN A O 1
ATOM 2749 N N . SER A 1 339 ? -20.793 10.100 22.333 1.00 43.31 339 SER A N 1
ATOM 2750 C CA . SER A 1 339 ? -20.471 11.223 23.231 1.00 43.31 339 SER A CA 1
ATOM 2751 C C . SER A 1 339 ? -19.545 10.824 24.383 1.00 43.31 339 SER A C 1
ATOM 2753 O O . SER A 1 339 ? -19.761 9.788 25.022 1.00 43.31 339 SER A O 1
ATOM 2755 N N . SER A 1 340 ? -18.581 11.689 24.698 1.00 42.81 340 SER A N 1
ATOM 2756 C CA . SER A 1 340 ? -17.883 11.683 25.980 1.00 42.81 340 SER A CA 1
ATOM 2757 C C . SER A 1 340 ? -18.785 12.201 27.111 1.00 42.81 340 SER A C 1
ATOM 2759 O O . SER A 1 340 ? -19.809 12.846 26.882 1.00 42.81 340 SER A O 1
ATOM 2761 N N . LEU A 1 341 ? -18.457 11.825 28.343 1.00 43.50 341 LEU A N 1
ATOM 2762 C CA . LEU A 1 341 ? -19.185 12.126 29.571 1.00 43.50 341 LEU A CA 1
ATOM 2763 C C . LEU A 1 341 ? -18.197 12.657 30.609 1.00 43.50 341 LEU A C 1
ATOM 2765 O O . LEU A 1 341 ? -17.321 11.916 31.036 1.00 43.50 341 LEU A O 1
ATOM 2769 N N . GLU A 1 342 ? -18.342 13.887 31.088 1.00 43.03 342 GLU A N 1
ATOM 2770 C CA . GLU A 1 342 ? -17.488 14.385 32.175 1.00 43.03 342 GLU A CA 1
ATOM 2771 C C . GLU A 1 342 ? -17.957 13.870 33.547 1.00 43.03 342 GLU A C 1
ATOM 2773 O O . GLU A 1 342 ? -19.136 13.959 33.895 1.00 43.03 342 GLU A O 1
ATOM 2778 N N . ILE A 1 343 ? -17.029 13.365 34.366 1.00 44.81 343 ILE A N 1
ATOM 2779 C CA . ILE A 1 343 ? -17.268 13.076 35.784 1.00 44.81 343 ILE A CA 1
ATOM 2780 C C . ILE A 1 343 ? -16.370 13.960 36.641 1.00 44.81 343 ILE A C 1
ATOM 2782 O O . ILE A 1 343 ? -15.145 13.950 36.518 1.00 44.81 343 ILE A O 1
ATOM 2786 N N . THR A 1 344 ? -16.994 14.656 37.587 1.00 38.72 344 THR A N 1
ATOM 2787 C CA . THR A 1 344 ? -16.309 15.419 38.632 1.00 38.72 344 THR A CA 1
ATOM 2788 C C . THR A 1 344 ? -16.280 14.591 39.917 1.00 38.72 344 THR A C 1
ATOM 2790 O O . THR A 1 344 ? -17.340 14.263 40.452 1.00 38.72 344 THR A O 1
ATOM 2793 N N . GLN A 1 345 ? -15.091 14.254 40.426 1.00 41.28 345 GLN A N 1
ATOM 2794 C CA . GLN A 1 345 ? -14.930 13.710 41.782 1.00 41.28 345 GLN A CA 1
ATOM 2795 C C . GLN A 1 345 ? -14.134 14.696 42.627 1.00 41.28 345 GLN A C 1
ATOM 2797 O O . GLN A 1 345 ? -12.950 14.905 42.372 1.00 41.28 345 GLN A O 1
ATOM 2802 N N . ASP A 1 346 ? -14.815 15.281 43.617 1.00 40.75 346 ASP A N 1
ATOM 2803 C CA . ASP A 1 346 ? -14.387 16.467 44.364 1.00 40.75 346 ASP A CA 1
ATOM 2804 C C . ASP A 1 346 ? -14.069 17.657 43.440 1.00 40.75 346 ASP A C 1
ATOM 2806 O O . ASP A 1 346 ? -13.713 17.511 42.276 1.00 40.75 346 ASP A O 1
ATOM 2810 N N . TYR A 1 347 ? -14.256 18.886 43.915 1.00 43.50 347 TYR A N 1
ATOM 2811 C CA . TYR A 1 347 ? -14.231 20.111 43.097 1.00 43.50 347 TYR A CA 1
ATOM 2812 C C . TYR A 1 347 ? -12.874 20.437 42.409 1.00 43.50 347 TYR A C 1
ATOM 2814 O O . TYR A 1 347 ? -12.675 21.560 41.952 1.00 43.50 347 TYR A O 1
ATOM 2822 N N . THR A 1 348 ? -11.932 19.489 42.320 1.00 39.88 348 THR A N 1
ATOM 2823 C CA . THR A 1 348 ? -10.547 19.680 41.866 1.00 39.88 348 THR A CA 1
ATOM 2824 C C . THR A 1 348 ? -10.040 18.679 40.811 1.00 39.88 348 THR A C 1
ATOM 2826 O O . THR A 1 348 ? -9.061 19.004 40.141 1.00 39.88 348 THR A O 1
ATOM 2829 N N . LYS A 1 349 ? -10.669 17.507 40.589 1.00 47.56 349 LYS A N 1
ATOM 2830 C CA . LYS A 1 349 ? -10.252 16.538 39.543 1.00 47.56 349 LYS A CA 1
ATOM 2831 C C . LYS A 1 349 ? -11.407 16.166 38.606 1.00 47.56 349 LYS A C 1
ATOM 2833 O O . LYS A 1 349 ? -12.395 15.559 39.019 1.00 47.56 349 LYS A O 1
ATOM 2838 N N . LYS A 1 350 ? -11.254 16.514 37.325 1.00 54.69 350 LYS A N 1
ATOM 2839 C CA . LYS A 1 350 ? -12.152 16.105 36.238 1.00 54.69 350 LYS A CA 1
ATOM 2840 C C . LYS A 1 350 ? -11.582 14.871 35.535 1.00 54.69 350 LYS A C 1
ATOM 2842 O O . LYS A 1 350 ? -10.427 14.899 35.117 1.00 54.69 350 LYS A O 1
ATOM 2847 N N . THR A 1 351 ? -12.385 13.819 35.400 1.00 55.16 351 THR A N 1
ATOM 2848 C CA . THR A 1 351 ? -12.087 12.656 34.549 1.00 55.16 351 THR A CA 1
ATOM 2849 C C . THR A 1 351 ? -13.138 12.590 33.452 1.00 55.16 351 THR A C 1
ATOM 2851 O O . THR A 1 351 ? -14.335 12.589 33.744 1.00 55.16 351 THR A O 1
ATOM 2854 N N . GLU A 1 352 ? -12.711 12.509 32.197 1.00 58.81 352 GLU A N 1
ATOM 2855 C CA . GLU A 1 352 ? -13.622 12.359 31.068 1.00 58.81 352 GLU A CA 1
ATOM 2856 C C . GLU A 1 352 ? -13.843 10.865 30.787 1.00 58.81 352 GLU A C 1
ATOM 2858 O O . GLU A 1 352 ? -12.921 10.085 30.572 1.00 58.81 352 GLU A O 1
ATOM 2863 N N . ILE A 1 353 ? -15.087 10.406 30.829 1.00 59.84 353 ILE A N 1
ATOM 2864 C CA . ILE A 1 353 ? -15.462 9.062 30.394 1.00 59.84 353 ILE A CA 1
ATOM 2865 C C . ILE A 1 353 ? -15.845 9.104 28.924 1.00 59.84 353 ILE A C 1
ATOM 2867 O O . ILE A 1 353 ? -16.936 9.534 28.557 1.00 59.84 353 ILE A O 1
ATOM 2871 N N . SER A 1 354 ? -14.982 8.550 28.085 1.00 56.50 354 SER A N 1
ATOM 2872 C CA . SER A 1 354 ? -15.246 8.378 26.660 1.00 56.50 354 SER A CA 1
ATOM 2873 C C . SER A 1 354 ? -15.888 7.020 26.390 1.00 56.50 354 SER A C 1
ATOM 2875 O O . SER A 1 354 ? -15.267 5.964 26.474 1.00 56.50 354 SER A O 1
ATOM 2877 N N . ILE A 1 355 ? -17.169 7.019 26.036 1.00 55.28 355 ILE A N 1
ATOM 2878 C CA . ILE A 1 355 ? -17.874 5.790 25.676 1.00 55.28 355 ILE A CA 1
ATOM 2879 C C . ILE A 1 355 ? -17.645 5.490 24.192 1.00 55.28 355 ILE A C 1
ATOM 2881 O O . ILE A 1 355 ? -18.186 6.176 23.329 1.00 55.28 355 ILE A O 1
ATOM 2885 N N . ALA A 1 356 ? -16.902 4.421 23.895 1.00 53.50 356 ALA A N 1
ATOM 2886 C CA . ALA A 1 356 ? -16.611 3.999 22.527 1.00 53.50 356 ALA A CA 1
ATOM 2887 C C . ALA A 1 356 ? -17.306 2.674 22.176 1.00 53.50 356 ALA A C 1
ATOM 2889 O O . ALA A 1 356 ? -16.928 1.599 22.642 1.00 53.50 356 ALA A O 1
ATOM 2890 N N . PHE A 1 357 ? -18.303 2.723 21.293 1.00 50.97 357 PHE A N 1
ATOM 2891 C CA . PHE A 1 357 ? -18.854 1.505 20.700 1.00 50.97 357 PHE A CA 1
ATOM 2892 C C . PHE A 1 357 ? -17.885 0.959 19.655 1.00 50.97 357 PHE A C 1
ATOM 2894 O O . PHE A 1 357 ? -17.694 1.583 18.612 1.00 50.97 357 PHE A O 1
ATOM 2901 N N . LEU A 1 358 ? -17.308 -0.216 19.914 1.00 58.06 358 LEU A N 1
ATOM 2902 C CA . LEU A 1 358 ? -16.411 -0.870 18.966 1.00 58.06 358 LEU A CA 1
ATOM 2903 C C . LEU A 1 358 ? -17.119 -2.051 18.312 1.00 58.06 358 LEU A C 1
ATOM 2905 O O . LEU A 1 358 ? -17.368 -3.090 18.924 1.00 58.06 358 LEU A O 1
ATOM 2909 N N . THR A 1 359 ? -17.414 -1.913 17.031 1.00 53.66 359 THR A N 1
ATOM 2910 C CA . THR A 1 359 ? -17.581 -3.075 16.164 1.00 53.66 359 THR A CA 1
ATOM 2911 C C . THR A 1 359 ? -16.191 -3.595 15.810 1.00 53.66 359 THR A C 1
ATOM 2913 O O . THR A 1 359 ? -15.255 -2.804 15.693 1.00 53.66 359 THR A O 1
ATOM 2916 N N . LYS A 1 360 ? -16.033 -4.916 15.630 1.00 57.94 360 LYS A N 1
ATOM 2917 C CA . LYS A 1 360 ? -14.884 -5.386 14.841 1.00 57.94 360 LYS A CA 1
ATOM 2918 C C . LYS A 1 360 ? -14.940 -4.649 13.510 1.00 57.94 360 LYS A C 1
ATOM 2920 O O . LYS A 1 360 ? -16.041 -4.447 12.994 1.00 57.94 360 LYS A O 1
ATOM 2925 N N . ASP A 1 361 ? -13.798 -4.200 13.015 1.00 54.97 361 ASP A N 1
ATOM 2926 C CA . ASP A 1 361 ? -13.804 -3.428 11.788 1.00 54.97 361 ASP A CA 1
ATOM 2927 C C . ASP A 1 361 ? -14.204 -4.331 10.616 1.00 54.97 361 ASP A C 1
ATOM 2929 O O . ASP A 1 361 ? -13.479 -5.257 10.254 1.00 54.97 361 ASP A O 1
ATOM 2933 N N . GLU A 1 362 ? -15.395 -4.091 10.065 1.00 48.25 362 GLU A N 1
ATOM 2934 C CA . GLU A 1 362 ? -15.951 -4.852 8.941 1.00 48.25 362 GLU A CA 1
ATOM 2935 C C . GLU A 1 362 ? -15.110 -4.669 7.670 1.00 48.25 362 GLU A C 1
ATOM 2937 O O . GLU A 1 362 ? -15.158 -5.509 6.782 1.00 48.25 362 GLU A O 1
ATOM 2942 N N . VAL A 1 363 ? -14.286 -3.614 7.599 1.00 50.53 363 VAL A N 1
ATOM 2943 C CA . VAL A 1 363 ? -13.429 -3.310 6.445 1.00 50.53 363 VAL A CA 1
ATOM 2944 C C . VAL A 1 363 ? -12.296 -4.335 6.269 1.00 50.53 363 VAL A C 1
ATOM 2946 O O . VAL A 1 363 ? -11.832 -4.538 5.152 1.00 50.53 363 VAL A O 1
ATOM 2949 N N . HIS A 1 364 ? -11.867 -5.000 7.347 1.00 43.62 364 HIS A N 1
ATOM 2950 C CA . HIS A 1 364 ? -10.844 -6.059 7.313 1.00 43.62 364 HIS A CA 1
ATOM 2951 C C . HIS A 1 364 ? -11.418 -7.455 7.580 1.00 43.62 364 HIS A C 1
ATOM 2953 O O . HIS A 1 364 ? -10.672 -8.432 7.641 1.00 43.62 364 HIS A O 1
ATOM 2959 N N . TYR A 1 365 ? -12.731 -7.554 7.792 1.00 42.03 365 TYR A N 1
ATOM 2960 C CA . TYR A 1 365 ? -13.396 -8.802 8.131 1.00 42.03 365 TYR A CA 1
ATOM 2961 C C . TYR A 1 365 ? -13.988 -9.439 6.882 1.00 42.03 365 TYR A C 1
ATOM 2963 O O . TYR A 1 365 ? -15.189 -9.674 6.807 1.00 42.03 365 TYR A O 1
ATOM 2971 N N . ASP A 1 366 ? -13.131 -9.772 5.924 1.00 49.59 366 ASP A N 1
ATOM 2972 C CA . ASP A 1 366 ? -13.505 -10.748 4.911 1.00 49.59 366 ASP A CA 1
ATOM 2973 C C . ASP A 1 366 ? -13.185 -12.150 5.448 1.00 49.59 366 ASP A C 1
ATOM 2975 O O . ASP A 1 366 ? -12.347 -12.885 4.938 1.00 49.59 366 ASP A O 1
ATOM 2979 N N . SER A 1 367 ? -13.843 -12.532 6.553 1.00 51.00 367 SER A N 1
ATOM 2980 C CA . SER A 1 367 ? -13.860 -13.942 6.962 1.00 51.00 367 SER A CA 1
ATOM 2981 C C . SER A 1 367 ? -14.511 -14.821 5.894 1.00 51.00 367 SER A C 1
ATOM 2983 O O . SER A 1 367 ? -14.366 -16.033 5.956 1.00 51.00 367 SER A O 1
ATOM 2985 N N . ASN A 1 368 ? -15.221 -14.217 4.933 1.00 59.50 368 ASN A N 1
ATOM 2986 C CA . ASN A 1 368 ? -15.669 -14.901 3.735 1.00 59.50 368 ASN A CA 1
ATOM 2987 C C . ASN A 1 368 ? -14.505 -15.184 2.788 1.00 59.50 368 ASN A C 1
ATOM 2989 O O . ASN A 1 368 ? -14.422 -16.316 2.360 1.00 59.50 368 ASN A O 1
ATOM 2993 N N . PHE A 1 369 ? -13.582 -14.256 2.509 1.00 69.00 369 PHE A N 1
ATOM 2994 C CA . PHE A 1 369 ? -12.500 -14.514 1.543 1.00 69.00 369 PHE A CA 1
ATOM 2995 C C . PHE A 1 369 ? -11.684 -15.775 1.867 1.00 69.00 369 PHE A C 1
ATOM 2997 O O . PHE A 1 369 ? -11.614 -16.673 1.038 1.00 69.00 369 PHE A O 1
ATOM 3004 N N . ASN A 1 370 ? -11.134 -15.896 3.083 1.00 71.19 370 ASN A N 1
ATOM 3005 C CA . ASN A 1 370 ? -10.339 -17.080 3.444 1.00 71.19 370 ASN A CA 1
ATOM 3006 C C . ASN A 1 370 ? -11.178 -18.364 3.394 1.00 71.19 370 ASN A C 1
ATOM 3008 O O . ASN A 1 370 ? -10.735 -19.358 2.831 1.00 71.19 370 ASN A O 1
ATOM 3012 N N . ASN A 1 371 ? -12.404 -18.322 3.928 1.00 70.88 371 ASN A N 1
ATOM 3013 C CA . ASN A 1 371 ? -13.303 -19.473 3.890 1.00 70.88 371 ASN A CA 1
ATOM 3014 C C . ASN A 1 371 ? -13.684 -19.845 2.451 1.00 70.88 371 ASN A C 1
ATOM 3016 O O . ASN A 1 371 ? -13.752 -21.020 2.147 1.00 70.88 371 ASN A O 1
ATOM 3020 N N . VAL A 1 372 ? -13.901 -18.869 1.567 1.00 73.75 372 VAL A N 1
ATOM 3021 C CA . VAL A 1 372 ? -14.269 -19.069 0.160 1.00 73.75 372 VAL A CA 1
ATOM 3022 C C . VAL A 1 372 ? -13.092 -19.637 -0.626 1.00 73.75 372 VAL A C 1
ATOM 3024 O O . VAL A 1 372 ? -13.291 -20.564 -1.402 1.00 73.75 372 VAL A O 1
ATOM 3027 N N . ILE A 1 373 ? -11.871 -19.138 -0.412 1.00 80.50 373 ILE A N 1
ATOM 3028 C CA . ILE A 1 373 ? -10.657 -19.703 -1.021 1.00 80.50 373 ILE A CA 1
ATOM 3029 C C . ILE A 1 373 ? -10.474 -21.164 -0.587 1.00 80.50 373 ILE A C 1
ATOM 3031 O O . ILE A 1 373 ? -10.261 -22.026 -1.442 1.00 80.50 373 ILE A O 1
ATOM 3035 N N . ASP A 1 374 ? -10.621 -21.447 0.712 1.00 80.06 374 ASP A N 1
ATOM 3036 C CA . ASP A 1 374 ? -10.485 -22.796 1.268 1.00 80.06 374 ASP A CA 1
ATOM 3037 C C . ASP A 1 374 ? -11.623 -23.734 0.809 1.00 80.06 374 ASP A C 1
ATOM 3039 O O . ASP A 1 374 ? -11.364 -24.873 0.422 1.00 80.06 374 ASP A O 1
ATOM 3043 N N . GLU A 1 375 ? -12.880 -23.272 0.810 1.00 80.31 375 GLU A N 1
ATOM 3044 C CA . GLU A 1 375 ? -14.064 -24.037 0.379 1.00 80.31 375 GLU A CA 1
ATOM 3045 C C . GLU A 1 375 ? -14.040 -24.348 -1.119 1.00 80.31 375 GLU A C 1
ATOM 3047 O O . GLU A 1 375 ? -14.393 -25.456 -1.524 1.00 80.31 375 GLU A O 1
ATOM 3052 N N . LEU A 1 376 ? -13.611 -23.390 -1.944 1.00 80.56 376 LEU A N 1
ATOM 3053 C CA . LEU A 1 376 ? -13.467 -23.574 -3.388 1.00 80.56 376 LEU A CA 1
ATOM 3054 C C . LEU A 1 376 ? -12.172 -24.311 -3.762 1.00 80.56 376 LEU A C 1
ATOM 3056 O O . LEU A 1 376 ? -11.985 -24.642 -4.932 1.00 80.56 376 LEU A O 1
ATOM 3060 N N . GLY A 1 377 ? -11.282 -24.573 -2.797 1.00 82.25 377 GLY A N 1
ATOM 3061 C CA . GLY A 1 377 ? -10.013 -25.262 -3.025 1.00 82.25 377 GLY A CA 1
ATOM 3062 C C . GLY A 1 377 ? -9.088 -24.511 -3.983 1.00 82.25 377 GLY A C 1
ATOM 3063 O O . GLY A 1 377 ? -8.385 -25.138 -4.776 1.00 82.25 377 GLY A O 1
ATOM 3064 N N . ILE A 1 378 ? -9.111 -23.176 -3.951 1.00 86.31 378 ILE A N 1
ATOM 3065 C CA . ILE A 1 378 ? -8.333 -22.346 -4.873 1.00 86.31 378 ILE A CA 1
ATOM 3066 C C . ILE A 1 378 ? -6.874 -22.341 -4.426 1.00 86.31 378 ILE A C 1
ATOM 3068 O O . ILE A 1 378 ? -6.517 -21.793 -3.386 1.00 86.31 378 ILE A O 1
ATOM 3072 N N . LEU A 1 379 ? -6.017 -22.941 -5.246 1.00 89.12 379 LEU A N 1
ATOM 3073 C CA . LEU A 1 379 ? -4.578 -23.013 -5.020 1.00 89.12 379 LEU A CA 1
ATOM 3074 C C . LEU A 1 379 ? -3.825 -22.188 -6.062 1.00 89.12 379 LEU A C 1
ATOM 3076 O O . LEU A 1 379 ? -4.346 -21.887 -7.140 1.00 89.12 379 LEU A O 1
ATOM 3080 N N . LYS A 1 380 ? -2.560 -21.880 -5.769 1.00 89.12 380 LYS A N 1
ATOM 3081 C CA . LYS A 1 380 ? -1.631 -21.376 -6.784 1.00 89.12 380 LYS A CA 1
ATOM 3082 C C . LYS A 1 380 ? -1.638 -22.303 -8.008 1.00 89.12 380 LYS A C 1
ATOM 3084 O O . LYS A 1 380 ? -1.751 -23.516 -7.860 1.00 89.12 380 LYS A O 1
ATOM 3089 N N . ASP A 1 381 ? -1.551 -21.706 -9.192 1.00 88.56 381 ASP A N 1
ATOM 3090 C CA . ASP A 1 381 ? -1.623 -22.348 -10.508 1.00 88.56 381 ASP A CA 1
ATOM 3091 C C . ASP A 1 381 ? -3.003 -22.897 -10.920 1.00 88.56 381 ASP A C 1
ATOM 3093 O O . ASP A 1 381 ? -3.144 -23.377 -12.046 1.00 88.56 381 ASP A O 1
ATOM 3097 N N . SER A 1 382 ? -4.039 -22.774 -10.080 1.00 91.12 382 SER A N 1
ATOM 3098 C CA . SER A 1 382 ? -5.413 -23.149 -10.454 1.00 91.12 382 SER A CA 1
ATOM 3099 C C . SER A 1 382 ? -5.943 -22.266 -11.583 1.00 91.12 382 SER A C 1
ATOM 3101 O O . SER A 1 382 ? -5.612 -21.082 -11.651 1.00 91.12 382 SER A O 1
ATOM 3103 N N . ILE A 1 383 ? -6.801 -22.819 -12.441 1.00 92.88 383 ILE A N 1
ATOM 3104 C CA . ILE A 1 383 ? -7.505 -22.057 -13.478 1.00 92.88 383 ILE A CA 1
ATOM 3105 C C . ILE A 1 383 ? -8.911 -21.728 -12.977 1.00 92.88 383 ILE A C 1
ATOM 3107 O O . ILE A 1 383 ? -9.637 -22.618 -12.538 1.00 92.88 383 ILE A O 1
ATOM 3111 N N . LEU A 1 384 ? -9.282 -20.453 -13.048 1.00 92.19 384 LEU A N 1
ATOM 3112 C CA . LEU A 1 384 ? -10.569 -19.915 -12.626 1.00 92.19 384 LEU A CA 1
ATOM 3113 C C . LEU A 1 384 ? -11.240 -19.201 -13.800 1.00 92.19 384 LEU A C 1
ATOM 3115 O O . LEU A 1 384 ? -10.588 -18.445 -14.519 1.00 92.19 384 LEU A O 1
ATOM 3119 N N . GLU A 1 385 ? -12.542 -19.404 -13.967 1.00 93.81 385 GLU A N 1
ATOM 3120 C CA . GLU A 1 385 ? -13.360 -18.594 -14.871 1.00 93.81 385 GLU A CA 1
ATOM 3121 C C . GLU A 1 385 ? -13.801 -17.315 -14.148 1.00 93.81 385 GLU A C 1
ATOM 3123 O O . GLU A 1 385 ? -14.203 -17.357 -12.983 1.00 93.81 385 GLU A O 1
ATOM 3128 N N . GLY A 1 386 ? -13.722 -16.169 -14.821 1.00 92.50 386 GLY A N 1
ATOM 3129 C CA . GLY A 1 386 ? -14.114 -14.890 -14.240 1.00 92.50 386 GLY A CA 1
ATOM 3130 C C . GLY A 1 386 ? -14.590 -13.874 -15.267 1.00 92.50 386 GLY A C 1
ATOM 3131 O O . GLY A 1 386 ? -14.278 -13.976 -16.453 1.00 92.50 386 GLY A O 1
ATOM 3132 N N . VAL A 1 387 ? -15.345 -12.884 -14.787 1.00 91.12 387 VAL A N 1
ATOM 3133 C CA . VAL A 1 387 ? -15.911 -11.798 -15.597 1.00 91.12 387 VAL A CA 1
ATOM 3134 C C . VAL A 1 387 ? -15.134 -10.511 -15.363 1.00 91.12 387 VAL A C 1
ATOM 3136 O O . VAL A 1 387 ? -15.011 -10.070 -14.222 1.00 91.12 387 VAL A O 1
ATOM 3139 N N . VAL A 1 388 ? -14.638 -9.865 -16.414 1.00 86.38 388 VAL A N 1
ATOM 3140 C CA . VAL A 1 388 ? -13.948 -8.575 -16.286 1.00 86.38 388 VAL A CA 1
ATOM 3141 C C . VAL A 1 388 ? -14.963 -7.485 -15.928 1.00 86.38 388 VAL A C 1
ATOM 3143 O O . VAL A 1 388 ? -15.893 -7.216 -16.688 1.00 86.38 388 VAL A O 1
ATOM 3146 N N . VAL A 1 389 ? -14.808 -6.864 -14.759 1.00 79.56 389 VAL A N 1
ATOM 3147 C CA . VAL A 1 389 ? -15.757 -5.870 -14.221 1.00 79.56 389 VAL A CA 1
ATOM 3148 C C . VAL A 1 389 ? -15.202 -4.453 -14.173 1.00 79.56 389 VAL A C 1
ATOM 3150 O O . VAL A 1 389 ? -15.994 -3.521 -14.057 1.00 79.56 389 VAL A O 1
ATOM 3153 N N . ASP A 1 390 ? -13.881 -4.290 -14.251 1.00 73.81 390 ASP A N 1
ATOM 3154 C CA . ASP A 1 390 ? -13.226 -2.986 -14.366 1.00 73.81 390 ASP A CA 1
ATOM 3155 C C . ASP A 1 390 ? -11.889 -3.115 -15.105 1.00 73.81 390 ASP A C 1
ATOM 3157 O O . ASP A 1 390 ? -11.229 -4.151 -15.004 1.00 73.81 390 ASP A O 1
ATOM 3161 N N . ILE A 1 391 ? -11.481 -2.082 -15.844 1.00 74.31 391 ILE A N 1
ATOM 3162 C CA . ILE A 1 391 ? -10.226 -2.060 -16.610 1.00 74.31 391 ILE A CA 1
ATOM 3163 C C . ILE A 1 391 ? -9.602 -0.667 -16.545 1.00 74.31 391 ILE A C 1
ATOM 3165 O O . ILE A 1 391 ? -10.258 0.343 -16.789 1.00 74.31 391 ILE A O 1
ATOM 3169 N N . SER A 1 392 ? -8.296 -0.634 -16.296 1.00 70.94 392 SER A N 1
ATOM 3170 C CA . SER A 1 392 ? -7.450 0.555 -16.379 1.00 70.94 392 SER A CA 1
ATOM 3171 C C . SER A 1 392 ? -6.228 0.306 -17.272 1.00 70.94 392 SER A C 1
ATOM 3173 O O . SER A 1 392 ? -6.090 -0.748 -17.897 1.00 70.94 392 SER A O 1
ATOM 3175 N N . ILE A 1 393 ? -5.327 1.289 -17.338 1.00 69.25 393 ILE A N 1
ATOM 3176 C CA . ILE A 1 393 ? -4.050 1.159 -18.047 1.00 69.25 393 ILE A CA 1
ATOM 3177 C C . ILE A 1 393 ? -3.219 0.039 -17.411 1.00 69.25 393 ILE A C 1
ATOM 3179 O O . ILE A 1 393 ? -2.898 -0.946 -18.065 1.00 69.25 393 ILE A O 1
ATOM 3183 N N . ASP A 1 394 ? -2.980 0.126 -16.108 1.00 66.12 394 ASP A N 1
ATOM 3184 C CA . ASP A 1 394 ? -1.993 -0.721 -15.438 1.00 66.12 394 ASP A CA 1
ATOM 3185 C C . ASP A 1 394 ? -2.539 -2.053 -14.902 1.00 66.12 394 ASP A C 1
ATOM 3187 O O . ASP A 1 394 ? -1.753 -2.914 -14.485 1.00 66.12 394 ASP A O 1
ATOM 3191 N N . PHE A 1 395 ? -3.863 -2.203 -14.822 1.00 78.19 395 PHE A N 1
ATOM 3192 C CA . PHE A 1 395 ? -4.510 -3.384 -14.249 1.00 78.19 395 PHE A CA 1
ATOM 3193 C C . PHE A 1 395 ? -6.004 -3.475 -14.590 1.00 78.19 395 PHE A C 1
ATOM 3195 O O . PHE A 1 395 ? -6.630 -2.491 -14.986 1.00 78.19 395 PHE A O 1
ATOM 3202 N N . ALA A 1 396 ? -6.592 -4.649 -14.376 1.00 80.31 396 ALA A N 1
ATOM 3203 C CA . ALA A 1 396 ? -8.029 -4.885 -14.472 1.00 80.31 396 ALA A CA 1
ATOM 3204 C C . ALA A 1 396 ? -8.549 -5.686 -13.266 1.00 80.31 396 ALA A C 1
ATOM 3206 O O . ALA A 1 396 ? -7.788 -6.361 -12.567 1.00 80.31 396 ALA A O 1
ATOM 3207 N N . VAL A 1 397 ? -9.855 -5.597 -13.019 1.00 80.75 397 VAL A N 1
ATOM 3208 C CA . VAL A 1 397 ? -10.565 -6.323 -11.961 1.00 80.75 397 VAL A CA 1
ATOM 3209 C C . VAL A 1 397 ? -11.444 -7.390 -12.596 1.00 80.75 397 VAL A C 1
ATOM 3211 O O . VAL A 1 397 ? -12.253 -7.110 -13.482 1.00 80.75 397 VAL A O 1
ATOM 3214 N N . VAL A 1 398 ? -11.303 -8.620 -12.111 1.00 86.81 398 VAL A N 1
ATOM 3215 C CA . VAL A 1 398 ? -12.027 -9.797 -12.594 1.00 86.81 398 VAL A CA 1
ATOM 3216 C C . VAL A 1 398 ? -12.850 -10.364 -11.451 1.00 86.81 398 VAL A C 1
ATOM 3218 O O . VAL A 1 398 ? -12.312 -10.733 -10.412 1.00 86.81 398 VAL A O 1
ATOM 3221 N N . LYS A 1 399 ? -14.161 -10.463 -11.631 1.00 82.06 399 LYS A N 1
ATOM 3222 C CA . LYS A 1 399 ? -15.053 -11.089 -10.664 1.00 82.06 399 LYS A CA 1
ATOM 3223 C C . LYS A 1 399 ? -15.065 -12.600 -10.874 1.00 82.06 399 LYS A C 1
ATOM 3225 O O . LYS A 1 399 ? -15.465 -13.065 -11.939 1.00 82.06 399 LYS A O 1
ATOM 3230 N N . VAL A 1 400 ? -14.638 -13.349 -9.861 1.00 86.31 400 VAL A N 1
ATOM 3231 C CA . VAL A 1 400 ? -14.668 -14.817 -9.837 1.00 86.31 400 VAL A CA 1
ATOM 3232 C C . VAL A 1 400 ? -15.621 -15.223 -8.720 1.00 86.31 400 VAL A C 1
ATOM 3234 O O . VAL A 1 400 ? -15.356 -14.965 -7.548 1.00 86.31 400 VAL A O 1
ATOM 3237 N N . ASN A 1 401 ? -16.751 -15.839 -9.069 1.00 81.69 401 ASN A N 1
ATOM 3238 C CA . ASN A 1 401 ? -17.839 -16.099 -8.120 1.00 81.69 401 ASN A CA 1
ATOM 3239 C C . ASN A 1 401 ? -18.235 -14.813 -7.349 1.00 81.69 401 ASN A C 1
ATOM 3241 O O . ASN A 1 401 ? -18.576 -13.797 -7.959 1.00 81.69 401 ASN A O 1
ATOM 3245 N N . ASP A 1 402 ? -18.168 -14.846 -6.015 1.00 73.38 402 ASP A N 1
ATOM 3246 C CA . ASP A 1 402 ? -18.577 -13.749 -5.131 1.00 73.38 402 ASP A CA 1
ATOM 3247 C C . ASP A 1 402 ? -17.427 -12.823 -4.687 1.00 73.38 402 ASP A C 1
ATOM 3249 O O . ASP A 1 402 ? -17.668 -11.879 -3.932 1.00 73.38 402 ASP A O 1
ATOM 3253 N N . PHE A 1 403 ? -16.192 -13.036 -5.156 1.00 71.75 403 PHE A N 1
ATOM 3254 C CA . PHE A 1 403 ? -15.035 -12.205 -4.798 1.00 71.75 403 PHE A CA 1
ATOM 3255 C C . PHE A 1 403 ? -14.373 -11.591 -6.037 1.00 71.75 403 PHE A C 1
ATOM 3257 O O . PHE A 1 403 ? -14.458 -12.133 -7.141 1.00 71.75 403 PHE A O 1
ATOM 3264 N N . ASP A 1 404 ? -13.727 -10.432 -5.870 1.00 74.44 404 ASP A N 1
ATOM 3265 C CA . ASP A 1 404 ? -13.005 -9.811 -6.980 1.00 74.44 404 ASP A CA 1
ATOM 3266 C C . ASP A 1 404 ? -11.506 -10.104 -6.887 1.00 74.44 404 ASP A C 1
ATOM 3268 O O . ASP A 1 404 ? -10.871 -10.019 -5.833 1.00 74.44 404 ASP A O 1
ATOM 3272 N N . CYS A 1 405 ? -10.960 -10.439 -8.040 1.00 83.94 405 CYS A N 1
ATOM 3273 C CA . CYS A 1 405 ? -9.562 -10.687 -8.307 1.00 83.94 405 CYS A CA 1
ATOM 3274 C C . CYS A 1 405 ? -8.999 -9.545 -9.151 1.00 83.94 405 CYS A C 1
ATOM 3276 O O . CYS A 1 405 ? -9.747 -8.732 -9.700 1.00 83.94 405 CYS A O 1
ATOM 3278 N N . TYR A 1 406 ? -7.682 -9.497 -9.297 1.00 84.88 406 TYR A N 1
ATOM 3279 C CA . TYR A 1 406 ? -7.034 -8.491 -10.128 1.00 84.88 406 TYR A CA 1
ATOM 3280 C C . TYR A 1 406 ? -5.980 -9.104 -11.034 1.00 84.88 406 TYR A C 1
ATOM 3282 O O . TYR A 1 406 ? -5.417 -10.155 -10.743 1.00 84.88 406 TYR A O 1
ATOM 3290 N N . ILE A 1 407 ? -5.718 -8.413 -12.133 1.00 87.69 407 ILE A N 1
ATOM 3291 C CA . ILE A 1 407 ? -4.697 -8.754 -13.116 1.00 87.69 407 ILE A CA 1
ATOM 3292 C C . ILE A 1 407 ? -3.887 -7.496 -13.411 1.00 87.69 407 ILE A C 1
ATOM 3294 O O . ILE A 1 407 ? -4.457 -6.420 -13.575 1.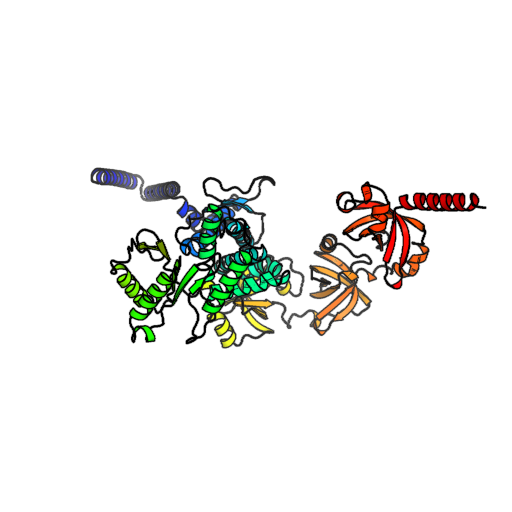00 87.69 407 ILE A O 1
ATOM 3298 N N . THR A 1 408 ? -2.564 -7.601 -13.417 1.00 83.69 408 THR A N 1
ATOM 3299 C CA . THR A 1 408 ? -1.669 -6.496 -13.789 1.00 83.69 408 THR A CA 1
ATOM 3300 C C . THR A 1 408 ? -1.426 -6.497 -15.297 1.00 83.69 408 THR A C 1
ATOM 3302 O O . THR A 1 408 ? -1.573 -7.529 -15.947 1.00 83.69 408 THR A O 1
ATOM 3305 N N . VAL A 1 409 ? -1.013 -5.357 -15.859 1.00 82.44 409 VAL A N 1
ATOM 3306 C CA . VAL A 1 409 ? -0.679 -5.224 -17.292 1.00 82.44 409 VAL A CA 1
ATOM 3307 C C . VAL A 1 409 ? 0.312 -6.285 -17.779 1.00 82.44 409 VAL A C 1
ATOM 3309 O O . VAL A 1 409 ? 0.098 -6.886 -18.828 1.00 82.44 409 VAL A O 1
ATOM 3312 N N . ASP A 1 410 ? 1.311 -6.621 -16.959 1.00 83.38 410 ASP A N 1
ATOM 3313 C CA . ASP A 1 410 ? 2.300 -7.662 -17.263 1.00 83.38 410 ASP A CA 1
ATOM 3314 C C . ASP A 1 410 ? 1.703 -9.079 -17.325 1.00 83.38 410 ASP A C 1
ATOM 3316 O O . ASP A 1 410 ? 2.313 -9.970 -17.910 1.00 83.38 410 ASP A O 1
ATOM 3320 N N . GLU A 1 411 ? 0.530 -9.302 -16.733 1.00 89.75 411 GLU A N 1
ATOM 3321 C CA . GLU A 1 411 ? -0.166 -10.593 -16.688 1.00 89.75 411 GLU A CA 1
ATOM 3322 C C . GLU A 1 411 ? -1.351 -10.667 -17.668 1.00 89.75 411 GLU A C 1
ATOM 3324 O O . GLU A 1 411 ? -1.911 -11.744 -17.888 1.00 89.75 411 GLU A O 1
ATOM 3329 N N . CYS A 1 412 ? -1.714 -9.538 -18.286 1.00 90.31 412 CYS A N 1
ATOM 3330 C CA . CYS A 1 412 ? -2.823 -9.403 -19.230 1.00 90.31 412 CYS A CA 1
ATOM 3331 C C . CYS A 1 412 ? -2.547 -10.127 -20.575 1.00 90.31 412 CYS A C 1
ATOM 3333 O O . CYS A 1 412 ? -3.480 -10.630 -21.203 1.00 90.31 412 CYS A O 1
ATOM 3335 N N . SER A 1 413 ? -1.281 -10.275 -20.994 1.00 89.25 413 SER A N 1
ATOM 3336 C CA . SER A 1 413 ? -0.900 -10.987 -22.228 1.00 89.25 413 SER A CA 1
ATOM 3337 C C . SER A 1 413 ? 0.532 -11.533 -22.181 1.00 89.25 413 SER A C 1
ATOM 3339 O O . SER A 1 413 ? 1.380 -11.010 -21.464 1.00 89.25 413 SER A O 1
ATOM 3341 N N . TRP A 1 414 ? 0.816 -12.575 -22.973 1.00 86.44 414 TRP A N 1
ATOM 3342 C CA . TRP A 1 414 ? 2.186 -13.025 -23.273 1.00 86.44 414 TRP A CA 1
ATOM 3343 C C . TRP A 1 414 ? 2.964 -12.023 -24.143 1.00 86.44 414 TRP A C 1
ATOM 3345 O O . TRP A 1 414 ? 4.190 -12.003 -24.122 1.00 86.44 414 TRP A O 1
ATOM 3355 N N . TYR A 1 415 ? 2.251 -11.191 -24.901 1.00 85.12 415 TYR A N 1
ATOM 3356 C CA . TYR A 1 415 ? 2.814 -10.147 -25.754 1.00 85.12 415 TYR A CA 1
ATOM 3357 C C . TYR A 1 415 ? 2.793 -8.795 -25.039 1.00 85.12 415 TYR A C 1
ATOM 3359 O O . TYR A 1 415 ? 2.011 -8.598 -24.106 1.00 85.12 415 TYR A O 1
ATOM 3367 N N . ARG A 1 416 ? 3.611 -7.842 -25.509 1.00 82.56 416 ARG A N 1
ATOM 3368 C CA . ARG A 1 416 ? 3.563 -6.465 -25.008 1.00 82.56 416 ARG A CA 1
ATOM 3369 C C . ARG A 1 416 ? 2.154 -5.898 -25.182 1.00 82.56 416 ARG A C 1
ATOM 3371 O O . ARG A 1 416 ? 1.597 -5.925 -26.276 1.00 82.56 416 ARG A O 1
ATOM 3378 N N . VAL A 1 417 ? 1.633 -5.345 -24.097 1.00 85.62 417 VAL A N 1
ATOM 3379 C CA . VAL A 1 417 ? 0.428 -4.520 -24.062 1.00 85.62 417 VAL A CA 1
ATOM 3380 C C . VAL A 1 417 ? 0.762 -3.254 -23.283 1.00 85.62 417 VAL A C 1
ATOM 3382 O O . VAL A 1 417 ? 1.476 -3.322 -22.282 1.00 85.62 417 VAL A O 1
ATOM 3385 N N . ASP A 1 418 ? 0.298 -2.102 -23.761 1.00 79.69 418 ASP A N 1
ATOM 3386 C CA . ASP A 1 418 ? 0.512 -0.823 -23.075 1.00 79.69 418 ASP A CA 1
ATOM 3387 C C . ASP A 1 418 ? -0.609 -0.564 -22.055 1.00 79.69 418 ASP A C 1
ATOM 3389 O O . ASP A 1 418 ? -0.426 0.181 -21.092 1.00 79.69 418 ASP A O 1
ATOM 3393 N N . SER A 1 419 ? -1.764 -1.212 -22.235 1.00 79.06 419 SER A N 1
ATOM 3394 C CA . SER A 1 419 ? -2.878 -1.228 -21.295 1.00 79.06 419 SER A CA 1
ATOM 3395 C C . SER A 1 419 ? -3.513 -2.615 -21.191 1.00 79.06 419 SER A C 1
ATOM 3397 O O . SER A 1 419 ? -3.620 -3.340 -22.177 1.00 79.06 419 SER A O 1
ATOM 3399 N N . CYS A 1 420 ? -4.075 -2.967 -20.028 1.00 80.00 420 CYS A N 1
ATOM 3400 C CA . CYS A 1 420 ? -4.933 -4.157 -19.941 1.00 80.00 420 CYS A CA 1
ATOM 3401 C C . CYS A 1 420 ? -6.144 -4.108 -20.890 1.00 80.00 420 CYS A C 1
ATOM 3403 O O . CYS A 1 420 ? -6.627 -5.163 -21.296 1.00 80.00 420 CYS A O 1
ATOM 3405 N N . SER A 1 421 ? -6.595 -2.920 -21.310 1.00 82.00 421 SER A N 1
ATOM 3406 C CA . SER A 1 421 ? -7.654 -2.778 -22.321 1.00 82.00 421 SER A CA 1
ATOM 3407 C C . SER A 1 421 ? -7.251 -3.232 -23.730 1.00 82.00 421 SER A C 1
ATOM 3409 O O . SER A 1 421 ? -8.128 -3.483 -24.553 1.00 82.00 421 SER A O 1
ATOM 3411 N N . ASP A 1 422 ? -5.954 -3.413 -24.001 1.00 86.56 422 ASP A N 1
ATOM 3412 C CA . ASP A 1 422 ? -5.470 -3.933 -25.286 1.00 86.56 422 ASP A CA 1
ATOM 3413 C C . ASP A 1 422 ? -5.736 -5.442 -25.441 1.00 86.56 422 ASP A C 1
ATOM 3415 O O . ASP A 1 422 ? -5.737 -5.968 -26.553 1.00 86.56 422 ASP A O 1
ATOM 3419 N N . SER A 1 423 ? -5.946 -6.154 -24.328 1.00 87.94 423 SER A N 1
ATOM 3420 C CA . SER A 1 423 ? -6.108 -7.620 -24.301 1.00 87.94 423 SER A CA 1
ATOM 3421 C C . SER A 1 423 ? -7.383 -8.103 -23.614 1.00 87.94 423 SER A C 1
ATOM 3423 O O . SER A 1 423 ? -7.797 -9.240 -23.839 1.00 87.94 423 SER A O 1
ATOM 3425 N N . LEU A 1 424 ? -8.016 -7.259 -22.798 1.00 88.38 424 LEU A N 1
ATOM 3426 C CA . LEU A 1 424 ? -9.243 -7.558 -22.068 1.00 88.38 424 LEU A CA 1
ATOM 3427 C C . LEU A 1 424 ? -10.314 -6.520 -22.397 1.00 88.38 424 LEU A C 1
ATOM 3429 O O . LEU A 1 424 ? -10.021 -5.332 -22.519 1.00 88.38 424 LEU A O 1
ATOM 3433 N N . SER A 1 425 ? -11.571 -6.952 -22.469 1.00 86.25 425 SER A N 1
ATOM 3434 C CA . SER A 1 425 ? -12.732 -6.072 -22.600 1.00 86.25 425 SER A CA 1
ATOM 3435 C C . SER A 1 425 ? -13.669 -6.187 -21.400 1.00 86.25 425 SER A C 1
ATOM 3437 O O . SER A 1 425 ? -13.803 -7.227 -20.759 1.00 86.25 425 SER A O 1
ATOM 3439 N N . MET A 1 426 ? -14.332 -5.077 -21.071 1.00 83.62 426 MET A N 1
ATOM 3440 C CA . MET A 1 426 ? -15.328 -5.033 -20.000 1.00 83.62 426 MET A CA 1
ATOM 3441 C C . MET A 1 426 ? -16.466 -6.016 -20.286 1.00 83.62 426 MET A C 1
ATOM 3443 O O . MET A 1 426 ? -17.097 -5.942 -21.339 1.00 83.62 426 MET A O 1
ATOM 3447 N N . GLY A 1 427 ? -16.772 -6.880 -19.321 1.00 82.94 427 GLY A N 1
ATOM 3448 C CA . GLY A 1 427 ? -17.792 -7.922 -19.429 1.00 82.94 427 GLY A CA 1
ATOM 3449 C C . GLY A 1 427 ? -17.301 -9.248 -20.016 1.00 82.94 427 GLY A C 1
ATOM 3450 O O . GLY A 1 427 ? -18.098 -10.184 -20.080 1.00 82.94 427 GLY A O 1
ATOM 3451 N N . ASP A 1 428 ? -16.029 -9.356 -20.411 1.00 88.31 428 ASP A N 1
ATOM 3452 C CA . ASP A 1 428 ? -15.466 -10.606 -20.923 1.00 88.31 428 ASP A CA 1
ATOM 3453 C C . ASP A 1 428 ? -15.503 -11.707 -19.865 1.00 88.31 428 ASP A C 1
ATOM 3455 O O . ASP A 1 428 ? -15.104 -11.485 -18.723 1.00 88.31 428 ASP A O 1
ATOM 3459 N N . VAL A 1 429 ? -15.934 -12.905 -20.268 1.00 94.25 429 VAL A N 1
ATOM 3460 C CA . VAL A 1 429 ? -15.880 -14.122 -19.448 1.00 94.25 429 VAL A CA 1
ATOM 3461 C C . VAL A 1 429 ? -14.720 -14.975 -19.949 1.00 94.25 429 VAL A C 1
ATOM 3463 O O . VAL A 1 429 ? -14.763 -15.482 -21.070 1.00 94.25 429 VAL A O 1
ATOM 3466 N N . LEU A 1 430 ? -13.655 -15.085 -19.155 1.00 94.31 430 LEU A N 1
ATOM 3467 C CA . LEU A 1 430 ? -12.395 -15.716 -19.558 1.00 94.31 430 LEU A CA 1
ATOM 3468 C C . LEU A 1 430 ? -11.844 -16.622 -18.456 1.00 94.31 430 LEU A C 1
ATOM 3470 O O . LEU A 1 430 ? -12.165 -16.472 -17.279 1.00 94.31 430 LEU A O 1
ATOM 3474 N N . ASN A 1 431 ? -10.952 -17.529 -18.857 1.00 94.31 431 ASN A N 1
ATOM 3475 C CA . ASN A 1 431 ? -10.165 -18.348 -17.943 1.00 94.31 431 ASN A CA 1
ATOM 3476 C C . ASN A 1 431 ? -8.861 -17.646 -17.563 1.00 94.31 431 ASN A C 1
ATOM 3478 O O . ASN A 1 431 ? -8.125 -17.153 -18.428 1.00 94.31 431 ASN A O 1
ATOM 3482 N N . PHE A 1 432 ? -8.548 -17.679 -16.275 1.00 94.31 432 PHE A N 1
ATOM 3483 C CA . PHE A 1 432 ? -7.375 -17.060 -15.684 1.00 94.31 432 PHE A CA 1
ATOM 3484 C C . PHE A 1 432 ? -6.640 -18.038 -14.780 1.00 94.31 432 PHE A C 1
ATOM 3486 O O . PHE A 1 432 ? -7.256 -18.817 -14.061 1.00 94.31 432 PHE A O 1
ATOM 3493 N N . LYS A 1 433 ? -5.314 -17.970 -14.783 1.00 94.31 433 LYS A N 1
ATOM 3494 C CA . LYS A 1 433 ? -4.457 -18.738 -13.886 1.00 94.31 433 LYS A CA 1
ATOM 3495 C C . LYS A 1 433 ? -4.199 -17.953 -12.602 1.00 94.31 433 LYS A C 1
ATOM 3497 O O . LYS A 1 433 ? -3.880 -16.770 -12.659 1.00 94.31 433 LYS A O 1
ATOM 3502 N N . VAL A 1 434 ? -4.284 -18.611 -11.451 1.00 93.12 434 VAL A N 1
ATOM 3503 C CA . VAL A 1 434 ? -3.922 -18.033 -10.151 1.00 93.12 434 VAL A CA 1
ATOM 3504 C C . VAL A 1 434 ? -2.404 -17.975 -10.018 1.00 93.12 434 VAL A C 1
ATOM 3506 O O . VAL A 1 434 ? -1.739 -19.011 -10.008 1.00 93.12 434 VAL A O 1
ATOM 3509 N N . ILE A 1 435 ? -1.854 -16.773 -9.874 1.00 90.62 435 ILE A N 1
ATOM 3510 C CA . ILE A 1 435 ? -0.416 -16.558 -9.665 1.00 90.62 435 ILE A CA 1
ATOM 3511 C C . ILE A 1 435 ? -0.093 -16.478 -8.177 1.00 90.62 435 ILE A C 1
ATOM 3513 O O . ILE A 1 435 ? 0.825 -17.146 -7.692 1.00 90.62 435 ILE A O 1
ATOM 3517 N N . GLU A 1 436 ? -0.861 -15.674 -7.448 1.00 85.31 436 GLU A N 1
ATOM 3518 C CA . GLU A 1 436 ? -0.634 -15.400 -6.034 1.00 85.31 436 GLU A CA 1
ATOM 3519 C C . GLU A 1 436 ? -1.962 -15.161 -5.315 1.00 85.31 436 GLU A C 1
ATOM 3521 O O . GLU A 1 436 ? -2.887 -14.565 -5.867 1.00 85.31 436 GLU A O 1
ATOM 3526 N N . ILE A 1 437 ? -2.047 -15.624 -4.068 1.00 81.88 437 ILE A N 1
ATOM 3527 C CA . ILE A 1 437 ? -3.175 -15.365 -3.175 1.00 81.88 437 ILE A CA 1
ATOM 3528 C C . ILE A 1 437 ? -2.649 -14.535 -2.011 1.00 81.88 437 ILE A C 1
ATOM 3530 O O . ILE A 1 437 ? -1.836 -15.012 -1.215 1.00 81.88 437 ILE A O 1
ATOM 3534 N N . ASP A 1 438 ? -3.133 -13.301 -1.900 1.00 71.56 438 ASP A N 1
ATOM 3535 C CA . ASP A 1 438 ? -2.791 -12.406 -0.808 1.00 71.56 438 ASP A CA 1
ATOM 3536 C C . ASP A 1 438 ? -3.895 -12.417 0.256 1.00 71.56 438 ASP A C 1
ATOM 3538 O O . ASP A 1 438 ? -4.871 -11.660 0.226 1.00 71.56 438 ASP A O 1
ATOM 3542 N N . TYR A 1 439 ? -3.702 -13.279 1.252 1.00 72.44 439 TYR A N 1
ATOM 3543 C CA . TYR A 1 439 ? -4.590 -13.405 2.408 1.00 72.44 439 TYR A CA 1
ATOM 3544 C C . TYR A 1 439 ? -4.597 -12.165 3.319 1.00 72.44 439 TYR A C 1
ATOM 3546 O O . TYR A 1 439 ? -5.469 -12.042 4.180 1.00 72.44 439 TYR A O 1
ATOM 3554 N N . SER A 1 440 ? -3.623 -11.257 3.191 1.00 55.69 440 SER A N 1
ATOM 3555 C CA . SER A 1 440 ? -3.516 -10.081 4.061 1.00 55.69 440 SER A CA 1
ATOM 3556 C C . SER A 1 440 ? -4.491 -8.972 3.659 1.00 55.69 440 SER A C 1
ATOM 3558 O O . SER A 1 440 ? -5.087 -8.336 4.535 1.00 55.69 440 SER A O 1
ATOM 3560 N N . ILE A 1 441 ? -4.698 -8.790 2.352 1.00 57.56 441 ILE A N 1
ATOM 3561 C CA . ILE A 1 441 ? -5.639 -7.814 1.777 1.00 57.56 441 ILE A CA 1
ATOM 3562 C C . ILE A 1 441 ? -6.901 -8.460 1.184 1.00 57.56 441 ILE A C 1
ATOM 3564 O O . ILE A 1 441 ? -7.845 -7.745 0.829 1.00 57.56 441 ILE A O 1
ATOM 3568 N N . GLY A 1 442 ? -6.947 -9.795 1.140 1.00 67.12 442 GLY A N 1
ATOM 3569 C CA . GLY A 1 442 ? -8.084 -10.567 0.650 1.00 67.12 442 GLY A CA 1
ATOM 3570 C C . GLY A 1 442 ? -8.245 -10.433 -0.858 1.00 67.12 442 GLY A C 1
ATOM 3571 O O . GLY A 1 442 ? -9.306 -10.024 -1.327 1.00 67.12 442 GLY A O 1
ATOM 3572 N N . SER A 1 443 ? -7.169 -10.678 -1.605 1.00 70.94 443 SER A N 1
ATOM 3573 C CA . SER A 1 443 ? -7.162 -10.564 -3.062 1.00 70.94 443 SER A CA 1
ATOM 3574 C C . SER A 1 443 ? -6.379 -11.698 -3.722 1.00 70.94 443 SER A C 1
ATOM 3576 O O . SER A 1 443 ? -5.532 -12.345 -3.107 1.00 70.94 443 SER A O 1
ATOM 3578 N N . VAL A 1 444 ? -6.680 -11.946 -4.997 1.00 84.25 444 VAL A N 1
ATOM 3579 C CA . VAL A 1 444 ? -6.002 -12.950 -5.824 1.00 84.25 444 VAL A CA 1
ATOM 3580 C C . VAL A 1 444 ? -5.439 -12.266 -7.063 1.00 84.25 444 VAL A C 1
ATOM 3582 O O . VAL A 1 444 ? -6.185 -11.589 -7.777 1.00 84.25 444 VAL A O 1
ATOM 3585 N N . LEU A 1 445 ? -4.140 -12.453 -7.307 1.00 87.69 445 LEU A N 1
ATOM 3586 C CA . LEU A 1 445 ? -3.492 -12.080 -8.558 1.00 87.69 445 LEU A CA 1
ATOM 3587 C C . LEU A 1 445 ? -3.740 -13.181 -9.588 1.00 87.69 445 LEU A C 1
ATOM 3589 O O . LEU A 1 445 ? -3.340 -14.337 -9.409 1.00 87.69 445 LEU A O 1
ATOM 3593 N N . LEU A 1 446 ? -4.386 -12.789 -10.673 1.00 93.12 446 LEU A N 1
ATOM 3594 C CA . LEU A 1 446 ? -4.688 -13.625 -11.818 1.00 93.12 446 LEU A CA 1
ATOM 3595 C C . LEU A 1 446 ? -3.768 -13.304 -12.990 1.00 93.12 446 LEU A C 1
ATOM 3597 O O . LEU A 1 446 ? -3.230 -12.204 -13.092 1.00 93.12 446 LEU A O 1
ATOM 3601 N N . SER A 1 447 ? -3.653 -14.263 -13.901 1.00 93.38 447 SER A N 1
ATOM 3602 C CA . SER A 1 447 ? -2.945 -14.111 -15.163 1.00 93.38 447 SER A CA 1
ATOM 3603 C C . SER A 1 447 ? -3.725 -14.690 -16.327 1.00 93.38 447 SER A C 1
ATOM 3605 O O . SER A 1 447 ? -4.346 -15.751 -16.222 1.00 93.38 447 SER A O 1
ATOM 3607 N N . ARG A 1 448 ? -3.668 -13.999 -17.464 1.00 93.06 448 ARG A N 1
ATOM 3608 C CA . ARG A 1 448 ? -4.193 -14.486 -18.740 1.00 93.06 448 ARG A CA 1
ATOM 3609 C C . ARG A 1 448 ? -3.150 -15.312 -19.506 1.00 93.06 448 ARG A C 1
ATOM 3611 O O . ARG A 1 448 ? -3.486 -15.940 -20.511 1.00 93.06 448 ARG A O 1
ATOM 3618 N N . LYS A 1 449 ? -1.910 -15.377 -19.010 1.00 90.75 449 LYS A N 1
ATOM 3619 C CA . LYS A 1 449 ? -0.825 -16.211 -19.541 1.00 90.75 449 LYS A CA 1
ATOM 3620 C C . LYS A 1 449 ? -1.066 -17.690 -19.232 1.00 90.75 449 LYS A C 1
ATOM 3622 O O . LYS A 1 449 ? -0.555 -18.252 -18.265 1.00 90.75 449 LYS A O 1
ATOM 3627 N N . LEU A 1 450 ? -1.898 -18.324 -20.055 1.00 89.00 450 LEU A N 1
ATOM 3628 C CA . LEU A 1 450 ? -2.206 -19.750 -19.958 1.00 89.00 450 LEU A CA 1
ATOM 3629 C C . LEU A 1 450 ? -1.223 -20.598 -20.772 1.00 89.00 450 LEU A C 1
ATOM 3631 O O . LEU A 1 450 ? -0.706 -20.159 -21.800 1.00 89.00 450 LEU A O 1
ATOM 3635 N N . ASP A 1 451 ? -1.040 -21.847 -20.339 1.00 83.00 451 ASP A N 1
ATOM 3636 C CA . ASP A 1 451 ? -0.143 -22.829 -20.962 1.00 83.00 451 ASP A CA 1
ATOM 3637 C C . ASP A 1 451 ? -0.529 -23.222 -22.399 1.00 83.00 451 ASP A C 1
ATOM 3639 O O . ASP A 1 451 ? 0.330 -23.711 -23.134 1.00 83.00 451 ASP A O 1
ATOM 3643 N N . GLU A 1 452 ? -1.798 -23.046 -22.781 1.00 81.44 452 GLU A N 1
ATOM 3644 C CA . GLU A 1 452 ? -2.326 -23.326 -24.127 1.00 81.44 452 GLU A CA 1
ATOM 3645 C C . GLU A 1 452 ? -1.772 -22.350 -25.174 1.00 81.44 452 GLU A C 1
ATOM 3647 O O . GLU A 1 452 ? -1.507 -22.734 -26.313 1.00 81.44 452 GLU A O 1
ATOM 3652 N N . ASN A 1 453 ? -1.542 -21.100 -24.760 1.00 80.81 453 ASN A N 1
ATOM 3653 C CA . ASN A 1 453 ? -1.079 -20.005 -25.612 1.00 80.81 453 ASN A CA 1
ATOM 3654 C C . ASN A 1 453 ? 0.371 -19.611 -25.315 1.00 80.81 453 ASN A C 1
ATOM 3656 O O . ASN A 1 453 ? 0.766 -18.486 -25.599 1.00 80.81 453 ASN A O 1
ATOM 3660 N N . ASP A 1 454 ? 1.132 -20.508 -24.689 1.00 86.44 454 ASP A N 1
ATOM 3661 C CA . ASP A 1 454 ? 2.501 -20.253 -24.256 1.00 86.44 454 ASP A CA 1
ATOM 3662 C C . ASP A 1 454 ? 3.464 -20.126 -25.455 1.00 86.44 454 ASP A C 1
ATOM 3664 O O . ASP A 1 454 ? 3.711 -21.124 -26.149 1.00 86.44 454 ASP A O 1
ATOM 3668 N N . PRO A 1 455 ? 4.070 -18.944 -25.675 1.00 86.31 455 PRO A N 1
ATOM 3669 C CA . PRO A 1 455 ? 5.038 -18.719 -26.741 1.00 86.31 455 PRO A CA 1
ATOM 3670 C C . PRO A 1 455 ? 6.235 -19.664 -26.715 1.00 86.31 455 PRO A C 1
ATOM 3672 O O . PRO A 1 455 ? 6.755 -19.993 -27.776 1.00 86.31 455 PRO A O 1
ATOM 3675 N N . TRP A 1 456 ? 6.660 -20.135 -25.538 1.00 86.88 456 TRP A N 1
ATOM 3676 C CA . TRP A 1 456 ? 7.803 -21.046 -25.409 1.00 86.88 456 TRP A CA 1
ATOM 3677 C C . TRP A 1 456 ? 7.536 -22.433 -25.985 1.00 86.88 456 TRP A C 1
ATOM 3679 O O . TRP A 1 456 ? 8.473 -23.148 -26.332 1.00 86.88 456 TRP A O 1
ATOM 3689 N N . LYS A 1 457 ? 6.262 -22.828 -26.084 1.00 85.94 457 LYS A N 1
ATOM 3690 C CA . LYS A 1 457 ? 5.855 -24.095 -26.706 1.00 85.94 457 LYS A CA 1
ATOM 3691 C C . LYS A 1 457 ? 5.530 -23.934 -28.185 1.00 85.94 457 LYS A C 1
ATOM 3693 O O . LYS A 1 457 ? 5.611 -24.907 -28.929 1.00 85.94 457 LYS A O 1
ATOM 3698 N N . GLN A 1 458 ? 5.102 -22.739 -28.588 1.00 84.81 458 GLN A N 1
ATOM 3699 C CA . GLN A 1 458 ? 4.626 -22.465 -29.943 1.00 84.81 458 GLN A CA 1
ATOM 3700 C C . GLN A 1 458 ? 5.731 -21.972 -30.881 1.00 84.81 458 GLN A C 1
ATOM 3702 O O . GLN A 1 458 ? 5.644 -22.204 -32.085 1.00 84.81 458 GLN A O 1
ATOM 3707 N N . ASN A 1 459 ? 6.760 -21.313 -30.346 1.00 85.81 459 ASN A N 1
ATOM 3708 C CA . ASN A 1 459 ? 7.816 -20.683 -31.127 1.00 85.81 459 ASN A CA 1
ATOM 3709 C C . ASN A 1 459 ? 9.171 -21.365 -30.924 1.00 85.81 459 ASN A C 1
ATOM 3711 O O . ASN A 1 459 ? 9.444 -21.977 -29.893 1.00 85.81 459 ASN A O 1
ATOM 3715 N N . GLU A 1 460 ? 10.049 -21.204 -31.911 1.00 87.31 460 GLU A N 1
ATOM 3716 C CA . GLU A 1 460 ? 11.452 -21.590 -31.800 1.00 87.31 460 GLU A CA 1
ATOM 3717 C C . GLU A 1 460 ? 12.183 -20.634 -30.842 1.00 87.31 460 GLU A C 1
ATOM 3719 O O . GLU A 1 460 ? 12.096 -19.411 -30.979 1.00 87.31 460 GLU A O 1
ATOM 3724 N N . VAL A 1 461 ? 12.870 -21.196 -29.842 1.00 89.81 461 VAL A N 1
ATOM 3725 C CA . VAL A 1 461 ? 13.556 -20.425 -28.796 1.00 89.81 461 VAL A CA 1
ATOM 3726 C C . VAL A 1 461 ? 14.996 -20.121 -29.240 1.00 89.81 461 VAL A C 1
ATOM 3728 O O . VAL A 1 461 ? 15.779 -21.066 -29.368 1.00 89.81 461 VAL A O 1
ATOM 3731 N N . PRO A 1 462 ? 15.382 -18.837 -29.389 1.00 91.62 462 PRO A N 1
ATOM 3732 C CA . PRO A 1 462 ? 16.727 -18.417 -29.800 1.00 91.62 462 PRO A CA 1
ATOM 3733 C C . PRO A 1 462 ? 17.850 -19.078 -28.995 1.00 91.62 462 PRO A C 1
ATOM 3735 O O . PRO A 1 462 ? 17.704 -19.271 -27.785 1.00 91.62 462 PRO A O 1
ATOM 3738 N N . GLU A 1 463 ? 18.965 -19.427 -29.636 1.00 92.75 463 GLU A N 1
ATOM 3739 C CA . GLU A 1 463 ? 20.156 -20.023 -29.020 1.00 92.75 463 GLU A CA 1
ATOM 3740 C C . GLU A 1 463 ? 21.103 -18.990 -28.396 1.00 92.75 463 GLU A C 1
ATOM 3742 O O . GLU A 1 463 ? 21.032 -17.791 -28.656 1.00 92.75 463 GLU A O 1
ATOM 3747 N N . ILE A 1 464 ? 21.998 -19.456 -27.517 1.00 94.62 464 ILE A N 1
ATOM 3748 C CA . ILE A 1 464 ? 23.025 -18.593 -26.922 1.00 94.62 464 ILE A CA 1
ATOM 3749 C C . ILE A 1 464 ? 23.947 -18.096 -28.041 1.00 94.62 464 ILE A C 1
ATOM 3751 O O . ILE A 1 464 ? 24.511 -18.889 -28.791 1.00 94.62 464 ILE A O 1
ATOM 3755 N N . GLY A 1 465 ? 24.133 -16.780 -28.114 1.00 92.38 465 GLY A N 1
ATOM 3756 C CA . GLY A 1 465 ? 24.884 -16.097 -29.163 1.00 92.38 465 GLY A CA 1
ATOM 3757 C C . GLY A 1 465 ? 24.016 -15.508 -30.276 1.00 92.38 465 GLY A C 1
ATOM 3758 O O . GLY A 1 465 ? 24.519 -14.677 -31.038 1.00 92.38 465 GLY A O 1
ATOM 3759 N N . ASP A 1 466 ? 22.731 -15.866 -30.348 1.00 95.12 466 ASP A N 1
ATOM 3760 C CA . ASP A 1 466 ? 21.821 -15.296 -31.339 1.00 95.12 466 ASP A CA 1
ATOM 3761 C C . ASP A 1 466 ? 21.582 -13.809 -31.089 1.00 95.12 466 ASP A C 1
ATOM 3763 O O . ASP A 1 466 ? 21.540 -13.334 -29.950 1.00 95.12 466 ASP A O 1
ATOM 3767 N N . LYS A 1 467 ? 21.403 -13.072 -32.188 1.00 95.38 467 LYS A N 1
ATOM 3768 C CA . LYS A 1 467 ? 20.992 -11.670 -32.165 1.00 95.38 467 LYS A CA 1
ATOM 3769 C C . LYS A 1 467 ? 19.490 -11.583 -32.329 1.00 95.38 467 LYS A C 1
ATOM 3771 O O . LYS A 1 467 ? 18.955 -12.008 -33.350 1.00 95.38 467 LYS A O 1
ATOM 3776 N N . ILE A 1 468 ? 18.838 -10.980 -31.353 1.00 95.00 468 ILE A N 1
ATOM 3777 C CA . ILE A 1 468 ? 17.386 -10.862 -31.283 1.00 95.00 468 ILE A CA 1
ATOM 3778 C C . ILE A 1 468 ? 16.989 -9.419 -31.033 1.00 95.00 468 ILE A C 1
ATOM 3780 O O . ILE A 1 468 ? 17.729 -8.666 -30.403 1.00 95.00 468 ILE A O 1
ATOM 3784 N N . ASP A 1 469 ? 15.811 -9.035 -31.506 1.00 95.00 469 ASP A N 1
ATOM 3785 C CA . ASP A 1 469 ? 15.249 -7.751 -31.129 1.00 95.00 469 ASP A CA 1
ATOM 3786 C C . ASP A 1 469 ? 14.375 -7.902 -29.886 1.00 95.00 469 ASP A C 1
ATOM 3788 O O . ASP A 1 469 ? 13.387 -8.637 -29.892 1.00 95.00 469 ASP A O 1
ATOM 3792 N N . VAL A 1 470 ? 14.730 -7.169 -28.836 1.00 94.81 470 VAL A N 1
ATOM 3793 C CA . VAL A 1 470 ? 14.038 -7.172 -27.550 1.00 94.81 470 VAL A CA 1
ATOM 3794 C C . VAL A 1 470 ? 13.487 -5.785 -27.276 1.00 94.81 470 VAL A C 1
ATOM 3796 O O . VAL A 1 470 ? 14.204 -4.783 -27.333 1.00 94.81 470 VAL A O 1
ATOM 3799 N N . GLU A 1 471 ? 12.205 -5.727 -26.952 1.00 93.56 471 GLU A N 1
ATOM 3800 C CA . GLU A 1 471 ? 11.553 -4.514 -26.494 1.00 93.56 471 GLU A CA 1
ATOM 3801 C C . GLU A 1 471 ? 11.522 -4.482 -24.971 1.00 93.56 471 GLU A C 1
ATOM 3803 O O . GLU A 1 471 ? 10.992 -5.392 -24.339 1.00 93.56 471 GLU A O 1
ATOM 3808 N N . ILE A 1 472 ? 12.116 -3.452 -24.367 1.00 92.94 472 ILE A N 1
ATOM 3809 C CA . ILE A 1 472 ? 12.158 -3.318 -22.909 1.00 92.94 472 ILE A CA 1
ATOM 3810 C C . ILE A 1 472 ? 10.801 -2.812 -22.430 1.00 92.94 472 ILE A C 1
ATOM 3812 O O . ILE A 1 472 ? 10.412 -1.694 -22.757 1.00 92.94 472 ILE A O 1
ATOM 3816 N N . THR A 1 473 ? 10.098 -3.604 -21.627 1.00 85.25 473 THR A N 1
ATOM 3817 C CA . THR A 1 473 ? 8.746 -3.281 -21.158 1.00 85.25 473 THR A CA 1
ATOM 3818 C C . THR A 1 473 ? 8.752 -2.684 -19.760 1.00 85.25 473 THR A C 1
ATOM 3820 O O . THR A 1 473 ? 8.037 -1.718 -19.510 1.00 85.25 473 THR A O 1
ATOM 3823 N N . ASN A 1 474 ? 9.572 -3.218 -18.852 1.00 80.69 474 ASN A N 1
ATOM 3824 C CA . ASN A 1 474 ? 9.539 -2.829 -17.444 1.00 80.69 474 ASN A CA 1
ATOM 3825 C C . ASN A 1 474 ? 10.931 -2.872 -16.789 1.00 80.69 474 ASN A C 1
ATOM 3827 O O . ASN A 1 474 ? 11.845 -3.563 -17.251 1.00 80.69 474 ASN A O 1
ATOM 3831 N N . VAL A 1 475 ? 11.099 -2.137 -15.690 1.00 82.06 475 VAL A N 1
ATOM 3832 C CA . VAL A 1 475 ? 12.336 -2.098 -14.896 1.00 82.06 475 VAL A CA 1
ATOM 3833 C C . VAL A 1 475 ? 12.141 -2.906 -13.624 1.00 82.06 475 VAL A C 1
ATOM 3835 O O . VAL A 1 475 ? 11.229 -2.653 -12.843 1.00 82.06 475 VAL A O 1
ATOM 3838 N N . LEU A 1 476 ? 13.033 -3.862 -13.394 1.00 79.88 476 LEU A N 1
ATOM 3839 C CA . LEU A 1 476 ? 13.157 -4.593 -12.140 1.00 79.88 476 LEU A CA 1
ATOM 3840 C C . LEU A 1 476 ? 14.349 -4.041 -11.344 1.00 79.88 476 LEU A C 1
ATOM 3842 O O . LEU A 1 476 ? 15.161 -3.254 -11.837 1.00 79.88 476 LEU A O 1
ATOM 3846 N N . GLN A 1 477 ? 14.492 -4.476 -10.091 1.00 77.50 477 GLN A N 1
ATOM 3847 C CA . GLN A 1 477 ? 15.530 -3.952 -9.197 1.00 77.50 477 GLN A CA 1
ATOM 3848 C C . GLN A 1 477 ? 16.951 -4.087 -9.788 1.00 77.50 477 GLN A C 1
ATOM 3850 O O . GLN A 1 477 ? 17.722 -3.124 -9.772 1.00 77.50 477 GLN A O 1
ATOM 3855 N N . ALA A 1 478 ? 17.284 -5.253 -10.357 1.00 83.69 478 ALA A N 1
ATOM 3856 C CA . ALA A 1 478 ? 18.624 -5.577 -10.871 1.00 83.69 478 ALA A CA 1
ATOM 3857 C C . ALA A 1 478 ? 18.700 -5.781 -12.400 1.00 83.69 478 ALA A C 1
ATOM 3859 O O . ALA A 1 478 ? 19.793 -5.903 -12.963 1.00 83.69 478 ALA A O 1
ATOM 3860 N N . SER A 1 479 ? 17.560 -5.816 -13.082 1.00 90.31 479 SER A N 1
ATOM 3861 C CA . SER A 1 479 ? 17.445 -6.104 -14.512 1.00 90.31 479 SER A CA 1
ATOM 3862 C C . SER A 1 479 ? 16.296 -5.320 -15.130 1.00 90.31 479 SER A C 1
ATOM 3864 O O . SER A 1 479 ? 15.464 -4.748 -14.437 1.00 90.31 479 SER A O 1
ATOM 3866 N N . PHE A 1 480 ? 16.247 -5.293 -16.448 1.00 90.69 480 PHE A N 1
ATOM 3867 C CA . PHE A 1 480 ? 15.060 -4.957 -17.204 1.00 90.69 480 PHE A CA 1
ATOM 3868 C C . PHE A 1 480 ? 14.338 -6.239 -17.588 1.00 90.69 480 PHE A C 1
ATOM 3870 O O . PHE A 1 480 ? 14.974 -7.273 -17.816 1.00 90.69 480 PHE A O 1
ATOM 3877 N N . LYS A 1 481 ? 13.016 -6.144 -17.683 1.00 90.81 481 LYS A N 1
ATOM 3878 C CA . LYS A 1 481 ? 12.183 -7.136 -18.344 1.00 90.81 481 LYS A CA 1
ATOM 3879 C C . LYS A 1 481 ? 11.853 -6.616 -19.738 1.00 90.81 481 LYS A C 1
ATOM 3881 O O . LYS A 1 481 ? 11.508 -5.446 -19.906 1.00 90.81 481 LYS A O 1
ATOM 3886 N N . GLY A 1 482 ? 11.992 -7.480 -20.726 1.00 92.56 482 GLY A N 1
ATOM 3887 C CA . GLY A 1 482 ? 11.615 -7.214 -22.098 1.00 92.56 482 GLY A CA 1
ATOM 3888 C C . GLY A 1 482 ? 10.900 -8.399 -22.718 1.00 92.56 482 GLY A C 1
ATOM 3889 O O . GLY A 1 482 ? 10.794 -9.472 -22.120 1.00 92.56 482 GLY A O 1
ATOM 3890 N N . VAL A 1 483 ? 10.399 -8.183 -23.923 1.00 91.94 483 VAL A N 1
ATOM 3891 C CA . VAL A 1 483 ? 9.666 -9.185 -24.688 1.00 91.94 483 VAL A CA 1
ATOM 3892 C C . VAL A 1 483 ? 10.072 -9.108 -26.154 1.00 91.94 483 VAL A C 1
ATOM 3894 O O . VAL A 1 483 ? 10.386 -8.037 -26.679 1.00 91.94 483 VAL A O 1
ATOM 3897 N N . LEU A 1 484 ? 10.125 -10.265 -26.799 1.00 93.12 484 LEU A N 1
ATOM 3898 C CA . LEU A 1 484 ? 10.327 -10.389 -28.237 1.00 93.12 484 LEU A CA 1
ATOM 3899 C C . LEU A 1 484 ? 8.967 -10.302 -28.947 1.00 93.12 484 LEU A C 1
ATOM 3901 O O . LEU A 1 484 ? 7.924 -10.559 -28.350 1.00 93.12 484 LEU A O 1
ATOM 3905 N N . GLU A 1 485 ? 8.956 -10.013 -30.250 1.00 87.31 485 GLU A N 1
ATOM 3906 C CA . GLU A 1 485 ? 7.702 -9.937 -31.030 1.00 87.31 485 GLU A CA 1
ATOM 3907 C C . GLU A 1 485 ? 6.889 -11.238 -31.013 1.00 87.31 485 GLU A C 1
ATOM 3909 O O . GLU A 1 485 ? 5.667 -11.210 -31.120 1.00 87.31 485 GLU A O 1
ATOM 3914 N N . ASN A 1 486 ? 7.556 -12.380 -30.847 1.00 87.75 486 ASN A N 1
ATOM 3915 C CA . ASN A 1 486 ? 6.914 -13.685 -30.742 1.00 87.75 486 ASN A CA 1
ATOM 3916 C C . ASN A 1 486 ? 6.414 -14.013 -29.321 1.00 87.75 486 ASN A C 1
ATOM 3918 O O . ASN A 1 486 ? 5.908 -15.109 -29.113 1.00 87.75 486 ASN A O 1
ATOM 3922 N N . GLY A 1 487 ? 6.540 -13.099 -28.352 1.00 86.88 487 GLY A N 1
ATOM 3923 C CA . GLY A 1 487 ? 6.045 -13.261 -26.980 1.00 86.88 487 GLY A CA 1
ATOM 3924 C C . GLY A 1 487 ? 7.018 -13.943 -26.010 1.00 86.88 487 GLY A C 1
ATOM 3925 O O . GLY A 1 487 ? 6.664 -14.163 -24.854 1.00 86.88 487 GLY A O 1
ATOM 3926 N N . LEU A 1 488 ? 8.239 -14.288 -26.437 1.00 91.12 488 LEU A N 1
ATOM 3927 C CA . LEU A 1 488 ? 9.262 -14.800 -25.518 1.00 91.12 488 LEU A CA 1
ATOM 3928 C C . LEU A 1 488 ? 9.750 -13.677 -24.592 1.00 91.12 488 LEU A C 1
ATOM 3930 O O . LEU A 1 488 ? 10.042 -12.569 -25.046 1.00 91.12 488 LEU A O 1
ATOM 3934 N N . GLU A 1 489 ? 9.857 -13.961 -23.294 1.00 91.56 489 GLU A N 1
ATOM 3935 C CA . GLU A 1 489 ? 10.356 -12.999 -22.309 1.00 91.56 489 GLU A CA 1
ATOM 3936 C C . GLU A 1 489 ? 11.891 -12.971 -22.275 1.00 91.56 489 GLU A C 1
ATOM 3938 O O . GLU A 1 489 ? 12.569 -13.989 -22.448 1.00 91.56 489 GLU A O 1
ATOM 3943 N N . ALA A 1 490 ? 12.441 -11.787 -22.012 1.00 93.56 490 ALA A N 1
ATOM 3944 C CA . ALA A 1 490 ? 13.869 -11.546 -21.897 1.00 93.56 490 ALA A CA 1
ATOM 3945 C C . ALA A 1 490 ? 14.199 -10.750 -20.627 1.00 93.56 490 ALA A C 1
ATOM 3947 O O . ALA A 1 490 ? 13.596 -9.715 -20.343 1.00 93.56 490 ALA A O 1
ATOM 3948 N N . TYR A 1 491 ? 15.208 -11.197 -19.889 1.00 94.94 491 TYR A N 1
ATOM 3949 C CA . TYR A 1 491 ? 15.828 -10.461 -18.800 1.00 94.94 491 TYR A CA 1
ATOM 3950 C C . TYR A 1 491 ? 17.141 -9.844 -19.251 1.00 94.94 491 TYR A C 1
ATOM 3952 O O . TYR A 1 491 ? 18.026 -10.516 -19.779 1.00 94.94 491 TYR A O 1
ATOM 3960 N N . ILE A 1 492 ? 17.297 -8.551 -18.990 1.00 95.50 492 ILE A N 1
ATOM 3961 C CA . ILE A 1 492 ? 18.503 -7.806 -19.348 1.00 95.50 492 ILE A CA 1
ATOM 3962 C C . ILE A 1 492 ? 19.074 -7.214 -18.066 1.00 95.50 492 ILE A C 1
ATOM 3964 O O . ILE A 1 492 ? 18.575 -6.195 -17.586 1.00 95.50 492 ILE A O 1
ATOM 3968 N N . PRO A 1 493 ? 20.075 -7.841 -17.431 1.00 93.25 493 PRO A N 1
ATOM 3969 C CA . PRO A 1 493 ? 20.687 -7.275 -16.234 1.00 93.25 493 PRO A CA 1
ATOM 3970 C C . PRO A 1 493 ? 21.156 -5.837 -16.497 1.00 93.25 493 PRO A C 1
ATOM 3972 O O . PRO A 1 493 ? 21.700 -5.560 -17.561 1.00 93.25 493 PRO A O 1
ATOM 3975 N N . LYS A 1 494 ? 21.007 -4.913 -15.535 1.00 90.38 494 LYS A N 1
ATOM 3976 C CA . LYS A 1 494 ? 21.375 -3.491 -15.742 1.00 90.38 494 LYS A CA 1
ATOM 3977 C C . LYS A 1 494 ? 22.832 -3.328 -16.222 1.00 90.38 494 LYS A C 1
ATOM 3979 O O . LYS A 1 494 ? 23.121 -2.497 -17.076 1.00 90.38 494 LYS A O 1
ATOM 3984 N N . ARG A 1 495 ? 23.738 -4.196 -15.750 1.00 87.19 495 ARG A N 1
ATOM 3985 C CA . ARG A 1 495 ? 25.154 -4.262 -16.178 1.00 87.19 495 ARG A CA 1
ATOM 3986 C C . ARG A 1 495 ? 25.370 -4.685 -17.637 1.00 87.19 495 ARG A C 1
ATOM 3988 O O . ARG A 1 495 ? 26.463 -4.508 -18.159 1.00 87.19 495 ARG A O 1
ATOM 3995 N N . GLU A 1 496 ? 24.373 -5.305 -18.253 1.00 91.88 496 GLU A N 1
ATOM 3996 C CA . GLU A 1 496 ? 24.391 -5.780 -19.637 1.00 91.88 496 GLU A CA 1
ATOM 3997 C C . GLU A 1 496 ? 23.812 -4.740 -20.612 1.00 91.88 496 GLU A C 1
ATOM 3999 O O . GLU A 1 496 ? 23.786 -4.983 -21.814 1.00 91.88 496 GLU A O 1
ATOM 4004 N N . ILE A 1 497 ? 23.385 -3.565 -20.128 1.00 90.81 497 ILE A N 1
ATOM 4005 C CA . ILE A 1 497 ? 22.978 -2.436 -20.981 1.00 90.81 497 ILE A CA 1
ATOM 4006 C C . ILE A 1 497 ? 24.190 -1.682 -21.529 1.00 90.81 497 ILE A C 1
ATOM 4008 O O . ILE A 1 497 ? 24.217 -1.331 -22.704 1.00 90.81 497 ILE A O 1
ATOM 4012 N N . SER A 1 498 ? 25.195 -1.431 -20.688 1.00 86.56 498 SER A N 1
ATOM 4013 C CA . SER A 1 498 ? 26.365 -0.638 -21.061 1.00 86.56 498 SER A CA 1
ATOM 4014 C C . SER A 1 498 ? 27.627 -1.084 -20.326 1.00 86.56 498 SER A C 1
ATOM 4016 O O . SER A 1 498 ? 27.574 -1.683 -19.252 1.00 86.56 498 SER A O 1
ATOM 4018 N N . TRP A 1 499 ? 28.786 -0.784 -20.918 1.00 79.94 499 TRP A N 1
ATOM 4019 C CA . TRP A 1 499 ? 30.097 -0.947 -20.283 1.00 79.94 499 TRP A CA 1
ATOM 4020 C C . TRP A 1 499 ? 30.330 0.073 -19.161 1.00 79.94 499 TRP A C 1
ATOM 4022 O O . TRP A 1 499 ? 31.197 -0.154 -18.311 1.00 79.94 499 TRP A O 1
ATOM 4032 N N . ILE A 1 500 ? 29.548 1.160 -19.135 1.00 76.81 500 ILE A N 1
ATOM 4033 C CA . ILE A 1 500 ? 29.495 2.104 -18.020 1.00 76.81 500 ILE A CA 1
ATOM 4034 C C . ILE A 1 500 ? 28.326 1.822 -17.092 1.00 76.81 500 ILE A C 1
ATOM 4036 O O . ILE A 1 500 ? 27.253 1.391 -17.504 1.00 76.81 500 ILE A O 1
ATOM 4040 N N . GLU A 1 501 ? 28.547 2.129 -15.820 1.00 73.25 501 GLU A N 1
ATOM 4041 C CA . GLU A 1 501 ? 27.477 2.234 -14.841 1.00 73.25 501 GLU A CA 1
ATOM 4042 C C . GLU A 1 501 ? 26.685 3.507 -15.149 1.00 73.25 501 GLU A C 1
ATOM 4044 O O . GLU A 1 501 ? 27.212 4.616 -15.045 1.00 73.25 501 GLU A O 1
ATOM 4049 N N . LEU A 1 502 ? 25.454 3.320 -15.620 1.00 77.94 502 LEU A N 1
ATOM 4050 C CA . LEU A 1 502 ? 24.533 4.405 -15.930 1.00 77.94 502 LEU A CA 1
ATOM 4051 C C . LEU A 1 502 ? 23.720 4.759 -14.676 1.00 77.94 502 LEU A C 1
ATOM 4053 O O . LEU A 1 502 ? 23.275 3.839 -13.979 1.00 77.94 502 LEU A O 1
ATOM 4057 N N . PRO A 1 503 ? 23.484 6.054 -14.397 1.00 73.31 503 PRO A N 1
ATOM 4058 C CA . PRO A 1 503 ? 22.529 6.480 -13.381 1.00 73.31 503 PRO A CA 1
ATOM 4059 C C . PRO A 1 503 ? 21.138 5.899 -13.635 1.00 73.31 503 PRO A C 1
ATOM 4061 O O . PRO A 1 503 ? 20.755 5.646 -14.779 1.00 73.31 503 PRO A O 1
ATOM 4064 N N . GLU A 1 504 ? 20.348 5.745 -12.574 1.00 74.75 504 GLU A N 1
ATOM 4065 C CA . GLU A 1 504 ? 18.999 5.179 -12.681 1.00 74.75 504 GLU A CA 1
ATOM 4066 C C . GLU A 1 504 ? 18.092 6.002 -13.610 1.00 74.75 504 GLU A C 1
ATOM 4068 O O . GLU A 1 504 ? 17.390 5.433 -14.444 1.00 74.75 504 GLU A O 1
ATOM 4073 N N . ASP A 1 505 ? 18.204 7.331 -13.579 1.00 74.56 505 ASP A N 1
ATOM 4074 C CA . ASP A 1 505 ? 17.445 8.227 -14.460 1.00 74.56 505 ASP A CA 1
ATOM 4075 C C . ASP A 1 505 ? 17.772 8.014 -15.949 1.00 74.56 505 ASP A C 1
ATOM 4077 O O . ASP A 1 505 ? 16.888 8.067 -16.807 1.00 74.56 505 ASP A O 1
ATOM 4081 N N . GLU A 1 506 ? 19.037 7.727 -16.273 1.00 80.62 506 GLU A N 1
ATOM 4082 C CA . GLU A 1 506 ? 19.450 7.400 -17.640 1.00 80.62 506 GLU A CA 1
ATOM 4083 C C . GLU A 1 506 ? 19.021 5.988 -18.039 1.00 80.62 506 GLU A C 1
ATOM 4085 O O . GLU A 1 506 ? 18.743 5.739 -19.208 1.00 80.62 506 GLU A O 1
ATOM 4090 N N . LEU A 1 507 ? 18.933 5.054 -17.095 1.00 82.12 507 LEU A N 1
ATOM 4091 C CA . LEU A 1 507 ? 18.441 3.698 -17.339 1.00 82.12 507 LEU A CA 1
ATOM 4092 C C . LEU A 1 507 ? 16.945 3.680 -17.695 1.00 82.12 507 LEU A C 1
ATOM 4094 O O . LEU A 1 507 ? 16.525 2.896 -18.548 1.00 82.12 507 LEU A O 1
ATOM 4098 N N . LEU A 1 508 ? 16.145 4.586 -17.127 1.00 81.88 508 LEU A N 1
ATOM 4099 C CA . LEU A 1 508 ? 14.717 4.706 -17.449 1.00 81.88 508 LEU A CA 1
ATOM 4100 C C . LEU A 1 508 ? 14.461 5.061 -18.922 1.00 81.88 508 LEU A C 1
ATOM 4102 O O . LEU A 1 508 ? 13.421 4.701 -19.468 1.00 81.88 508 LEU A O 1
ATOM 4106 N N . GLN A 1 509 ? 15.419 5.697 -19.606 1.00 86.44 509 GLN A N 1
ATOM 4107 C CA . GLN A 1 509 ? 15.264 6.088 -21.012 1.00 86.44 509 GLN A CA 1
ATOM 4108 C C . GLN A 1 509 ? 15.199 4.896 -21.984 1.00 86.44 509 GLN A C 1
ATOM 4110 O O . GLN A 1 509 ? 14.874 5.091 -23.160 1.00 86.44 509 GLN A O 1
ATOM 4115 N N . TYR A 1 510 ? 15.587 3.701 -21.531 1.00 88.88 510 TYR A N 1
ATOM 4116 C CA . TYR A 1 510 ? 15.584 2.473 -22.327 1.00 88.88 510 TYR A CA 1
ATOM 4117 C C . TYR A 1 510 ? 14.210 1.792 -22.332 1.00 88.88 510 TYR A C 1
ATOM 4119 O O . TYR A 1 510 ? 13.923 1.012 -23.235 1.00 88.88 510 TYR A O 1
ATOM 4127 N N . VAL A 1 511 ? 13.348 2.107 -21.362 1.00 89.56 511 VAL A N 1
ATOM 4128 C CA . VAL A 1 511 ? 12.005 1.531 -21.251 1.00 89.56 511 VAL A CA 1
ATOM 4129 C C . VAL A 1 511 ? 11.129 1.982 -22.418 1.00 89.56 511 VAL A C 1
ATOM 4131 O O . VAL A 1 511 ? 11.167 3.138 -22.840 1.00 89.56 511 VAL A O 1
ATOM 4134 N N . GLY A 1 512 ? 10.347 1.050 -22.955 1.00 87.19 512 GLY A N 1
ATOM 4135 C CA . GLY A 1 512 ? 9.448 1.253 -24.085 1.00 87.19 512 GLY A CA 1
ATOM 4136 C C . GLY A 1 512 ? 10.136 1.264 -25.451 1.00 87.19 512 GLY A C 1
ATOM 4137 O O . GLY A 1 512 ? 9.462 1.531 -26.445 1.00 87.19 512 GLY A O 1
ATOM 4138 N N . LYS A 1 513 ? 11.450 1.002 -25.518 1.00 92.12 513 LYS A N 1
ATOM 4139 C CA . LYS A 1 513 ? 12.232 0.973 -26.763 1.00 92.12 513 LYS A CA 1
ATOM 4140 C C . LYS A 1 513 ? 12.667 -0.446 -27.125 1.00 92.12 513 LYS A C 1
ATOM 4142 O O . LYS A 1 513 ? 12.945 -1.275 -26.258 1.00 92.12 513 LYS A O 1
ATOM 4147 N N . LYS A 1 514 ? 12.783 -0.678 -28.432 1.00 93.88 514 LYS A N 1
ATOM 4148 C CA . LYS A 1 514 ? 13.265 -1.920 -29.042 1.00 93.88 514 LYS A CA 1
ATOM 4149 C C . LYS A 1 514 ? 14.756 -1.814 -29.360 1.00 93.88 514 LYS A C 1
ATOM 4151 O O . LYS A 1 514 ? 15.187 -0.842 -29.982 1.00 93.88 514 LYS A O 1
ATOM 4156 N N . PHE A 1 515 ? 15.529 -2.814 -28.949 1.00 94.94 515 PHE A N 1
ATOM 4157 C CA . PHE A 1 515 ? 16.965 -2.902 -29.198 1.00 94.94 515 PHE A CA 1
ATOM 4158 C C . PHE A 1 515 ? 17.337 -4.285 -29.720 1.00 94.94 515 PHE A C 1
ATOM 4160 O O . PHE A 1 515 ? 16.805 -5.291 -29.257 1.00 94.94 515 PHE A O 1
ATOM 4167 N N . ASN A 1 516 ? 18.302 -4.339 -30.633 1.00 95.62 516 ASN A N 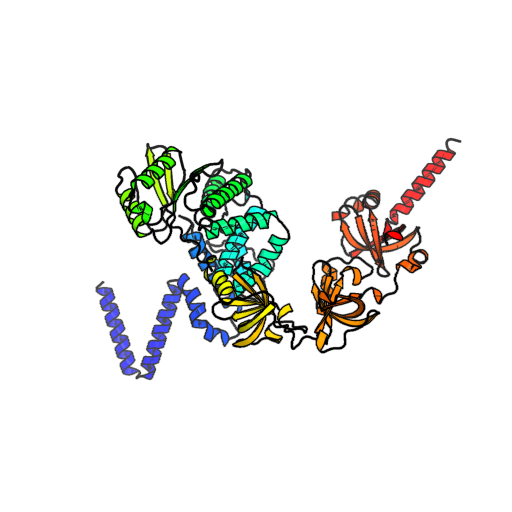1
ATOM 4168 C CA . ASN A 1 516 ? 18.964 -5.594 -30.958 1.00 95.62 516 ASN A CA 1
ATOM 4169 C C . ASN A 1 516 ? 19.878 -5.979 -29.783 1.00 95.62 516 ASN A C 1
ATOM 4171 O O . ASN A 1 516 ? 20.549 -5.110 -29.229 1.00 95.62 516 ASN A O 1
ATOM 4175 N N . MET A 1 517 ? 19.891 -7.244 -29.379 1.00 95.88 517 MET A N 1
ATOM 4176 C CA . MET A 1 517 ? 20.666 -7.753 -28.245 1.00 95.88 517 MET A CA 1
ATOM 4177 C C . MET A 1 517 ? 21.164 -9.168 -28.525 1.00 95.88 517 MET A C 1
ATOM 4179 O O . MET A 1 517 ? 20.600 -9.878 -29.355 1.00 95.88 517 MET A O 1
ATOM 4183 N N . ILE A 1 518 ? 22.216 -9.584 -27.821 1.00 95.81 518 ILE A N 1
ATOM 4184 C CA . ILE A 1 518 ? 22.750 -10.947 -27.896 1.00 95.81 518 ILE A CA 1
ATOM 4185 C C . ILE A 1 518 ? 22.180 -11.780 -26.750 1.00 95.81 518 ILE A C 1
ATOM 4187 O O . ILE A 1 518 ? 22.215 -11.341 -25.599 1.00 95.81 518 ILE A O 1
ATOM 4191 N N . VAL A 1 519 ? 21.714 -12.993 -27.041 1.00 96.12 519 VAL A N 1
ATOM 4192 C CA . VAL A 1 519 ? 21.360 -13.978 -26.010 1.00 96.12 519 VAL A CA 1
ATOM 4193 C C . VAL A 1 519 ? 22.637 -14.470 -25.333 1.00 96.12 519 VAL A C 1
ATOM 4195 O O . VAL A 1 519 ? 23.494 -15.078 -25.972 1.00 96.12 519 VAL A O 1
ATOM 4198 N N . THR A 1 520 ? 22.782 -14.210 -24.039 1.00 94.38 520 THR A N 1
ATOM 4199 C CA . THR A 1 520 ? 23.946 -14.631 -23.248 1.00 94.38 520 THR A CA 1
ATOM 4200 C C . THR A 1 520 ? 23.688 -15.906 -22.461 1.00 94.38 520 THR A C 1
ATOM 4202 O O . THR A 1 520 ? 24.625 -16.670 -22.239 1.00 94.38 520 THR A O 1
ATOM 4205 N N . ASP A 1 521 ? 22.440 -16.154 -22.065 1.00 93.38 521 ASP A N 1
ATOM 4206 C CA . ASP A 1 521 ? 22.046 -17.343 -21.308 1.00 93.38 521 ASP A CA 1
ATOM 4207 C C . ASP A 1 521 ? 20.547 -17.650 -21.485 1.00 93.38 521 ASP A C 1
ATOM 4209 O O . ASP A 1 521 ? 19.792 -16.822 -22.005 1.00 93.38 521 ASP A O 1
ATOM 4213 N N . LYS A 1 522 ? 20.100 -18.825 -21.030 1.00 90.94 522 LYS A N 1
ATOM 4214 C CA . LYS A 1 522 ? 18.681 -19.213 -20.976 1.00 90.94 522 LYS A CA 1
ATOM 4215 C C . LYS A 1 522 ? 18.322 -19.717 -19.581 1.00 90.94 522 LYS A C 1
ATOM 4217 O O . LYS A 1 522 ? 19.013 -20.566 -19.026 1.00 90.94 522 LYS A O 1
ATOM 4222 N N . VAL A 1 523 ? 17.212 -19.231 -19.028 1.00 86.00 523 VAL A N 1
ATOM 4223 C CA . VAL A 1 523 ? 16.701 -19.671 -17.723 1.00 86.00 523 VAL A CA 1
ATOM 4224 C C . VAL A 1 523 ? 15.421 -20.476 -17.934 1.00 86.00 523 VAL A C 1
ATOM 4226 O O . VAL A 1 523 ? 14.314 -19.941 -17.888 1.00 86.00 523 VAL A O 1
ATOM 4229 N N . ASP A 1 524 ? 15.571 -21.783 -18.156 1.00 77.88 524 ASP A N 1
ATOM 4230 C CA . ASP A 1 524 ? 14.452 -22.681 -18.488 1.00 77.88 524 ASP A CA 1
ATOM 4231 C C . ASP A 1 524 ? 13.355 -22.704 -17.410 1.00 77.88 524 ASP A C 1
ATOM 4233 O O . ASP A 1 524 ? 12.167 -22.777 -17.725 1.00 77.88 524 ASP A O 1
ATOM 4237 N N . SER A 1 525 ? 13.732 -22.606 -16.130 1.00 75.62 525 SER A N 1
ATOM 4238 C CA . SER A 1 525 ? 12.778 -22.589 -15.012 1.00 75.62 525 SER A CA 1
ATOM 4239 C C . SER A 1 525 ? 11.878 -21.356 -15.004 1.00 75.62 525 SER A C 1
ATOM 4241 O O . SER A 1 525 ? 10.757 -21.425 -14.509 1.00 75.62 525 SER A O 1
ATOM 4243 N N . GLU A 1 526 ? 12.374 -20.237 -15.529 1.00 71.50 526 GLU A N 1
ATOM 4244 C CA . GLU A 1 526 ? 11.662 -18.958 -15.569 1.00 71.50 526 GLU A CA 1
ATOM 4245 C C . GLU A 1 526 ? 11.063 -18.677 -16.949 1.00 71.50 526 GLU A C 1
ATOM 4247 O O . GLU A 1 526 ? 10.379 -17.672 -17.106 1.00 71.50 526 GLU A O 1
ATOM 4252 N N . ARG A 1 527 ? 11.291 -19.560 -17.938 1.00 84.88 527 ARG A N 1
ATOM 4253 C CA . ARG A 1 527 ? 10.904 -19.343 -19.341 1.00 84.88 527 ARG A CA 1
ATOM 4254 C C . ARG A 1 527 ? 11.324 -17.937 -19.798 1.00 84.88 527 ARG A C 1
ATOM 4256 O O . ARG A 1 527 ? 10.517 -17.163 -20.312 1.00 84.88 527 ARG A O 1
ATOM 4263 N N . ALA A 1 528 ? 12.600 -17.605 -19.591 1.00 88.94 528 ALA A N 1
ATOM 4264 C CA . ALA A 1 528 ? 13.160 -16.310 -19.966 1.00 88.94 528 ALA A CA 1
ATOM 4265 C C . ALA A 1 528 ? 14.568 -16.429 -20.573 1.00 88.94 528 ALA A C 1
ATOM 4267 O O . ALA A 1 528 ? 15.397 -17.233 -20.137 1.00 88.94 528 ALA A O 1
ATOM 4268 N N . LEU A 1 529 ? 14.850 -15.596 -21.576 1.00 94.06 529 LEU A N 1
ATOM 4269 C CA . LEU A 1 529 ? 16.179 -15.434 -22.172 1.00 94.06 529 LEU A CA 1
ATOM 4270 C C . LEU A 1 529 ? 16.978 -14.387 -21.395 1.00 94.06 529 LEU A C 1
ATOM 4272 O O . LEU A 1 529 ? 16.439 -13.343 -21.050 1.00 94.06 529 LEU A O 1
ATOM 4276 N N . VAL A 1 530 ? 18.273 -14.595 -21.170 1.00 95.75 530 VAL A N 1
ATOM 4277 C CA . VAL A 1 530 ? 19.154 -13.541 -20.648 1.00 95.75 530 VAL A CA 1
ATOM 4278 C C . VAL A 1 530 ? 19.840 -12.866 -21.821 1.00 95.75 530 VAL A C 1
ATOM 4280 O O . VAL A 1 530 ? 20.466 -13.531 -22.643 1.00 95.75 530 VAL A O 1
ATOM 4283 N N . CYS A 1 531 ? 19.713 -11.545 -21.914 1.00 96.19 531 CYS A N 1
ATOM 4284 C CA . CYS A 1 531 ? 20.178 -10.777 -23.065 1.00 96.19 531 CYS A CA 1
ATOM 4285 C C . CYS A 1 531 ? 21.200 -9.713 -22.660 1.00 96.19 531 CYS A C 1
ATOM 4287 O O . CYS A 1 531 ? 21.166 -9.191 -21.543 1.00 96.19 531 CYS A O 1
ATOM 4289 N N . SER A 1 532 ? 22.097 -9.375 -23.585 1.00 95.38 532 SER A N 1
ATOM 4290 C CA . SER A 1 532 ? 23.066 -8.292 -23.434 1.00 95.38 532 SER A CA 1
ATOM 4291 C C . SER A 1 532 ? 23.041 -7.348 -24.626 1.00 95.38 532 SER A C 1
ATOM 4293 O O . SER A 1 532 ? 23.221 -7.755 -25.775 1.00 95.38 532 SER A O 1
ATOM 4295 N N . LEU A 1 533 ? 22.823 -6.068 -24.330 1.00 93.31 533 LEU A N 1
ATOM 4296 C CA . LEU A 1 533 ? 22.967 -4.972 -25.283 1.00 93.31 533 LEU A CA 1
ATOM 4297 C C . LEU A 1 533 ? 24.442 -4.576 -25.413 1.00 93.31 533 LEU A C 1
ATOM 4299 O O . LEU A 1 533 ? 24.939 -4.323 -26.506 1.00 93.31 533 LEU A O 1
ATOM 4303 N N . ARG A 1 534 ? 25.154 -4.584 -24.285 1.00 89.19 534 ARG A N 1
ATOM 4304 C CA . ARG A 1 534 ? 26.564 -4.225 -24.155 1.00 89.19 534 ARG A CA 1
ATOM 4305 C C . ARG A 1 534 ? 27.476 -5.108 -25.007 1.00 89.19 534 ARG A C 1
ATOM 4307 O O . ARG A 1 534 ? 28.444 -4.613 -25.581 1.00 89.19 534 ARG A O 1
ATOM 4314 N N . ASP A 1 535 ? 27.175 -6.399 -25.094 1.00 88.75 535 ASP A N 1
ATOM 4315 C CA . ASP A 1 535 ? 28.018 -7.366 -25.803 1.00 88.75 535 ASP A CA 1
ATOM 4316 C C . ASP A 1 535 ? 27.936 -7.236 -27.342 1.00 88.75 535 ASP A C 1
ATOM 4318 O O . ASP A 1 535 ? 28.720 -7.867 -28.055 1.00 88.75 535 ASP A O 1
ATOM 4322 N N . LEU A 1 536 ? 27.052 -6.377 -27.879 1.00 87.12 536 LEU A N 1
ATOM 4323 C CA . LEU A 1 536 ? 27.108 -5.958 -29.288 1.00 87.12 536 LEU A CA 1
ATOM 4324 C C . LEU A 1 536 ? 28.319 -5.070 -29.595 1.00 87.12 536 LEU A C 1
ATOM 4326 O O . LEU A 1 536 ? 28.752 -4.990 -30.748 1.00 87.12 536 LEU A O 1
ATOM 4330 N N . GLU A 1 537 ? 28.862 -4.405 -28.578 1.00 83.25 537 GLU A N 1
ATOM 4331 C CA . GLU A 1 537 ? 30.044 -3.568 -28.692 1.00 83.25 537 GLU A CA 1
ATOM 4332 C C . GLU A 1 537 ? 31.308 -4.333 -28.267 1.00 83.25 537 GLU A C 1
ATOM 4334 O O . GLU A 1 537 ? 31.282 -5.156 -27.347 1.00 83.25 537 GLU A O 1
ATOM 4339 N N . PRO A 1 538 ? 32.462 -4.069 -28.903 1.00 80.38 538 PRO A N 1
ATOM 4340 C CA . PRO A 1 538 ? 33.717 -4.693 -28.502 1.00 80.38 538 PRO A CA 1
ATOM 4341 C C . PRO A 1 538 ? 34.118 -4.280 -27.076 1.00 80.38 538 PRO A C 1
ATOM 4343 O O . PRO A 1 538 ? 34.137 -3.094 -26.768 1.00 80.38 538 PRO A O 1
ATOM 4346 N N . ASP A 1 539 ? 34.521 -5.251 -26.239 1.00 80.56 539 ASP A N 1
ATOM 4347 C CA . ASP A 1 539 ? 34.969 -4.996 -24.854 1.00 80.56 539 ASP A CA 1
ATOM 4348 C C . ASP A 1 539 ? 36.087 -3.927 -24.819 1.00 80.56 539 ASP A C 1
ATOM 4350 O O . ASP A 1 539 ? 37.226 -4.217 -25.231 1.00 80.56 539 ASP A O 1
ATOM 4354 N N . PRO A 1 540 ? 35.811 -2.718 -24.286 1.00 76.94 540 PRO A N 1
ATOM 4355 C CA . PRO A 1 540 ? 36.755 -1.603 -24.299 1.00 76.94 540 PRO A CA 1
ATOM 4356 C C . PRO A 1 540 ? 37.982 -1.874 -23.412 1.00 76.94 540 PRO A C 1
ATOM 4358 O O . PRO A 1 540 ? 39.039 -1.258 -23.574 1.00 76.94 540 PRO A O 1
ATOM 4361 N N . TRP A 1 541 ? 37.906 -2.857 -22.506 1.00 80.00 541 TRP A N 1
ATOM 4362 C CA . TRP A 1 541 ? 39.001 -3.206 -21.602 1.00 80.00 541 TRP A CA 1
ATOM 4363 C C . TRP A 1 541 ? 40.127 -3.997 -22.267 1.00 80.00 541 TRP A C 1
ATOM 4365 O O . TRP A 1 541 ? 41.249 -3.987 -21.757 1.00 80.00 541 TRP A O 1
ATOM 4375 N N . LYS A 1 542 ? 39.881 -4.637 -23.420 1.00 78.50 542 LYS A N 1
ATOM 4376 C CA . LYS A 1 542 ? 40.897 -5.455 -24.110 1.00 78.50 542 LYS A CA 1
ATOM 4377 C C . LYS A 1 542 ? 42.098 -4.636 -24.597 1.00 78.50 542 LYS A C 1
ATOM 4379 O O . LYS A 1 542 ? 43.218 -5.138 -24.579 1.00 78.50 542 LYS A O 1
ATOM 4384 N N . ASN A 1 543 ? 41.890 -3.380 -25.003 1.00 74.06 543 ASN A N 1
ATOM 4385 C CA . ASN A 1 543 ? 42.945 -2.492 -25.520 1.00 74.06 543 ASN A CA 1
ATOM 4386 C C . ASN A 1 543 ? 43.128 -1.203 -24.700 1.00 74.06 543 ASN A C 1
ATOM 4388 O O . ASN A 1 543 ? 43.821 -0.282 -25.141 1.00 74.06 543 ASN A O 1
ATOM 4392 N N . ILE A 1 544 ? 42.582 -1.155 -23.482 1.00 80.31 544 ILE A N 1
ATOM 4393 C CA . ILE A 1 544 ? 42.496 0.063 -22.663 1.00 80.31 544 ILE A CA 1
ATOM 4394 C C . ILE A 1 544 ? 43.843 0.764 -22.437 1.00 80.31 544 ILE A C 1
ATOM 4396 O O . ILE A 1 544 ? 43.898 1.981 -22.321 1.00 80.31 544 ILE A O 1
ATOM 4400 N N . HIS A 1 545 ? 44.951 0.020 -22.409 1.00 75.00 545 HIS A N 1
ATOM 4401 C CA . HIS A 1 545 ? 46.296 0.565 -22.187 1.00 75.00 545 HIS A CA 1
ATOM 4402 C C . HIS A 1 545 ? 46.838 1.397 -23.342 1.00 75.00 545 HIS A C 1
ATOM 4404 O O . HIS A 1 545 ? 47.687 2.257 -23.115 1.00 75.00 545 HIS A O 1
ATOM 4410 N N . LYS A 1 546 ? 46.398 1.105 -24.569 1.00 77.19 546 LYS A N 1
ATOM 4411 C CA . LYS A 1 546 ? 46.827 1.838 -25.763 1.00 77.19 546 LYS A CA 1
ATOM 4412 C C . LYS A 1 546 ? 46.135 3.191 -25.824 1.00 77.19 546 LYS A C 1
ATOM 4414 O O . LYS A 1 546 ? 46.759 4.185 -26.172 1.00 77.19 546 LYS A O 1
ATOM 4419 N N . GLU A 1 547 ? 44.865 3.218 -25.434 1.00 78.69 547 GLU A N 1
ATOM 4420 C CA . GLU A 1 547 ? 44.063 4.431 -25.429 1.00 78.69 547 GLU A CA 1
ATOM 4421 C C . GLU A 1 547 ? 44.286 5.229 -24.137 1.00 78.69 547 GLU A C 1
ATOM 4423 O O . GLU A 1 547 ? 44.732 6.368 -24.192 1.00 78.69 547 GLU A O 1
ATOM 4428 N N . TYR A 1 548 ? 44.059 4.669 -22.953 1.00 83.50 548 TYR A N 1
ATOM 4429 C CA . TYR A 1 548 ? 44.082 5.394 -21.675 1.00 83.50 548 TYR A CA 1
ATOM 4430 C C . TYR A 1 548 ? 45.359 5.114 -20.869 1.00 83.50 548 TYR A C 1
ATOM 4432 O O . TYR A 1 548 ? 45.324 4.530 -19.787 1.00 83.50 548 TYR A O 1
ATOM 4440 N N . PHE A 1 549 ? 46.519 5.541 -21.371 1.00 84.81 549 PHE A N 1
ATOM 4441 C CA . PHE A 1 549 ? 47.783 5.418 -20.636 1.00 84.81 549 PHE A CA 1
ATOM 4442 C C . PHE A 1 549 ? 47.920 6.467 -19.517 1.00 84.81 549 PHE A C 1
ATOM 4444 O O . PHE A 1 549 ? 47.361 7.563 -19.574 1.00 84.81 549 PHE A O 1
ATOM 4451 N N . VAL A 1 550 ? 48.698 6.140 -18.480 1.00 87.50 550 VAL A N 1
ATOM 4452 C CA . VAL A 1 550 ? 48.941 7.042 -17.342 1.00 87.50 550 VAL A CA 1
ATOM 4453 C C . VAL A 1 550 ? 49.572 8.350 -17.821 1.00 87.50 550 VAL A C 1
ATOM 4455 O O . VAL A 1 550 ? 50.596 8.349 -18.495 1.00 87.50 550 VAL A O 1
ATOM 4458 N N . GLY A 1 551 ? 48.975 9.472 -17.424 1.00 85.38 551 GLY A N 1
ATOM 4459 C CA . GLY A 1 551 ? 49.403 10.817 -17.795 1.00 85.38 551 GLY A CA 1
ATOM 4460 C C . GLY A 1 551 ? 48.684 11.407 -19.009 1.00 85.38 551 GLY A C 1
ATOM 4461 O O . GLY A 1 551 ? 48.822 12.617 -19.208 1.00 85.38 551 GLY A O 1
ATOM 4462 N N . ARG A 1 552 ? 47.905 10.609 -19.763 1.00 88.62 552 ARG A N 1
ATOM 4463 C CA . ARG A 1 552 ? 47.037 11.098 -20.847 1.00 88.62 552 ARG A CA 1
ATOM 4464 C C . ARG A 1 552 ? 46.022 12.088 -20.290 1.00 88.62 552 ARG A C 1
ATOM 4466 O O . ARG A 1 552 ? 45.344 11.775 -19.313 1.00 88.62 552 ARG A O 1
ATOM 4473 N N . GLU A 1 553 ? 45.935 13.252 -20.918 1.00 91.88 553 GLU A N 1
ATOM 4474 C CA . GLU A 1 553 ? 44.918 14.267 -20.646 1.00 91.88 553 GLU A CA 1
ATOM 4475 C C . GLU A 1 553 ? 43.689 14.025 -21.520 1.00 91.88 553 GLU A C 1
ATOM 4477 O O . GLU A 1 553 ? 43.801 13.558 -22.656 1.00 91.88 553 GLU A O 1
ATOM 4482 N N . LEU A 1 554 ? 42.520 14.289 -20.955 1.00 92.62 554 LEU A N 1
ATOM 4483 C CA . LEU A 1 554 ? 41.223 14.112 -21.589 1.00 92.62 554 LEU A CA 1
ATOM 4484 C C . LEU A 1 554 ? 40.175 14.969 -20.875 1.00 92.62 554 LEU A C 1
ATOM 4486 O O . LEU A 1 554 ? 40.362 15.372 -19.727 1.00 92.62 554 LEU A O 1
ATOM 4490 N N . ASN A 1 555 ? 39.063 15.217 -21.556 1.00 92.31 555 ASN A N 1
ATOM 4491 C CA . ASN A 1 555 ? 37.914 15.899 -20.977 1.00 92.31 555 ASN A CA 1
ATOM 4492 C C . ASN A 1 555 ? 36.877 14.861 -20.585 1.00 92.31 555 ASN A C 1
ATOM 4494 O O . ASN A 1 555 ? 36.488 14.048 -21.421 1.00 92.31 555 ASN A O 1
ATOM 4498 N N . GLY A 1 556 ? 36.465 14.881 -19.319 1.00 91.56 556 GLY A N 1
ATOM 4499 C CA . GLY A 1 556 ? 35.410 14.013 -18.816 1.00 91.56 556 GLY A CA 1
ATOM 4500 C C . GLY A 1 556 ? 34.163 14.804 -18.450 1.00 91.56 556 GLY A C 1
ATOM 4501 O O . GLY A 1 556 ? 34.278 15.925 -17.960 1.00 91.56 556 GLY A O 1
ATOM 4502 N N . LYS A 1 557 ? 32.977 14.239 -18.662 1.00 90.62 557 LYS A N 1
ATOM 4503 C CA . LYS A 1 557 ? 31.697 14.858 -18.289 1.00 90.62 557 LYS A CA 1
ATOM 4504 C C . LYS A 1 557 ? 31.193 14.260 -16.977 1.00 90.62 557 LYS A C 1
ATOM 4506 O O . LYS A 1 557 ? 31.211 13.046 -16.832 1.00 90.62 557 LYS A O 1
ATOM 4511 N N . ILE A 1 558 ? 30.773 15.077 -16.012 1.00 86.88 558 ILE A N 1
ATOM 4512 C CA . ILE A 1 558 ? 30.308 14.578 -14.706 1.00 86.88 558 ILE A CA 1
ATOM 4513 C C . ILE A 1 558 ? 29.024 13.768 -14.887 1.00 86.88 558 ILE A C 1
ATOM 4515 O O . ILE A 1 558 ? 28.053 14.288 -15.429 1.00 86.88 558 ILE A O 1
ATOM 4519 N N . ILE A 1 559 ? 29.032 12.524 -14.409 1.00 83.44 559 ILE A N 1
ATOM 4520 C CA . ILE A 1 559 ? 27.859 11.639 -14.368 1.00 83.44 559 ILE A CA 1
ATOM 4521 C C . ILE A 1 559 ? 27.271 11.618 -12.952 1.00 83.44 559 ILE A C 1
ATOM 4523 O O . ILE A 1 559 ? 26.062 11.688 -12.776 1.00 83.44 559 ILE A O 1
ATOM 4527 N N . GLU A 1 560 ? 28.129 11.549 -11.931 1.00 83.81 560 GLU A N 1
ATOM 4528 C CA . GLU A 1 560 ? 27.708 11.344 -10.543 1.00 83.81 560 GLU A CA 1
ATOM 4529 C C . GLU A 1 560 ? 28.648 12.071 -9.573 1.00 83.81 560 GLU A C 1
ATOM 4531 O O . GLU A 1 560 ? 29.866 12.136 -9.789 1.00 83.81 560 GLU A O 1
ATOM 4536 N N . ILE A 1 561 ? 28.086 12.611 -8.490 1.00 83.69 561 ILE A N 1
ATOM 4537 C CA . ILE A 1 561 ? 28.808 13.335 -7.441 1.00 83.69 561 ILE A CA 1
ATOM 4538 C C . ILE A 1 561 ? 28.414 12.739 -6.086 1.00 83.69 561 ILE A C 1
ATOM 4540 O O . ILE A 1 561 ? 27.277 12.892 -5.655 1.00 83.69 561 ILE A O 1
ATOM 4544 N N . ASN A 1 562 ? 29.371 12.111 -5.399 1.00 84.31 562 ASN A N 1
ATOM 4545 C CA . ASN A 1 562 ? 29.182 11.507 -4.078 1.00 84.31 562 ASN A CA 1
ATOM 4546 C C . ASN A 1 562 ? 30.235 12.011 -3.087 1.00 84.31 562 ASN A C 1
ATOM 4548 O O . ASN A 1 562 ? 31.321 12.424 -3.488 1.00 84.31 562 ASN A O 1
ATOM 4552 N N . GLU A 1 563 ? 29.991 11.845 -1.782 1.00 81.06 563 GLU A N 1
ATOM 4553 C CA . GLU A 1 563 ? 30.881 12.317 -0.699 1.00 81.06 563 GLU A CA 1
ATOM 4554 C C . GLU A 1 563 ? 32.338 11.811 -0.788 1.00 81.06 563 GLU A C 1
ATOM 4556 O O . GLU A 1 563 ? 33.274 12.412 -0.238 1.00 81.06 563 GLU A O 1
ATOM 4561 N N . PHE A 1 564 ? 32.550 10.694 -1.486 1.00 80.44 564 PHE A N 1
ATOM 4562 C CA . PHE A 1 564 ? 33.854 10.050 -1.622 1.00 80.44 564 PHE A CA 1
ATOM 4563 C C . PHE A 1 564 ? 34.548 10.329 -2.955 1.00 80.44 564 PHE A C 1
ATOM 4565 O O . PHE A 1 564 ? 35.777 10.219 -3.027 1.00 80.44 564 PHE A O 1
ATOM 4572 N N . ASN A 1 565 ? 33.803 10.614 -4.024 1.00 89.19 565 ASN A N 1
ATOM 4573 C CA . ASN A 1 565 ? 34.356 10.732 -5.371 1.00 89.19 565 ASN A CA 1
ATOM 4574 C C . ASN A 1 565 ? 33.382 11.389 -6.360 1.00 89.19 565 ASN A C 1
ATOM 4576 O O . ASN A 1 565 ? 32.176 11.386 -6.148 1.00 89.19 565 ASN A O 1
ATOM 4580 N N . VAL A 1 566 ? 33.936 11.889 -7.465 1.00 87.31 566 VAL A N 1
ATOM 4581 C CA . VAL A 1 566 ? 33.189 12.339 -8.648 1.00 87.31 566 VAL A CA 1
ATOM 4582 C C . VAL A 1 566 ? 33.440 11.360 -9.792 1.00 87.31 566 VAL A C 1
ATOM 4584 O O . VAL A 1 566 ? 34.600 11.050 -10.100 1.00 87.31 566 VAL A O 1
ATOM 4587 N N . LEU A 1 567 ? 32.363 10.876 -10.409 1.00 89.69 567 LEU A N 1
ATOM 4588 C CA . LEU A 1 567 ? 32.381 9.979 -11.561 1.00 89.69 567 LEU A CA 1
ATOM 4589 C C . LEU A 1 567 ? 32.276 10.790 -12.855 1.00 89.69 567 LEU A C 1
ATOM 4591 O O . LEU A 1 567 ? 31.419 11.664 -12.988 1.00 89.69 567 LEU A O 1
ATOM 4595 N N . LEU A 1 568 ? 33.150 10.488 -13.810 1.00 90.56 568 LEU A N 1
ATOM 4596 C CA . LEU A 1 568 ? 33.214 11.140 -15.112 1.00 90.56 568 LEU A CA 1
ATOM 4597 C C . LEU A 1 568 ? 33.021 10.124 -16.236 1.00 90.56 568 LEU A C 1
ATOM 4599 O O . LEU A 1 568 ? 33.683 9.086 -16.233 1.00 90.56 568 LEU A O 1
ATOM 4603 N N . ASP A 1 569 ? 32.201 10.473 -17.222 1.00 87.62 569 ASP A N 1
ATOM 4604 C CA . ASP A 1 569 ? 32.215 9.883 -18.559 1.00 87.62 569 ASP A CA 1
ATOM 4605 C C . ASP A 1 569 ? 33.490 10.345 -19.262 1.00 87.62 569 ASP A C 1
ATOM 4607 O O . ASP A 1 569 ? 33.730 11.548 -19.366 1.00 87.62 569 ASP A O 1
ATOM 4611 N N . ILE A 1 570 ? 34.318 9.408 -19.715 1.00 88.75 570 ILE A N 1
ATOM 4612 C CA . ILE A 1 570 ? 35.584 9.690 -20.405 1.00 88.75 570 ILE A CA 1
ATOM 4613 C C . ILE A 1 570 ? 35.577 9.237 -21.869 1.00 88.75 570 ILE A C 1
ATOM 4615 O O . ILE A 1 570 ? 36.647 9.128 -22.482 1.00 88.75 570 ILE A O 1
ATOM 4619 N N . GLY A 1 571 ? 34.388 9.000 -22.429 1.00 81.06 571 GLY A N 1
ATOM 4620 C CA . GLY A 1 571 ? 34.182 8.530 -23.794 1.00 81.06 571 GLY A CA 1
ATOM 4621 C C . GLY A 1 571 ? 34.434 7.030 -23.961 1.00 81.06 571 GLY A C 1
ATOM 4622 O O . GLY A 1 571 ? 34.936 6.361 -23.057 1.00 81.06 571 GLY A O 1
ATOM 4623 N N . ASN A 1 572 ? 34.083 6.502 -25.139 1.00 75.19 572 ASN A N 1
ATOM 4624 C CA . ASN A 1 572 ? 34.190 5.078 -25.494 1.00 75.19 572 ASN A CA 1
ATOM 4625 C C . ASN A 1 572 ? 33.485 4.138 -24.498 1.00 75.19 572 ASN A C 1
ATOM 4627 O O . ASN A 1 572 ? 33.980 3.044 -24.233 1.00 75.19 572 ASN A O 1
ATOM 4631 N N . ASN A 1 573 ? 32.355 4.572 -23.927 1.00 73.12 573 ASN A N 1
ATOM 4632 C CA . ASN A 1 573 ? 31.616 3.834 -22.900 1.00 73.12 573 ASN A CA 1
ATOM 4633 C C . ASN A 1 573 ? 32.528 3.391 -21.741 1.00 73.12 573 ASN A C 1
ATOM 4635 O O . ASN A 1 573 ? 32.498 2.245 -21.287 1.00 73.12 573 ASN A O 1
ATOM 4639 N N . LEU A 1 574 ? 33.322 4.331 -21.222 1.00 82.50 574 LEU A N 1
ATOM 4640 C CA . LEU A 1 574 ? 34.158 4.138 -20.043 1.00 82.50 574 LEU A CA 1
ATOM 4641 C C . LEU A 1 574 ? 33.933 5.254 -19.028 1.00 82.50 574 LEU A C 1
ATOM 4643 O O . LEU A 1 574 ? 33.763 6.418 -19.385 1.00 82.50 574 LEU A O 1
ATOM 4647 N N . THR A 1 575 ? 34.021 4.904 -17.744 1.00 85.69 575 THR A N 1
ATOM 4648 C CA . THR A 1 575 ? 34.020 5.885 -16.656 1.00 85.69 575 THR A CA 1
ATOM 4649 C C . THR A 1 575 ? 35.377 5.986 -15.979 1.00 85.69 575 THR A C 1
ATOM 4651 O O . THR A 1 575 ? 36.152 5.025 -15.869 1.00 85.69 575 THR A O 1
ATOM 4654 N N . GLY A 1 576 ? 35.668 7.181 -15.478 1.00 89.50 576 GLY A N 1
ATOM 4655 C CA . GLY A 1 576 ? 36.796 7.416 -14.600 1.00 89.50 576 GLY A CA 1
ATOM 4656 C C . GLY A 1 576 ? 36.382 8.136 -13.324 1.00 89.50 576 GLY A C 1
ATOM 4657 O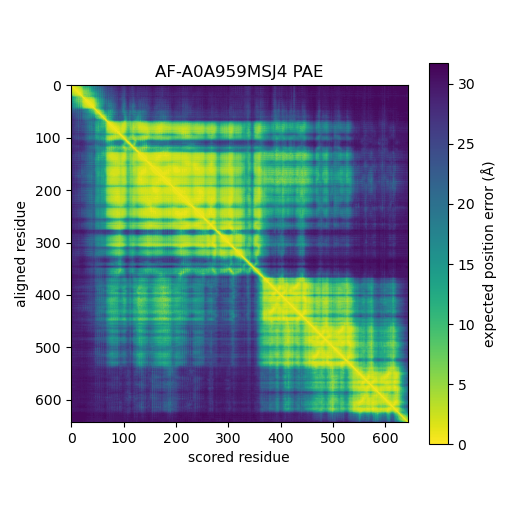 O . GLY A 1 576 ? 35.500 8.985 -13.313 1.00 89.50 576 GLY A O 1
ATOM 4658 N N . ARG A 1 577 ? 37.036 7.784 -12.218 1.00 92.12 577 ARG A N 1
ATOM 4659 C CA . ARG A 1 577 ? 36.715 8.290 -10.878 1.00 92.12 577 ARG A CA 1
ATOM 4660 C C . ARG A 1 577 ? 37.786 9.253 -10.392 1.00 92.12 577 ARG A C 1
ATOM 4662 O O . ARG A 1 577 ? 38.968 8.888 -10.382 1.00 92.12 577 ARG A O 1
ATOM 4669 N N . ILE A 1 578 ? 37.381 10.435 -9.928 1.00 92.88 578 ILE A N 1
ATOM 4670 C CA . ILE A 1 578 ? 38.232 11.350 -9.159 1.00 92.88 578 ILE A CA 1
ATOM 4671 C C . ILE A 1 578 ? 37.901 11.183 -7.669 1.00 92.88 578 ILE A C 1
ATOM 4673 O O . ILE A 1 578 ? 36.822 11.579 -7.237 1.00 92.88 578 ILE A O 1
ATOM 4677 N N . PRO A 1 579 ? 38.810 10.633 -6.847 1.00 90.31 579 PRO A N 1
ATOM 4678 C CA . PRO A 1 579 ? 38.634 10.598 -5.398 1.00 90.31 579 PRO A CA 1
ATOM 4679 C C . PRO A 1 579 ? 38.536 12.007 -4.797 1.00 90.31 579 PRO A C 1
ATOM 4681 O O . PRO A 1 579 ? 39.278 12.904 -5.206 1.00 90.31 579 PRO A O 1
ATOM 4684 N N . SER A 1 580 ? 37.716 12.180 -3.758 1.00 87.25 580 SER A N 1
ATOM 4685 C CA . SER A 1 580 ? 37.494 13.474 -3.092 1.00 87.25 580 SER A CA 1
ATOM 4686 C C . SER A 1 580 ? 38.779 14.129 -2.583 1.00 87.25 580 SER A C 1
ATOM 4688 O O . SER A 1 580 ? 38.890 15.353 -2.579 1.00 87.25 580 SER A O 1
ATOM 4690 N N . ILE A 1 581 ? 39.797 13.333 -2.234 1.00 85.00 581 ILE A N 1
ATOM 4691 C CA . ILE A 1 581 ? 41.109 13.849 -1.828 1.00 85.00 581 ILE A CA 1
ATOM 4692 C C . ILE A 1 581 ? 41.783 14.662 -2.944 1.00 85.00 581 ILE A C 1
ATOM 4694 O O . ILE A 1 581 ? 42.341 15.719 -2.674 1.00 85.00 581 ILE A O 1
ATOM 4698 N N . TYR A 1 582 ? 41.664 14.238 -4.208 1.00 87.62 582 TYR A N 1
ATOM 4699 C CA . TYR A 1 582 ? 42.228 14.977 -5.340 1.00 87.62 582 TYR A CA 1
ATOM 4700 C C . TYR A 1 582 ? 41.422 16.242 -5.645 1.00 87.62 582 TYR A C 1
ATOM 4702 O O . TYR A 1 582 ? 42.007 17.240 -6.058 1.00 87.62 582 TYR A O 1
ATOM 4710 N N . LEU A 1 583 ? 40.108 16.240 -5.405 1.00 85.56 583 LEU A N 1
ATOM 4711 C CA . LEU A 1 583 ? 39.260 17.428 -5.559 1.00 85.56 583 LEU A CA 1
ATOM 4712 C C . LEU A 1 583 ? 39.614 18.492 -4.513 1.00 85.56 583 LEU A C 1
ATOM 4714 O O . LEU A 1 583 ? 39.915 19.629 -4.870 1.00 85.56 583 LEU A O 1
ATOM 4718 N N . LYS A 1 584 ? 39.728 18.098 -3.240 1.00 82.44 584 LYS A N 1
ATOM 4719 C CA . LYS A 1 584 ? 40.078 18.998 -2.126 1.00 82.44 584 LYS A CA 1
ATOM 4720 C C . LYS A 1 584 ? 41.459 19.650 -2.273 1.00 82.44 584 LYS A C 1
ATOM 4722 O O . LYS A 1 584 ? 41.658 20.782 -1.843 1.00 82.44 584 LYS A O 1
ATOM 4727 N N . GLU A 1 585 ? 42.406 18.985 -2.933 1.00 81.38 585 GLU A N 1
ATOM 4728 C CA . GLU A 1 585 ? 43.741 19.533 -3.237 1.00 81.38 585 GLU A CA 1
ATOM 4729 C C . GLU A 1 585 ? 43.739 20.586 -4.379 1.00 81.38 585 GLU A C 1
ATOM 4731 O O . GLU A 1 585 ? 44.729 21.304 -4.595 1.00 81.38 585 GLU A O 1
ATOM 4736 N N . SER A 1 586 ? 42.621 20.724 -5.101 1.00 78.44 586 SER A N 1
ATOM 4737 C CA . SER A 1 586 ? 42.531 21.458 -6.374 1.00 78.44 586 SER A CA 1
ATOM 4738 C C . SER A 1 586 ? 42.078 22.918 -6.263 1.00 78.44 586 SER A C 1
ATOM 4740 O O . SER A 1 586 ? 41.963 23.594 -7.287 1.00 78.44 586 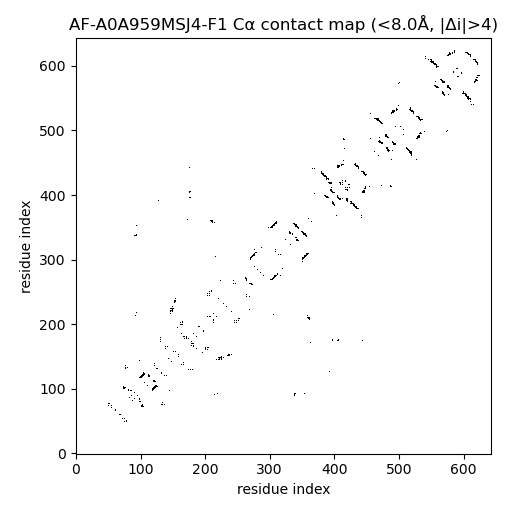SER A O 1
ATOM 4742 N N . GLY A 1 587 ? 41.888 23.437 -5.045 1.00 77.38 587 GLY A N 1
ATOM 4743 C CA . GLY A 1 587 ? 41.472 24.822 -4.776 1.00 77.38 587 GLY A CA 1
ATOM 4744 C C . GLY A 1 587 ? 40.078 24.926 -4.149 1.00 77.38 587 GLY A C 1
ATOM 4745 O O . GLY A 1 587 ? 39.385 23.923 -4.018 1.00 77.38 587 GLY A O 1
ATOM 4746 N N . TYR A 1 588 ? 39.681 26.142 -3.754 1.00 73.19 588 TYR A N 1
ATOM 4747 C CA . TYR A 1 588 ? 38.445 26.403 -2.996 1.00 73.19 588 TYR A CA 1
ATOM 4748 C C . TYR A 1 588 ? 37.177 25.934 -3.732 1.00 73.19 588 TYR A C 1
ATOM 4750 O O . TYR A 1 588 ? 36.330 25.280 -3.137 1.00 73.19 588 TYR A O 1
ATOM 4758 N N . GLU A 1 589 ? 37.117 26.167 -5.046 1.00 72.81 589 GLU A N 1
ATOM 4759 C CA . GLU A 1 589 ? 36.034 25.732 -5.945 1.00 72.81 589 GLU A CA 1
ATOM 4760 C C . GLU A 1 589 ? 35.741 24.221 -5.844 1.00 72.81 589 GLU A C 1
ATOM 4762 O O . GLU A 1 589 ? 34.588 23.818 -5.737 1.00 72.81 589 GLU A O 1
ATOM 4767 N N . PHE A 1 590 ? 36.778 23.379 -5.794 1.00 81.62 590 PHE A N 1
ATOM 4768 C CA . PHE A 1 590 ? 36.642 21.918 -5.725 1.00 81.62 590 PHE A CA 1
ATOM 4769 C C . PHE A 1 590 ? 36.730 21.348 -4.303 1.00 81.62 590 PHE A C 1
ATOM 4771 O O . PHE A 1 590 ? 36.544 20.148 -4.104 1.00 81.62 590 PHE A O 1
ATOM 4778 N N . ALA A 1 591 ? 37.035 22.179 -3.305 1.00 77.38 591 ALA A N 1
ATOM 4779 C CA . ALA A 1 591 ? 36.994 21.765 -1.907 1.00 77.38 591 ALA A CA 1
ATOM 4780 C C . ALA A 1 591 ? 35.549 21.512 -1.453 1.00 77.38 591 ALA A C 1
ATOM 4782 O O . ALA A 1 591 ? 35.314 20.552 -0.719 1.00 77.38 591 ALA A O 1
ATOM 4783 N N . ASP A 1 592 ? 34.609 22.311 -1.967 1.00 81.88 592 ASP A N 1
ATOM 4784 C CA . ASP A 1 592 ? 33.162 22.146 -1.797 1.00 81.88 592 ASP A CA 1
ATOM 4785 C C . ASP A 1 592 ? 32.482 21.634 -3.083 1.00 81.88 592 ASP A C 1
ATOM 4787 O O . ASP A 1 592 ? 31.488 22.161 -3.579 1.00 81.88 592 ASP A O 1
ATOM 4791 N N . TYR A 1 593 ? 33.077 20.602 -3.684 1.00 81.06 593 TYR A N 1
ATOM 4792 C CA . TYR A 1 593 ? 32.648 20.065 -4.976 1.00 81.06 593 TYR A CA 1
ATOM 4793 C C . TYR A 1 593 ? 31.207 19.525 -4.995 1.00 81.06 593 TYR A C 1
ATOM 4795 O O . TYR A 1 593 ? 30.617 19.477 -6.067 1.00 81.06 593 TYR A O 1
ATOM 4803 N N . MET A 1 594 ? 30.644 19.132 -3.846 1.00 82.56 594 MET A N 1
ATOM 4804 C CA . MET A 1 594 ? 29.257 18.648 -3.748 1.00 82.56 594 MET A CA 1
ATOM 4805 C C . MET A 1 594 ? 28.241 19.753 -4.066 1.00 82.56 594 MET A C 1
ATOM 4807 O O . MET A 1 594 ? 27.188 19.465 -4.620 1.00 82.56 594 MET A O 1
ATOM 4811 N N . ASN A 1 595 ? 28.569 21.007 -3.735 1.00 81.44 595 ASN A N 1
ATOM 4812 C CA . ASN A 1 595 ? 27.704 22.160 -3.983 1.00 81.44 595 ASN A CA 1
ATOM 4813 C C . ASN A 1 595 ? 28.084 22.913 -5.266 1.00 81.44 595 ASN A C 1
ATOM 4815 O O . ASN A 1 595 ? 27.237 23.553 -5.883 1.00 81.44 595 ASN A O 1
ATOM 4819 N N . ASN A 1 596 ? 29.361 22.858 -5.658 1.00 80.75 596 ASN A N 1
ATOM 4820 C CA . ASN A 1 596 ? 29.897 23.689 -6.738 1.00 80.75 596 ASN A CA 1
ATOM 4821 C C . ASN A 1 596 ? 29.959 22.995 -8.103 1.00 80.75 596 ASN A C 1
ATOM 4823 O O . ASN A 1 596 ? 30.099 23.679 -9.116 1.00 80.75 596 ASN A O 1
ATOM 4827 N N . LEU A 1 597 ? 29.913 21.660 -8.148 1.00 83.06 597 LEU A N 1
ATOM 4828 C CA . LEU A 1 597 ? 29.908 20.915 -9.404 1.00 83.06 597 LEU A CA 1
ATOM 4829 C C . LEU A 1 597 ? 28.498 20.490 -9.775 1.00 83.06 597 LEU A C 1
ATOM 4831 O O . LEU A 1 597 ? 27.686 20.150 -8.921 1.00 83.06 597 LEU A O 1
ATOM 4835 N N . VAL A 1 598 ? 28.234 20.477 -11.076 1.00 81.69 598 VAL A N 1
ATOM 4836 C CA . VAL A 1 598 ? 26.924 20.117 -11.617 1.00 81.69 598 VAL A CA 1
ATOM 4837 C C . VAL A 1 598 ? 27.068 18.893 -12.511 1.00 81.69 598 VAL A C 1
ATOM 4839 O O . VAL A 1 598 ? 28.010 18.792 -13.302 1.00 81.69 598 VAL A O 1
ATOM 4842 N N . ILE A 1 599 ? 26.122 17.959 -12.405 1.00 84.12 599 ILE A N 1
ATOM 4843 C CA . ILE A 1 599 ? 26.032 16.817 -13.319 1.00 84.12 599 ILE A CA 1
ATOM 4844 C C . ILE A 1 599 ? 25.967 17.340 -14.759 1.00 84.12 599 ILE A C 1
ATOM 4846 O O . ILE A 1 599 ? 25.252 18.285 -15.083 1.00 84.12 599 ILE A O 1
ATOM 4850 N N . GLY A 1 600 ? 26.776 16.748 -15.627 1.00 78.81 600 GLY A N 1
ATOM 4851 C CA . GLY A 1 600 ? 26.931 17.145 -17.016 1.00 78.81 600 GLY A CA 1
ATOM 4852 C C . GLY A 1 600 ? 27.998 18.209 -17.289 1.00 78.81 600 GLY A C 1
ATOM 4853 O O . GLY A 1 600 ? 28.279 18.476 -18.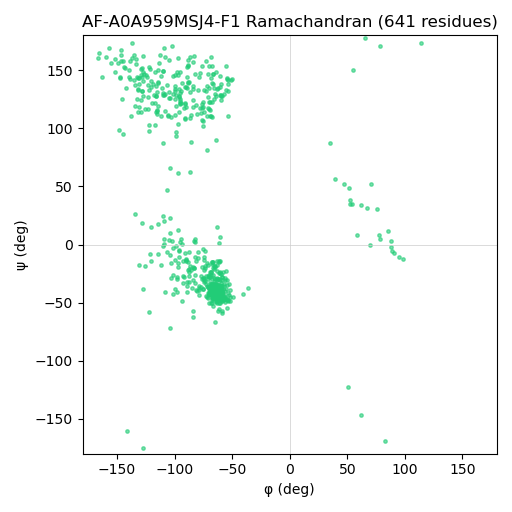458 1.00 78.81 600 GLY A O 1
ATOM 4854 N N . GLN A 1 601 ? 28.634 18.780 -16.262 1.00 84.12 601 GLN A N 1
ATOM 4855 C CA . GLN A 1 601 ? 29.775 19.685 -16.423 1.00 84.12 601 GLN A CA 1
ATOM 4856 C C . GLN A 1 601 ? 31.004 18.939 -16.970 1.00 84.12 601 GLN A C 1
ATOM 4858 O O . GLN A 1 601 ? 31.306 17.825 -16.548 1.00 84.12 601 GLN A O 1
ATOM 4863 N N . GLY A 1 602 ? 31.738 19.557 -17.898 1.00 88.50 602 GLY A N 1
ATOM 4864 C CA . GLY A 1 602 ? 33.015 19.035 -18.393 1.00 88.50 602 GLY A CA 1
ATOM 4865 C C . GLY A 1 602 ? 34.186 19.415 -17.481 1.00 88.50 602 GLY A C 1
ATOM 4866 O O . GLY A 1 602 ? 34.314 20.576 -17.095 1.00 88.50 602 GLY A O 1
ATOM 4867 N N . LEU A 1 603 ? 35.058 18.457 -17.165 1.00 92.00 603 LEU A N 1
ATOM 4868 C CA . LEU A 1 603 ? 36.286 18.650 -16.395 1.00 92.00 603 LEU A CA 1
ATOM 4869 C C . LEU A 1 603 ? 37.514 18.192 -17.189 1.00 92.00 603 LEU A C 1
ATOM 4871 O O . LEU A 1 603 ? 37.554 17.078 -17.713 1.00 92.00 603 LEU A O 1
ATOM 4875 N N . GLU A 1 604 ? 38.550 19.032 -17.199 1.00 92.00 604 GLU A N 1
ATOM 4876 C CA . GLU A 1 604 ? 39.872 18.669 -17.712 1.00 92.00 604 GLU A CA 1
ATOM 4877 C C . GLU A 1 604 ? 40.607 17.784 -16.702 1.00 92.00 604 GLU A C 1
ATOM 4879 O O . GLU A 1 604 ? 40.919 18.190 -15.571 1.00 92.00 604 GLU A O 1
ATOM 4884 N N . VAL A 1 605 ? 40.907 16.559 -17.116 1.00 94.00 605 VAL A N 1
ATOM 4885 C CA . VAL A 1 605 ? 41.480 15.527 -16.256 1.00 94.00 605 VAL A CA 1
ATOM 4886 C C . VAL A 1 605 ? 42.619 14.794 -16.942 1.00 94.00 605 VAL A C 1
ATOM 4888 O O . VAL A 1 605 ? 42.771 14.807 -18.159 1.00 94.00 605 VAL A O 1
ATOM 4891 N N . PHE A 1 606 ? 43.418 14.088 -16.150 1.00 93.06 606 PHE A N 1
ATOM 4892 C CA . PHE A 1 606 ? 44.381 13.129 -16.662 1.00 93.06 606 PHE A CA 1
ATOM 4893 C C . PHE A 1 606 ? 44.257 11.771 -15.980 1.00 93.06 606 PHE A C 1
ATOM 4895 O O . PHE A 1 606 ? 43.883 11.652 -14.807 1.00 93.06 606 PHE A O 1
ATOM 4902 N N . VAL A 1 607 ? 44.634 10.727 -16.716 1.00 91.69 607 VAL A N 1
ATOM 4903 C CA . VAL A 1 607 ? 44.675 9.352 -16.216 1.00 91.69 607 VAL A CA 1
ATOM 4904 C C . VAL A 1 607 ? 45.776 9.230 -15.166 1.00 91.69 607 VAL A C 1
ATOM 4906 O O . VAL A 1 607 ? 46.966 9.266 -15.478 1.00 91.69 607 VAL A O 1
ATOM 4909 N N . SER A 1 608 ? 45.396 9.057 -13.902 1.00 89.56 608 SER A N 1
ATOM 4910 C CA . SER A 1 608 ? 46.355 8.844 -12.812 1.00 89.56 608 SER A CA 1
ATOM 4911 C C . SER A 1 608 ? 46.762 7.376 -12.680 1.00 89.56 608 SER A C 1
ATOM 4913 O O . SER A 1 608 ? 47.918 7.082 -12.376 1.00 89.56 608 SER A O 1
ATOM 4915 N N . LYS A 1 609 ? 45.817 6.449 -12.893 1.00 86.06 609 LYS A N 1
ATOM 4916 C CA . LYS A 1 609 ? 46.043 5.002 -12.815 1.00 86.06 609 LYS A CA 1
ATOM 4917 C C . LYS A 1 609 ? 44.910 4.233 -13.494 1.00 86.06 609 LYS A C 1
ATOM 4919 O O . LYS A 1 609 ? 43.753 4.611 -13.355 1.00 86.06 609 LYS A O 1
ATOM 4924 N N . VAL A 1 610 ? 45.242 3.121 -14.144 1.00 85.56 610 VAL A N 1
ATOM 4925 C CA . VAL A 1 610 ? 44.275 2.176 -14.729 1.00 85.56 610 VAL A CA 1
ATOM 4926 C C . VAL A 1 610 ? 44.295 0.876 -13.931 1.00 85.56 610 VAL A C 1
ATOM 4928 O O . VAL A 1 610 ? 45.370 0.373 -13.599 1.00 85.56 610 VAL A O 1
ATOM 4931 N N . PHE A 1 611 ? 43.119 0.339 -13.607 1.00 80.38 611 PHE A N 1
ATOM 4932 C CA . PHE A 1 611 ? 42.962 -0.905 -12.856 1.00 80.38 611 PHE A CA 1
ATOM 4933 C C . PHE A 1 611 ? 42.249 -1.950 -13.719 1.00 80.38 611 PHE A C 1
ATOM 4935 O O . PHE A 1 611 ? 41.033 -1.906 -13.854 1.00 80.38 611 PHE A O 1
ATOM 4942 N N . LEU A 1 612 ? 42.999 -2.917 -14.260 1.00 78.00 612 LEU A N 1
ATOM 4943 C CA . LEU A 1 612 ? 42.448 -3.969 -15.129 1.00 78.00 612 LEU A CA 1
ATOM 4944 C C . LEU A 1 612 ? 41.533 -4.942 -14.395 1.00 78.00 612 LEU A C 1
ATOM 4946 O O . LEU A 1 612 ? 40.413 -5.177 -14.825 1.00 78.00 612 LEU A O 1
ATOM 4950 N N . GLY A 1 613 ? 41.994 -5.485 -13.263 1.00 70.81 613 GLY A N 1
ATOM 4951 C CA . GLY A 1 613 ? 41.238 -6.508 -12.534 1.00 70.81 613 GLY A CA 1
ATOM 4952 C C . GLY A 1 613 ? 39.923 -5.996 -11.945 1.00 70.81 613 GLY A C 1
ATOM 4953 O O . GLY A 1 613 ? 39.030 -6.782 -11.671 1.00 70.81 613 GLY A O 1
ATOM 4954 N N . ARG A 1 614 ? 39.800 -4.678 -11.758 1.00 70.25 614 ARG A N 1
ATOM 4955 C CA . ARG A 1 614 ? 38.579 -4.024 -11.266 1.00 70.25 614 ARG A CA 1
ATOM 4956 C C . ARG A 1 614 ? 37.866 -3.210 -12.345 1.00 70.25 614 ARG A C 1
ATOM 4958 O O . ARG A 1 614 ? 36.936 -2.496 -11.997 1.00 70.25 614 ARG A O 1
ATOM 4965 N N . LYS A 1 615 ? 38.351 -3.262 -13.594 1.00 78.38 615 LYS A N 1
ATOM 4966 C CA . LYS A 1 615 ? 37.828 -2.518 -14.746 1.00 78.38 615 LYS A CA 1
ATOM 4967 C C . LYS A 1 615 ? 37.406 -1.079 -14.382 1.00 78.38 615 LYS A C 1
ATOM 4969 O O . LYS A 1 615 ? 36.261 -0.691 -14.569 1.00 78.38 615 LYS A O 1
ATOM 4974 N N . TYR A 1 616 ? 38.332 -0.283 -13.825 1.00 82.94 616 TYR A N 1
ATOM 4975 C CA . TYR A 1 616 ? 38.090 1.153 -13.595 1.00 82.94 616 TYR A CA 1
ATOM 4976 C C . TYR A 1 616 ? 39.339 2.023 -13.800 1.00 82.94 616 TYR A C 1
ATOM 4978 O O . TYR A 1 616 ? 40.480 1.586 -13.600 1.00 82.94 616 TYR A O 1
ATOM 4986 N N . ILE A 1 617 ? 39.120 3.292 -14.159 1.00 87.81 617 ILE A N 1
ATOM 4987 C CA . ILE A 1 617 ? 40.173 4.296 -14.358 1.00 87.81 617 ILE A CA 1
ATOM 4988 C C . ILE A 1 617 ? 40.113 5.334 -13.235 1.00 87.81 617 ILE A C 1
ATOM 4990 O O . ILE A 1 617 ? 39.060 5.873 -12.908 1.00 87.81 617 ILE A O 1
ATOM 4994 N N . ARG A 1 618 ? 41.255 5.629 -12.610 1.00 92.12 618 ARG A N 1
ATOM 4995 C CA . ARG A 1 618 ? 41.376 6.721 -11.639 1.00 92.12 618 ARG A CA 1
ATOM 4996 C C . ARG A 1 618 ? 41.900 7.964 -12.331 1.00 92.12 618 ARG A C 1
ATOM 4998 O O . ARG A 1 618 ? 42.996 7.947 -12.900 1.00 92.12 618 ARG A O 1
ATOM 5005 N N . LEU A 1 619 ? 41.181 9.058 -12.171 1.00 93.25 619 LEU A N 1
ATOM 5006 C CA . LEU A 1 619 ? 41.482 10.352 -12.760 1.00 93.25 619 LEU A CA 1
ATOM 5007 C C . LEU A 1 619 ? 41.962 11.343 -11.699 1.00 93.25 619 LEU A C 1
ATOM 5009 O O . LEU A 1 619 ? 41.762 11.148 -10.498 1.00 93.25 619 LEU A O 1
ATOM 5013 N N . ASN A 1 620 ? 42.612 12.406 -12.151 1.00 92.44 620 ASN A N 1
ATOM 5014 C CA . ASN A 1 620 ? 42.939 13.577 -11.347 1.00 92.44 620 ASN A CA 1
ATOM 5015 C C . ASN A 1 620 ? 42.797 14.829 -12.229 1.00 92.44 620 ASN A C 1
ATOM 5017 O O . ASN A 1 620 ? 42.949 14.738 -13.444 1.00 92.44 620 ASN A O 1
ATOM 5021 N N . LEU A 1 621 ? 42.494 15.979 -11.634 1.00 90.12 621 LEU A N 1
ATOM 5022 C CA . LEU A 1 621 ? 42.329 17.241 -12.348 1.00 90.12 621 LEU A CA 1
ATOM 5023 C C . LEU A 1 621 ? 43.654 17.698 -12.963 1.00 90.12 621 LEU A C 1
ATOM 5025 O O . LEU A 1 621 ? 44.692 17.705 -12.293 1.00 90.12 621 LEU A O 1
ATOM 5029 N N . THR A 1 622 ? 43.622 18.142 -14.221 1.00 86.94 622 THR A N 1
ATOM 5030 C CA . THR A 1 622 ? 44.819 18.591 -14.954 1.00 86.94 622 THR A CA 1
ATOM 5031 C C . THR A 1 622 ? 45.552 19.718 -14.220 1.00 86.94 622 THR A C 1
ATOM 5033 O O . THR A 1 622 ? 46.783 19.715 -14.148 1.00 86.94 622 THR A O 1
ATOM 5036 N N . ARG A 1 623 ? 44.823 20.598 -13.516 1.00 82.50 623 ARG A N 1
ATOM 5037 C CA . ARG A 1 623 ? 45.410 21.674 -12.690 1.00 82.50 623 ARG A CA 1
ATOM 5038 C C . ARG A 1 623 ? 46.275 21.198 -11.513 1.00 82.50 623 ARG A C 1
ATOM 5040 O O . ARG A 1 623 ? 47.088 21.963 -11.006 1.00 82.50 623 ARG A O 1
ATOM 5047 N N . ASN A 1 624 ? 46.175 19.937 -11.091 1.00 83.31 624 ASN A N 1
ATOM 5048 C CA . ASN A 1 624 ? 47.059 19.385 -10.056 1.00 83.31 624 ASN A CA 1
ATOM 5049 C C . ASN A 1 624 ? 48.424 18.947 -10.599 1.00 83.31 624 ASN A C 1
ATOM 5051 O O . ASN A 1 624 ? 49.364 18.717 -9.828 1.00 83.31 624 ASN A O 1
ATOM 5055 N N . LYS A 1 625 ? 48.561 18.836 -11.924 1.00 74.31 625 LYS A N 1
ATOM 5056 C CA . LYS A 1 625 ? 49.798 18.424 -12.594 1.00 74.31 625 LYS A CA 1
ATOM 5057 C C . LYS A 1 625 ? 50.898 19.485 -12.425 1.00 74.31 625 LYS A C 1
ATOM 5059 O O . LYS A 1 625 ? 52.039 19.126 -12.126 1.00 74.31 625 LYS A O 1
ATOM 5064 N N . SER A 1 626 ? 50.547 20.775 -12.487 1.00 59.16 626 SER A N 1
ATOM 5065 C CA . SER A 1 626 ? 51.461 21.915 -12.281 1.00 59.16 626 SER A CA 1
ATOM 5066 C C . SER A 1 626 ? 51.965 22.023 -10.834 1.00 59.16 626 SER A C 1
ATOM 5068 O O . SER A 1 626 ? 53.176 22.084 -10.619 1.00 59.16 626 SER A O 1
ATOM 5070 N N . LYS A 1 627 ? 51.081 21.899 -9.831 1.00 56.53 627 LYS A N 1
ATOM 5071 C CA . LYS A 1 627 ? 51.456 21.907 -8.399 1.00 56.53 627 LYS A CA 1
ATOM 5072 C C . LYS A 1 627 ? 52.438 20.786 -8.025 1.00 56.53 627 LYS A C 1
ATOM 5074 O O . LYS A 1 627 ? 53.329 20.968 -7.194 1.00 56.53 627 LYS A O 1
ATOM 5079 N N . ARG A 1 628 ? 52.317 19.603 -8.644 1.00 53.31 628 ARG A N 1
ATOM 5080 C CA . ARG A 1 628 ? 53.267 18.488 -8.445 1.00 53.31 628 ARG A CA 1
ATOM 5081 C C . ARG A 1 628 ? 54.621 18.729 -9.120 1.00 53.31 628 ARG A C 1
ATOM 5083 O O . ARG A 1 628 ? 55.641 18.295 -8.578 1.00 53.31 628 ARG A O 1
ATOM 5090 N N . GLY A 1 629 ? 54.639 19.411 -10.266 1.00 52.12 629 GLY A N 1
ATOM 5091 C CA . GLY A 1 629 ? 55.861 19.862 -10.938 1.00 52.12 629 GLY A CA 1
ATOM 5092 C C . GLY A 1 629 ? 56.622 20.906 -10.117 1.00 52.12 629 GLY A C 1
ATOM 5093 O O . GLY A 1 629 ? 57.826 20.759 -9.906 1.00 52.12 629 GLY A O 1
ATOM 5094 N N . GLU A 1 630 ? 55.911 21.887 -9.556 1.00 44.75 630 GLU A N 1
ATOM 5095 C CA . GLU A 1 630 ? 56.474 22.902 -8.658 1.00 44.75 630 GLU A CA 1
ATOM 5096 C C . GLU A 1 630 ? 57.007 22.291 -7.360 1.00 44.75 630 GLU A C 1
ATOM 5098 O O . GLU A 1 630 ? 58.143 22.565 -6.981 1.00 44.75 630 GLU A O 1
ATOM 5103 N N . ASN A 1 631 ? 56.275 21.371 -6.723 1.00 47.78 631 ASN A N 1
ATOM 5104 C CA . ASN A 1 631 ? 56.760 20.691 -5.519 1.00 47.78 631 ASN A CA 1
ATOM 5105 C C . ASN A 1 631 ? 57.999 19.816 -5.787 1.00 47.78 631 ASN A C 1
ATOM 5107 O O . ASN A 1 631 ? 58.918 19.792 -4.963 1.00 47.78 631 ASN A O 1
ATOM 5111 N N . LYS A 1 632 ? 58.100 19.147 -6.947 1.00 47.06 632 LYS A N 1
ATOM 5112 C CA . LYS A 1 632 ? 59.342 18.459 -7.354 1.00 47.06 632 LYS A CA 1
ATOM 5113 C C . LYS A 1 632 ? 60.488 19.449 -7.597 1.00 47.06 632 LYS A C 1
ATOM 5115 O O . LYS A 1 632 ? 61.588 19.203 -7.109 1.00 47.06 632 LYS A O 1
ATOM 5120 N N . ALA A 1 633 ? 60.245 20.579 -8.260 1.00 45.19 633 ALA A N 1
ATOM 5121 C CA . ALA A 1 633 ? 61.257 21.614 -8.493 1.00 45.19 633 ALA A CA 1
ATOM 5122 C C . ALA A 1 633 ? 61.736 22.290 -7.189 1.00 45.19 633 ALA A C 1
ATOM 5124 O O . ALA A 1 633 ? 62.930 22.543 -7.023 1.00 45.19 633 ALA A O 1
ATOM 5125 N N . ILE A 1 634 ? 60.837 22.512 -6.224 1.00 50.69 634 ILE A N 1
ATOM 5126 C CA . ILE A 1 634 ? 61.144 23.039 -4.883 1.00 50.69 634 ILE A CA 1
ATOM 5127 C C . ILE A 1 634 ? 61.947 22.016 -4.064 1.00 50.69 634 ILE A C 1
ATOM 5129 O O . ILE A 1 634 ? 62.897 22.388 -3.374 1.00 50.69 634 ILE A O 1
ATOM 5133 N N . THR A 1 635 ? 61.635 20.720 -4.179 1.00 48.59 635 THR A N 1
ATOM 5134 C CA . THR A 1 635 ? 62.376 19.646 -3.491 1.00 48.59 635 THR A CA 1
ATOM 5135 C C . THR A 1 635 ? 63.784 19.463 -4.072 1.00 48.59 635 THR A C 1
ATOM 5137 O O . THR A 1 635 ? 64.742 19.278 -3.321 1.00 48.59 635 THR A O 1
ATOM 5140 N N . VAL A 1 636 ? 63.948 19.593 -5.395 1.00 50.59 636 VAL A N 1
ATOM 5141 C CA . VAL A 1 636 ? 65.262 19.570 -6.066 1.00 50.59 636 VAL A CA 1
ATOM 5142 C C . VAL A 1 636 ? 66.085 20.821 -5.723 1.00 50.59 636 VAL A C 1
ATOM 5144 O O . VAL A 1 636 ? 67.263 20.696 -5.393 1.00 50.59 636 VAL A O 1
ATOM 5147 N N . LYS A 1 637 ? 65.473 22.015 -5.677 1.00 48.75 637 LYS A N 1
ATOM 5148 C CA . LYS A 1 637 ? 66.143 23.247 -5.211 1.00 48.75 637 LYS A CA 1
ATOM 5149 C C . LYS A 1 637 ? 66.541 23.193 -3.729 1.00 48.75 637 LYS A C 1
ATOM 5151 O O . LYS A 1 637 ? 67.597 23.714 -3.385 1.00 48.75 637 LYS A O 1
ATOM 5156 N N . LYS A 1 638 ? 65.757 22.544 -2.856 1.00 49.78 638 LYS A N 1
ATOM 5157 C CA . LYS A 1 638 ? 66.137 22.309 -1.447 1.00 49.78 638 LYS A CA 1
ATOM 5158 C C . LYS A 1 638 ? 67.273 21.289 -1.303 1.00 49.78 638 LYS A C 1
ATOM 5160 O O . LYS A 1 638 ? 68.148 21.496 -0.473 1.00 49.78 638 LYS A O 1
ATOM 5165 N N . LYS A 1 639 ? 67.318 20.237 -2.132 1.00 48.31 639 LYS A N 1
ATOM 5166 C CA . LYS A 1 639 ? 68.446 19.284 -2.153 1.00 48.31 639 LYS A CA 1
ATOM 5167 C C . LYS A 1 639 ? 69.751 19.905 -2.665 1.00 48.31 639 LYS A C 1
ATOM 5169 O O . LYS A 1 639 ? 70.802 19.569 -2.137 1.00 48.31 639 LYS A O 1
ATOM 5174 N N . ASN A 1 640 ? 69.687 20.826 -3.628 1.00 49.62 640 ASN A N 1
ATOM 5175 C CA . ASN A 1 640 ? 70.872 21.520 -4.155 1.00 49.62 640 ASN A CA 1
ATOM 5176 C C . ASN A 1 640 ? 71.342 22.712 -3.299 1.00 49.62 640 ASN A C 1
ATOM 5178 O O . ASN A 1 640 ? 72.424 23.221 -3.547 1.00 49.62 640 ASN A O 1
ATOM 5182 N N . LYS A 1 641 ? 70.557 23.162 -2.309 1.00 50.81 641 LYS A N 1
ATOM 5183 C CA . LYS A 1 641 ? 70.992 24.154 -1.303 1.00 50.81 641 LYS A CA 1
ATOM 5184 C C . LYS A 1 641 ? 71.624 23.532 -0.049 1.00 50.81 641 LYS A C 1
ATOM 5186 O O . LYS A 1 641 ? 72.217 24.262 0.732 1.00 50.81 641 LYS A O 1
ATOM 5191 N N . ASN A 1 642 ? 71.498 22.216 0.127 1.00 49.62 642 ASN A N 1
ATOM 5192 C CA . ASN A 1 642 ? 72.091 21.451 1.232 1.00 49.62 642 ASN A CA 1
ATOM 5193 C C . ASN A 1 642 ? 73.231 20.527 0.753 1.00 49.62 642 ASN A C 1
ATOM 5195 O O . ASN A 1 642 ? 73.494 19.502 1.381 1.00 49.62 642 ASN A O 1
ATOM 5199 N N . LYS A 1 643 ? 73.865 20.854 -0.377 1.00 41.38 643 LYS A N 1
ATOM 5200 C CA . LYS A 1 643 ? 75.087 20.213 -0.866 1.00 41.38 643 LYS A CA 1
ATOM 5201 C C . LYS A 1 643 ? 76.195 21.237 -0.985 1.00 41.38 643 LYS A C 1
ATOM 5203 O O . LYS A 1 643 ? 75.869 22.362 -1.425 1.00 41.38 643 LYS A O 1
#

Radius of gyration: 34.31 Å; Cα contacts (8 Å, |Δi|>4): 997; chains: 1; bounding box: 131×59×76 Å

Secondary structure (DSSP, 8-state):
-HHHHHHHHHHHHHHHHHHHHHHHHHHHHHHHHHHHHHHHHHHHH-HHHHHHHHHHHHHHHHTT-TT-HHHHHHHHHHHHHHHHIIIIIGGGSTTPPPPEEEEEE-SSTT----EETTEEEEEE---S-HHHHHHHHHHHHHHHHSSTTTGGGS-HHHHHHHHHHHHHHHHHHTHHHHHHHHIIIIIHHHHTT-HHHHHHHHHHHHHHHTT-IIIIIIHHHHHHHHHHHHHT-----HHHHHHHHHHHHHHHSPPTT-----EEESSS-EEEEEEPPPHHHHHHHTTHHHHHHHHHHHHTT-SEEEEE--GGGHHHHHHHHHHHTT-TTS------TT-EEEEEETTTEEEEEE-------TTS--HHHHHHHHHTT--TT-EEEEEEEEE-SSEEEEEETTEEEEEEHHHH-SS--SSGGGT--TT-EEEEEEEEEETTTTEEEEE---GGG-HHHHSPPPPTT-EEEEEEEEE-SSEEEEE-TTS-EEEEEGGGT-SS---HHHHGGGTT-EEEEEEEEEEGGGTEEEEESGGGS--GGGSHHHHS-TT-EEEEEEEEEETTEEEEE-STT-EEEEEHHHHHTT-HHHHTHHHH--TT-EEEEEEEEEETTTTEEEEEETHHHHHHHHHHHHHHHHHHH--

Sequence (643 aa):
MDKIIEGFYKLLLVVYFLIEKLGFFGAFFLILFIFSLVVIYLIIEDSDRIEKLKSNVFYPFFKFFKFFPNKYIASEISSQITAFLNKEVIKKIPNSPKVKVKIRWVINPDDPIFKKNGVLILRLKHDDDQTKNVLSAGLMVIQQTTCSYIRENIDTNILKAIDLSLLTKLANKLGNHGKVVNKKFFLDPELSNEKLISDLYSKIIEVDKGGYFIPIFINELEIAGEGIYSSGDYSDKSRDVVSLLDYLLTVAKRKVGTQIKLSFVNMTFNFGIILLAKTAKQESQGLVPYINSLNVHLRKGAQHIYIVSFPPAKSFFKKFIDHLKKDKRLNLQLLSTNSSLEITQDYTKKTEISIAFLTKDEVHYDSNFNNVIDELGILKDSILEGVVVDISIDFAVVKVNDFDCYITVDECSWYRVDSCSDSLSMGDVLNFKVIEIDYSIGSVLLSRKLDENDPWKQNEVPEIGDKIDVEITNVLQASFKGVLENGLEAYIPKREISWIELPEDELLQYVGKKFNMIVTDKVDSERALVCSLRDLEPDPWKNIHKEYFVGRELNGKIIEINEFNVLLDIGNNLTGRIPSIYLKESGYEFADYMNNLVIGQGLEVFVSKVFLGRKYIRLNLTRNKSKRGENKAITVKKKNKNK

Foldseek 3Di:
DVVVVVVVVVVVVVLVVQDVVLDPVSNVVVVVVVVVVVVVVVVVPDVLVCLVCLQPVCVVVCVVDPPCPQQNLQSVLQNLLQCLCVPPFQLLAAPADRAGEGEDEDPDPPPDQDCDPRYTYDYDDDDQDSLLRSLVVNLVCCCCRFLNQCVLQADPLLVLLLSLLSSCLSLLVVPPVSNVSSCPPPNCVSCVVDVSSVVNNVLLVLLLLLQCNRNPLRNLSNVLSVVCNVVVPSHHCHVVSVVVSVLSSCVSPDDPPDDDQQWDDDPRATEGEQEDDADPVCVPPNQVVRVVSVVVSVVVVGQEYEYEYEDNCPVSVVVNVVVLPPPPQFDAPDDDPFHWGWGDDPPPDIHIYGYGYGYSPVSQPCPVLVVVCVVVVPDAFDKFKWFFAAWDQFKTWTHTPPGIAIEGQPQLDLADDRTVVVRDDHGDTDIWGFHDADSRNSYTYTGPCDPVLPLLVVDDDDDAFDKAKWAFAADDPQWTWTAGRSSQIETEGCCLAAVADAPPVVVVVRHRDIDIWGFHDADVVVSYTYTHPHVVDDDCLVCVCVPAPFFDKAKWFFRDDDPFWTWTHRDPRAIEIEGLVLQCVQDPLSVPCVPNPDGGDIFIWHFHDADSVVRYTYIHGPSVVVVVVVVVVVVVVVVVVVD

Mean predicted aligned error: 17.98 Å

pLDDT: mean 76.3, std 15.85, range [35.44, 97.5]

Solvent-accessible surface area (backbone atoms only — not comparable to full-atom values): 35534 Å² total; per-residue (Å²): 110,68,74,57,54,54,51,51,52,53,50,51,51,51,51,51,55,49,34,72,73,46,42,75,70,43,33,51,52,49,50,51,50,50,49,49,49,51,52,52,48,52,58,70,74,38,76,82,60,44,55,62,47,56,52,71,71,36,50,78,60,52,75,74,45,90,86,52,62,70,66,50,52,29,44,49,42,20,48,54,46,30,50,46,45,39,64,69,46,36,59,50,28,66,94,54,76,82,66,44,51,43,52,41,70,67,86,57,99,76,73,72,80,44,77,56,95,75,29,42,40,45,76,46,79,93,61,92,51,62,61,55,51,37,48,56,53,38,44,57,47,44,68,68,70,50,45,64,60,32,51,88,24,40,52,67,54,61,52,49,21,53,49,54,52,56,42,50,56,54,19,52,73,61,37,67,69,19,41,52,49,40,40,67,74,59,40,49,68,51,40,73,73,32,65,67,30,37,54,48,30,54,48,47,53,53,17,29,49,51,28,41,33,61,58,44,53,50,35,52,42,38,56,42,7,54,54,31,58,75,68,69,60,79,61,80,43,42,70,58,54,51,51,50,51,55,50,46,32,54,68,42,71,55,58,92,90,64,91,71,86,48,62,50,74,64,97,78,48,43,32,26,54,43,76,58,63,62,65,76,59,46,77,76,59,57,63,59,67,58,54,52,53,49,52,51,35,55,75,72,61,30,46,35,38,37,44,36,40,43,76,92,27,54,71,59,50,50,53,52,51,59,49,51,63,66,38,86,79,41,60,67,69,80,85,52,90,53,39,60,34,60,32,63,61,66,103,84,46,79,30,41,36,37,48,40,76,29,50,61,33,68,87,73,55,57,70,56,50,61,50,48,38,61,73,70,64,68,47,75,70,38,77,43,66,29,32,26,76,43,74,40,52,67,29,33,33,30,37,39,88,96,47,60,28,34,29,42,29,84,29,44,38,63,47,95,57,91,25,24,61,77,70,47,54,84,66,40,77,46,71,27,31,30,70,43,75,42,80,89,82,60,42,36,40,34,23,53,64,44,83,91,76,35,34,80,80,76,46,90,78,84,54,76,68,39,79,44,61,37,30,26,70,48,81,51,98,69,26,33,38,24,36,30,96,74,24,46,37,31,38,30,42,58,73,28,58,35,80,36,91,70,56,70,77,66,54,56,71,50,53,77,39,75,43,70,26,31,26,72,43,76,41,77,93,73,62,31,36,29,35,19,45,31,75,78,48,80,71,60,73,82,56,36,67,79,74,63,34,74,67,45,72,50,68,23,32,29,69,44,81,53,96,63,30,37,35,21,39,58,57,87,62,36,51,29,38,30,47,39,70,60,34,48,74,64,41,75,69,36,54,48,37,86,81,66,55,55,77,65,43,76,41,61,25,23,32,67,44,76,39,77,97,74,72,45,34,33,36,39,54,48,79,50,56,56,58,53,52,49,53,51,52,51,52,52,54,53,54,63,70,75,105

Nearest PDB structures (foldseek):
  9gut-assembly1_B  TM=4.280E-01  e=6.732E-20  Escherichia coli K-12
  7a05-assembly1_A  TM=5.346E-01  e=1.467E-12  Vibrio vulnificus
  9gux-assembly1_B  TM=4.273E-01  e=9.193E-14  Escherichia coli K-12
  9guv-assembly1_B  TM=4.034E-01  e=1.398E-14  Escherichia coli K-12
  5ie8-assembly1_A  TM=8.232E-01  e=3.197E-05  Mycobacterium leprae TN